Protein AF-0000000083413228 (afdb_homodimer)

Solvent-accessible surface area (backbone atoms only — not comparable to full-atom values): 34642 Å² total; per-residue (Å²): 87,39,67,59,55,53,44,48,53,34,50,49,43,48,35,55,50,39,46,41,74,90,54,87,34,35,68,66,52,46,26,49,49,30,19,49,50,44,22,60,50,46,56,43,91,58,70,53,49,68,64,54,48,53,49,47,53,49,41,35,42,26,66,83,73,64,43,47,37,54,69,40,76,48,91,90,50,28,48,32,40,75,45,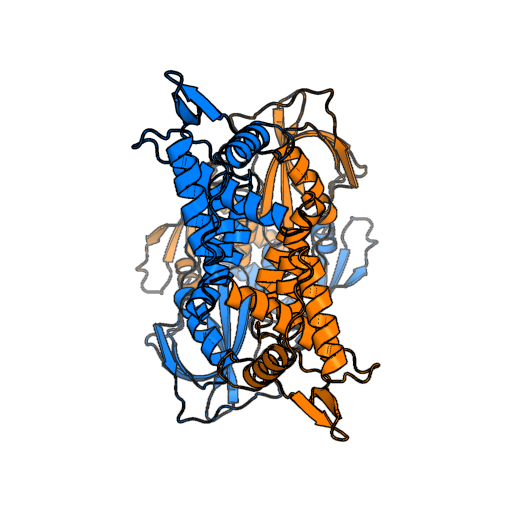71,77,56,41,61,58,22,36,76,30,31,38,18,56,16,46,42,31,35,51,24,16,46,48,32,38,37,46,30,67,60,55,85,51,66,60,37,40,49,46,22,45,44,36,38,45,16,14,64,35,22,82,57,73,51,32,26,43,67,73,73,59,89,69,56,56,30,63,80,46,49,46,58,50,46,52,30,35,74,67,56,37,14,31,36,36,33,35,44,55,86,90,44,93,58,69,42,78,42,46,27,27,50,55,31,36,34,39,48,95,74,36,50,29,43,30,24,27,31,66,94,79,58,50,76,45,72,43,53,33,60,37,49,77,43,76,43,81,32,78,87,49,79,59,64,86,54,87,80,68,50,94,61,61,57,70,33,45,46,76,81,67,78,54,92,87,48,56,69,45,66,33,32,32,37,22,34,45,86,40,24,55,53,40,69,65,49,56,90,46,89,59,50,40,78,76,39,68,84,40,94,76,49,24,28,30,36,33,34,51,31,37,68,32,72,52,42,54,24,56,53,32,30,49,36,52,36,42,44,64,71,30,47,67,70,58,34,51,51,50,39,50,37,24,43,46,30,24,56,75,63,99,87,38,66,59,54,54,45,48,54,35,50,49,42,47,34,56,51,39,47,39,74,91,52,86,33,34,66,66,50,47,28,49,49,33,18,48,50,43,23,62,50,46,55,43,90,58,72,55,48,68,65,56,49,53,49,48,54,49,42,35,42,26,68,84,73,64,43,48,37,52,69,40,73,47,92,89,51,28,49,34,41,75,44,72,78,56,43,61,58,22,36,76,33,36,31,25,55,21,42,40,36,36,52,24,18,47,50,33,39,36,43,31,67,52,49,87,52,66,59,39,43,48,46,27,45,45,39,44,43,15,19,63,35,23,83,58,74,53,31,21,42,64,71,72,60,89,70,56,57,32,63,81,46,49,33,59,51,47,52,30,36,74,67,56,38,16,31,36,37,32,35,43,54,83,91,44,95,59,69,43,78,42,47,28,25,51,54,32,38,35,38,47,96,76,37,50,29,42,29,26,27,31,66,93,79,59,50,77,46,74,41,54,34,61,36,49,78,44,78,42,81,33,78,88,47,80,59,64,86,57,88,80,68,51,92,63,61,59,70,34,45,47,75,81,68,77,56,92,85,47,56,71,44,67,34,31,32,38,22,36,44,85,38,23,55,52,41,70,64,49,58,90,45,90,61,50,42,78,76,39,69,81,40,92,76,48,24,26,29,36,34,34,50,31,35,68,32,72,53,42,53,25,57,52,33,31,51,37,52,37,43,44,64,70,30,45,68,70,57,32,52,51,50,38,51,37,24,42,47,29,24,55,75,63,100

Radius of gyration: 28.55 Å; Cα contacts (8 Å, |Δi|>4): 1328; chains: 2; bounding box: 71×84×69 Å

InterPro domains:
  IPR026881 WYL domain [PF13280] (153-219)
  IPR051534 CBASS antivirus and pafABC operon-associated protein [PTHR34580] (8-334)
  IPR057727 WCX domain [PF25583] (252-329)

Sequence (670 aa):
MSQNKNALLRYHTIDRCLRNTARRWTLQDLVDACSDALYEYEGKDDQVSVRTVQLDLQMMRSDRLGYEAPIEVYERKYYRYSDPDYSISRLPLSSHDIELLNGAIDILRRFDEFDRYHDMADVVSRLQDRVALTERRPIVDFERNRRLKGLEWLNVIYDFISSRTTIRVVYHSFNARHPSEYFIFPYLLKEYRNRWFVFGSRAGDMKLFNFALDRILEVNPCPDIPYRDDPDFDDHFFDDVIGVTKHSRLPKATVRFWADSSQASYILTKPVHDSQRCVDRCNDDGSMTFEVDVVLNPEFYAVMMSFGGGVKVLSPKSAVTRMRDMFRKGANIYGMSQNKNALLRYHTIDRCLRNTARRWTLQDLVDACSDALYEYEGKDDQVSVRTVQLDLQMMRSDRLGYEAPIEVYERKYYRYSDPDYSISRLPLSSHDIELLNGAIDILRRFDEFDRYHDMADVVSRLQDRVALTERRPIVDFERNRRLKGLEWLNVIYDFISSRTTIRVVYHSFNARHPSEYFIFPYLLKEYRNRWFVFGSRAGDMKLFNFALDRILEVNPCPDIPYRDDPDFDDHFFDDVIGVTKHSRLPKATVRFWADSSQASYILTKPVHDSQRCVDRCNDDGSMTFEVDVVLNPEFYAVMMSFGGGVKVLSPKSAVTRMRDMFRKGANIYG

Organism: NCBI:txid2530390

pLDDT: mean 76.73, std 20.15, range [28.58, 97.88]

Secondary structure (DSSP, 8-state):
-HHHHHHHHHHHHHHHHHH-TTS-EEHHHHHHHHHHHHHHHH-S--PPPHHHHHHHHHHHHSSSSS----EEEETTTEEEESSTT--TT-----HHHHHHHHHHHHHHHHHHHHSS-THHHHHHHHHHHHHHT--S--SEE----TT---HHHHHHHHHHHHTT--EEEEE--TT-SS-EEEEEEEEEEEEETTEEEEEEEETTT--EEEEEGGGEEEEEE-TTSPP---TTS-TTTTTT-SSS---TTSPEEEEEEEE-HHHHHHHHHS-SSTT-EEEE---TTS-EEEEEEEE--HHHHHHHHHTGGGEEEEE-HHHHHHHHHHHHHHHHHH-/-HHHHHHHHHHHHHHHHHH-TTS-EEHHHHHHHHHHHHHHHH-S--PPPHHHHHHHHHHHHSSSSS----EEEETTTEEEESSTT--TT-----HHHHHHHHHHHHHHHHHHHHSS-THHHHHHHHHHHHHHT--S--SEE----TT---HHHHHHHHHHHHTT--EEEEE--TT-SS-EEEEEEEEEEEEETTEEEEEEEETTT--EEEEEGGGEEEEEE-TTSPP---TTS-TTTTTT-SSS---TTSPEEEEEEEE-HHHHHHHHHS-SSTT-EEEE---TTS-EEEEEEEE--HHHHHHHHHTGGGEEEEE-HHHHHHHHHHHHHHHHHH-

Structure (mmCIF, N/CA/C/O backbone):
data_AF-0000000083413228-model_v1
#
loop_
_entity.id
_entity.type
_entity.pdbx_description
1 polymer 'WYL domain-containing protein'
#
loop_
_atom_site.group_PDB
_atom_site.id
_atom_site.type_symbol
_atom_site.label_atom_id
_atom_site.label_alt_id
_atom_site.label_comp_id
_atom_site.label_asym_id
_atom_site.label_entity_id
_atom_site.label_seq_id
_atom_site.pdbx_PDB_ins_code
_atom_site.Cartn_x
_atom_site.Cartn_y
_atom_site.Cartn_z
_atom_site.occupancy
_atom_site.B_iso_or_equiv
_atom_site.auth_seq_id
_atom_site.auth_comp_id
_atom_site.auth_asym_id
_atom_site.auth_atom_id
_atom_site.pdbx_PDB_model_num
ATOM 1 N N . MET A 1 1 ? 6.457 33.438 21.922 1 28.58 1 MET A N 1
ATOM 2 C CA . MET A 1 1 ? 5.812 32.344 21.172 1 28.58 1 MET A CA 1
ATOM 3 C C . MET A 1 1 ? 5.234 32.875 19.859 1 28.58 1 MET A C 1
ATOM 5 O O . MET A 1 1 ? 5.297 32.188 18.828 1 28.58 1 MET A O 1
ATOM 9 N N . SER A 1 2 ? 4.66 34.094 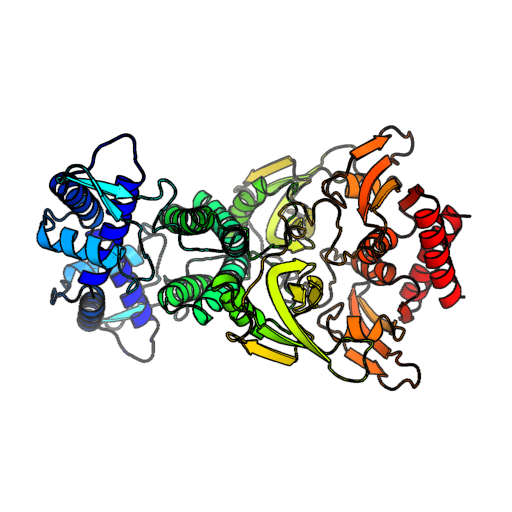19.844 1 40.56 2 SER A N 1
ATOM 10 C CA . SER A 1 2 ? 3.971 34.906 18.859 1 40.56 2 SER A CA 1
ATOM 11 C C . SER A 1 2 ? 4.926 35.375 17.781 1 40.56 2 SER A C 1
ATOM 13 O O . SER A 1 2 ? 4.566 35.406 16.594 1 40.56 2 SER A O 1
ATOM 15 N N . GLN A 1 3 ? 6.012 35.594 18.125 1 46.53 3 GLN A N 1
ATOM 16 C CA . GLN A 1 3 ? 7.074 36.188 17.312 1 46.53 3 GLN A CA 1
ATOM 17 C C . GLN A 1 3 ? 7.562 35.219 16.25 1 46.53 3 GLN A C 1
ATOM 19 O O . GLN A 1 3 ? 7.867 35.594 15.125 1 46.53 3 GLN A O 1
ATOM 24 N N . ASN A 1 4 ? 7.461 33.906 16.656 1 51.44 4 ASN A N 1
ATOM 25 C CA . ASN A 1 4 ? 8.031 32.875 15.789 1 51.44 4 ASN A CA 1
ATOM 26 C C . ASN A 1 4 ? 7.09 32.531 14.641 1 51.44 4 ASN A C 1
ATOM 28 O O . ASN A 1 4 ? 7.539 32.312 13.516 1 51.44 4 ASN A O 1
ATOM 32 N N . LYS A 1 5 ? 5.805 32.594 14.844 1 50.66 5 LYS A N 1
ATOM 33 C CA . LYS A 1 5 ? 4.828 32.375 13.789 1 50.66 5 LYS A CA 1
ATOM 34 C C . LYS A 1 5 ? 4.852 33.5 12.758 1 50.66 5 LYS A C 1
ATOM 36 O O . LYS A 1 5 ? 4.758 33.25 11.555 1 50.66 5 LYS A O 1
ATOM 41 N N . ASN A 1 6 ? 4.902 34.656 13.234 1 63.59 6 ASN A N 1
ATOM 42 C CA . ASN A 1 6 ? 4.992 35.812 12.359 1 63.59 6 ASN A CA 1
ATOM 43 C C . ASN A 1 6 ? 6.234 35.75 11.477 1 63.59 6 ASN A C 1
ATOM 45 O O . ASN A 1 6 ? 6.184 36.156 10.305 1 63.59 6 ASN A O 1
ATOM 49 N N . ALA A 1 7 ? 7.094 35.156 12.141 1 70.69 7 ALA A N 1
ATOM 50 C CA . ALA A 1 7 ? 8.336 35.062 11.375 1 70.69 7 ALA A CA 1
ATOM 51 C C . ALA A 1 7 ? 8.18 34.062 10.227 1 70.69 7 ALA A C 1
ATOM 53 O O . ALA A 1 7 ? 8.641 34.312 9.109 1 70.69 7 ALA A O 1
ATOM 54 N N . LEU A 1 8 ? 7.469 33.094 10.508 1 63.91 8 LEU A N 1
ATOM 55 C CA . LEU A 1 8 ? 7.262 32.094 9.469 1 63.91 8 LEU A CA 1
ATOM 56 C C . LEU A 1 8 ? 6.414 32.656 8.328 1 63.91 8 LEU A C 1
ATOM 58 O O . LEU A 1 8 ? 6.699 32.406 7.156 1 63.91 8 LEU A O 1
ATOM 62 N N . LEU A 1 9 ? 5.438 33.281 8.672 1 70.38 9 LEU A N 1
ATOM 63 C CA . LEU A 1 9 ? 4.609 33.938 7.664 1 70.38 9 LEU A CA 1
ATOM 64 C C . LEU A 1 9 ? 5.438 34.906 6.816 1 70.38 9 LEU A C 1
ATOM 66 O O . LEU A 1 9 ? 5.262 34.969 5.598 1 70.38 9 LEU A O 1
ATOM 70 N N . ARG A 1 10 ? 6.27 35.531 7.516 1 81.38 10 ARG A N 1
ATOM 71 C CA . ARG A 1 10 ? 7.113 36.5 6.789 1 81.38 10 ARG A CA 1
ATOM 72 C C . ARG A 1 10 ? 8.078 35.75 5.859 1 81.38 10 ARG A C 1
ATOM 74 O O . ARG A 1 10 ? 8.266 36.156 4.711 1 81.38 10 ARG A O 1
ATOM 81 N N . TYR A 1 11 ? 8.562 34.688 6.387 1 77.31 11 TYR A N 1
ATOM 82 C CA . TYR A 1 11 ? 9.477 33.938 5.539 1 77.31 11 TYR A CA 1
ATOM 83 C C . TYR A 1 11 ? 8.773 33.469 4.273 1 77.31 11 TYR A C 1
ATOM 85 O O . TYR A 1 11 ? 9.312 33.594 3.172 1 77.31 11 TYR A O 1
ATOM 93 N N . HIS A 1 12 ? 7.617 33.031 4.465 1 72.31 12 HIS A N 1
ATOM 94 C CA . HIS A 1 12 ? 6.859 32.531 3.328 1 72.31 12 HIS A CA 1
ATOM 95 C C . HIS A 1 12 ? 6.48 33.656 2.375 1 72.31 12 HIS A C 1
ATOM 97 O O . HIS A 1 12 ? 6.5 33.469 1.156 1 72.31 12 HIS A O 1
ATOM 103 N N . THR A 1 13 ? 6.086 34.688 2.938 1 80.5 13 THR A N 1
ATOM 104 C CA . THR A 1 13 ? 5.723 35.844 2.117 1 80.5 13 THR A CA 1
ATOM 105 C C . THR A 1 13 ? 6.926 36.312 1.312 1 80.5 13 THR A C 1
ATOM 107 O O . THR A 1 13 ? 6.805 36.594 0.119 1 80.5 13 THR A O 1
ATOM 110 N N . ILE A 1 14 ? 8.055 36.375 1.988 1 86.75 14 ILE A N 1
ATOM 111 C CA . ILE A 1 14 ? 9.273 36.812 1.316 1 86.75 14 ILE A CA 1
ATOM 112 C C . ILE A 1 14 ? 9.617 35.812 0.198 1 86.75 14 ILE A C 1
ATOM 114 O O . ILE A 1 14 ? 9.961 36.219 -0.913 1 86.75 14 ILE A O 1
ATOM 118 N N . ASP A 1 15 ? 9.477 34.594 0.568 1 79.25 15 ASP A N 1
ATOM 119 C CA . ASP A 1 15 ? 9.742 33.562 -0.428 1 79.25 15 ASP A CA 1
ATOM 120 C C . ASP A 1 15 ? 8.82 33.719 -1.636 1 79.25 15 ASP A C 1
ATOM 122 O O . ASP A 1 15 ? 9.273 33.656 -2.781 1 79.25 15 ASP A O 1
ATOM 126 N N . ARG A 1 16 ? 7.602 33.844 -1.431 1 79 16 ARG A N 1
ATOM 127 C CA . ARG A 1 16 ? 6.625 34.031 -2.5 1 79 16 ARG A CA 1
ATOM 128 C C . ARG A 1 16 ? 6.984 35.219 -3.365 1 79 16 ARG A C 1
ATOM 130 O O . ARG A 1 16 ? 6.887 35.156 -4.594 1 79 16 ARG A O 1
ATOM 137 N N . CYS A 1 17 ? 7.332 36.25 -2.711 1 87 17 CYS A N 1
ATOM 138 C CA . CYS A 1 17 ? 7.699 37.438 -3.438 1 87 17 CYS A CA 1
ATOM 139 C C . CYS A 1 17 ? 8.938 37.219 -4.297 1 87 17 CYS A C 1
ATOM 141 O O . CYS A 1 17 ? 8.938 37.531 -5.488 1 87 17 CYS A O 1
ATOM 143 N N . LEU A 1 18 ? 9.922 36.625 -3.656 1 87.88 18 LEU A N 1
ATOM 144 C CA . LEU A 1 18 ? 11.195 36.469 -4.352 1 87.88 18 LEU A CA 1
ATOM 145 C C . LEU A 1 18 ? 11.102 35.438 -5.461 1 87.88 18 LEU A C 1
ATOM 147 O O . LEU A 1 18 ? 11.906 35.438 -6.398 1 87.88 18 LEU A O 1
ATOM 151 N N . ARG A 1 19 ? 10.109 34.594 -5.375 1 78.19 19 ARG A N 1
ATOM 152 C CA . ARG A 1 19 ? 9.898 33.594 -6.426 1 78.19 19 ARG A CA 1
ATOM 153 C C . ARG A 1 19 ? 9.273 34.25 -7.664 1 78.19 19 ARG A C 1
ATOM 155 O O . ARG A 1 19 ? 9.375 33.719 -8.766 1 78.19 19 ARG A O 1
ATOM 162 N N . ASN A 1 20 ? 8.547 35.188 -7.379 1 79.88 20 ASN A N 1
ATOM 163 C CA . ASN A 1 20 ? 8.016 35.969 -8.5 1 79.88 20 ASN A CA 1
ATOM 164 C C . ASN A 1 20 ? 9.086 36.844 -9.133 1 79.88 20 ASN A C 1
ATOM 166 O O . ASN A 1 20 ? 9.266 38 -8.719 1 79.88 20 ASN A O 1
ATOM 170 N N . THR A 1 21 ? 9.68 36.281 -10.172 1 78.12 21 THR A N 1
ATOM 171 C CA . THR A 1 21 ? 10.805 36.969 -10.789 1 78.12 21 THR A CA 1
ATOM 172 C C . THR A 1 21 ? 10.328 38.062 -11.75 1 78.12 21 THR A C 1
ATOM 174 O O . THR A 1 21 ? 11.133 38.781 -12.328 1 78.12 21 THR A O 1
ATOM 177 N N . ALA A 1 22 ? 9.062 38.094 -11.961 1 77.19 22 ALA A N 1
ATOM 178 C CA . ALA A 1 22 ? 8.531 39.062 -12.898 1 77.19 22 ALA A CA 1
ATOM 179 C C . ALA A 1 22 ? 8.555 40.469 -12.289 1 77.19 22 ALA A C 1
ATOM 181 O O . ALA A 1 22 ? 8.438 41.469 -13.008 1 77.19 22 ALA A O 1
ATOM 182 N N . ARG A 1 23 ? 8.727 40.594 -11.008 1 81.62 23 ARG A N 1
ATOM 183 C CA . ARG A 1 23 ? 8.703 41.875 -10.297 1 81.62 23 ARG A CA 1
ATOM 184 C C . ARG A 1 23 ? 10.008 42.094 -9.539 1 81.62 23 ARG A C 1
ATOM 186 O O . ARG A 1 23 ? 10.594 41.125 -9.016 1 81.62 23 ARG A O 1
ATOM 193 N N . ARG A 1 24 ? 10.453 43.312 -9.633 1 87.06 24 ARG A N 1
ATOM 194 C CA . ARG A 1 24 ? 11.594 43.688 -8.805 1 87.06 24 ARG A CA 1
ATOM 195 C C . ARG A 1 24 ? 11.164 44.031 -7.387 1 87.06 24 ARG A C 1
ATOM 197 O O . ARG A 1 24 ? 10.281 44.875 -7.191 1 87.06 24 ARG A O 1
ATOM 204 N N . TRP A 1 25 ? 11.727 43.375 -6.395 1 91.31 25 TRP A N 1
ATOM 205 C CA . TRP A 1 25 ? 11.305 43.531 -5.008 1 91.31 25 TRP A CA 1
ATOM 206 C C . TRP A 1 25 ? 12.312 44.344 -4.219 1 91.31 25 TRP A C 1
ATOM 208 O O . TRP A 1 25 ? 13.484 44 -4.129 1 91.31 25 TRP A O 1
ATOM 218 N N . THR A 1 26 ? 11.93 45.594 -3.795 1 92.31 26 THR A N 1
ATOM 219 C CA . THR A 1 26 ? 12.727 46.375 -2.863 1 92.31 26 THR A CA 1
ATOM 220 C C . THR A 1 26 ? 12.445 45.969 -1.423 1 92.31 26 THR A C 1
ATOM 222 O O . THR A 1 26 ? 11.508 45.219 -1.16 1 92.31 26 THR A O 1
ATOM 225 N N . LEU A 1 27 ? 13.32 46.406 -0.545 1 90.94 27 LEU A N 1
ATOM 226 C CA . LEU A 1 27 ? 13.094 46.125 0.866 1 90.94 27 LEU A CA 1
ATOM 227 C C . LEU A 1 27 ? 11.719 46.594 1.306 1 90.94 27 LEU A C 1
ATOM 229 O O . LEU A 1 27 ? 11.023 45.906 2.049 1 90.94 27 LEU A O 1
ATOM 233 N N . GLN A 1 28 ? 11.406 47.781 0.789 1 90.94 28 GLN A N 1
ATOM 234 C CA . GLN A 1 28 ? 10.102 48.344 1.151 1 90.94 28 GLN A CA 1
ATOM 235 C C . GLN A 1 28 ? 8.969 47.5 0.581 1 90.94 28 GLN A C 1
ATOM 237 O O . GLN A 1 28 ? 7.938 47.281 1.233 1 90.94 28 GLN A O 1
ATOM 242 N N . ASP A 1 29 ? 9.125 46.969 -0.579 1 91.56 29 ASP A N 1
ATOM 243 C CA . ASP A 1 29 ? 8.141 46.062 -1.171 1 91.56 29 ASP A CA 1
ATOM 244 C C . ASP A 1 29 ? 7.922 44.844 -0.295 1 91.56 29 ASP A C 1
ATOM 246 O O . ASP A 1 29 ? 6.785 44.406 -0.102 1 91.56 29 ASP A O 1
ATOM 250 N N . LEU A 1 30 ? 8.984 44.312 0.127 1 91.62 30 LEU A N 1
ATOM 251 C CA . LEU A 1 30 ? 8.922 43.125 0.963 1 91.62 30 LEU A CA 1
ATOM 252 C C . LEU A 1 30 ? 8.266 43.406 2.305 1 91.62 30 LEU A C 1
ATOM 254 O O . LEU A 1 30 ? 7.492 42.594 2.818 1 91.62 30 LEU A O 1
ATOM 258 N N . VAL A 1 31 ? 8.594 44.562 2.865 1 90.56 31 VAL A N 1
ATOM 259 C CA . VAL A 1 31 ? 7.969 45 4.109 1 90.56 31 VAL A CA 1
ATOM 260 C C . VAL A 1 31 ? 6.461 45.125 3.908 1 90.56 31 VAL A C 1
ATOM 262 O O . VAL A 1 31 ? 5.676 44.656 4.738 1 90.56 31 VAL A O 1
ATOM 265 N N . ASP A 1 32 ? 6.113 45.75 2.814 1 89.69 32 ASP A N 1
ATOM 266 C CA . ASP A 1 32 ? 4.695 45.906 2.512 1 89.69 32 ASP A CA 1
ATOM 267 C C . ASP A 1 32 ? 3.998 44.562 2.34 1 89.69 32 ASP A C 1
ATOM 269 O O . ASP A 1 32 ? 2.893 44.375 2.85 1 89.69 32 ASP A O 1
ATOM 273 N N . ALA A 1 33 ? 4.645 43.75 1.627 1 88.06 33 ALA A N 1
ATOM 274 C CA . ALA A 1 33 ? 4.078 42.406 1.397 1 88.06 33 ALA A CA 1
ATOM 275 C C . ALA A 1 33 ? 3.902 41.656 2.711 1 88.06 33 ALA A C 1
ATOM 277 O O . ALA A 1 33 ? 2.875 41 2.928 1 88.06 33 ALA A O 1
ATOM 278 N N . CYS A 1 34 ? 4.867 41.656 3.488 1 87.69 34 CYS A N 1
ATOM 279 C CA . CYS A 1 34 ? 4.805 41 4.777 1 87.69 34 CYS A CA 1
ATOM 280 C C . CYS A 1 34 ? 3.748 41.625 5.676 1 87.69 34 CYS A C 1
ATOM 282 O O . CYS A 1 34 ? 3.031 40.906 6.391 1 87.69 34 CYS A O 1
ATOM 284 N N . SER A 1 35 ? 3.766 42.969 5.637 1 84.38 35 SER A N 1
ATOM 285 C CA . SER A 1 35 ? 2.754 43.656 6.414 1 84.38 35 SER A CA 1
ATOM 286 C C . SER A 1 35 ? 1.347 43.312 5.961 1 84.38 35 SER A C 1
ATOM 288 O O . SER A 1 35 ? 0.456 43.094 6.785 1 84.38 35 SER A O 1
ATOM 290 N N . ASP A 1 36 ? 1.221 43.219 4.652 1 83.06 36 ASP A N 1
ATOM 291 C CA . ASP A 1 36 ? -0.068 42.844 4.086 1 83.06 36 ASP A CA 1
ATOM 292 C C . ASP A 1 36 ? -0.446 41.406 4.508 1 83.06 36 ASP A C 1
ATOM 294 O O . ASP A 1 36 ? -1.597 41.156 4.867 1 83.06 36 ASP A O 1
ATOM 298 N N . ALA A 1 37 ? 0.487 40.562 4.398 1 77.19 37 ALA A N 1
ATOM 299 C CA . ALA A 1 37 ? 0.255 39.188 4.75 1 77.19 37 ALA A CA 1
ATOM 300 C C . ALA A 1 37 ? -0.106 39.031 6.227 1 77.19 37 ALA A C 1
ATOM 302 O O . ALA A 1 37 ? -0.999 38.25 6.582 1 77.19 37 ALA A O 1
ATOM 303 N N . LEU A 1 38 ? 0.664 39.719 6.969 1 74.56 38 LEU A N 1
ATOM 304 C CA . LEU A 1 38 ? 0.393 39.688 8.406 1 74.56 38 LEU A CA 1
ATOM 305 C C . LEU A 1 38 ? -0.966 40.312 8.711 1 74.56 38 LEU A C 1
ATOM 307 O O . LEU A 1 38 ? -1.681 39.844 9.602 1 74.56 38 LEU A O 1
ATOM 311 N N . TYR A 1 39 ? -1.188 41.406 7.941 1 74.25 39 TYR A N 1
ATOM 312 C CA . TYR A 1 39 ? -2.488 42.062 8.086 1 74.25 39 TYR A CA 1
ATOM 313 C C . TYR A 1 39 ? -3.615 41.094 7.738 1 74.25 39 TYR A C 1
ATOM 315 O O . TYR A 1 39 ? -4.621 41.031 8.445 1 74.25 39 TYR A O 1
ATOM 323 N N . GLU A 1 40 ? -3.379 40.375 6.688 1 69 40 GLU A N 1
ATOM 324 C CA . GLU A 1 40 ? -4.387 39.438 6.223 1 69 40 GLU A CA 1
ATOM 325 C C . GLU A 1 40 ? -4.555 38.281 7.211 1 69 40 GLU A C 1
ATOM 327 O O . GLU A 1 40 ? -5.668 37.812 7.422 1 69 40 GLU A O 1
ATOM 332 N N . TYR A 1 41 ? -3.514 37.938 7.766 1 57.38 41 TYR A N 1
ATOM 333 C CA . TYR A 1 41 ? -3.488 36.781 8.648 1 57.38 41 TYR A CA 1
ATOM 334 C C . TYR A 1 41 ? -3.949 37.156 10.055 1 57.38 41 TYR A C 1
ATOM 336 O O . TYR A 1 41 ? -4.707 36.406 10.68 1 57.38 41 TYR A O 1
ATOM 344 N N . GLU A 1 42 ? -3.533 38.219 10.609 1 59.22 42 GLU A N 1
ATOM 345 C CA . GLU A 1 42 ? -3.807 38.562 12 1 59.22 42 GLU A CA 1
ATOM 346 C C . GLU A 1 42 ? -4.879 39.656 12.094 1 59.22 42 GLU A C 1
ATOM 348 O O . GLU A 1 42 ? -5.504 39.844 13.141 1 59.22 42 GLU A O 1
ATOM 353 N N . GLY A 1 43 ? -5.312 40.281 10.977 1 55.59 43 GLY A N 1
ATOM 354 C CA . GLY A 1 43 ? -6.293 41.344 10.938 1 55.59 43 GLY A CA 1
ATOM 355 C C . GLY A 1 43 ? -5.836 42.625 11.664 1 55.59 43 GLY A C 1
ATOM 356 O O . GLY A 1 43 ? -6.637 43.531 11.906 1 55.59 43 GLY A O 1
ATOM 357 N N . LYS A 1 44 ? -4.734 42.656 12.266 1 60.88 44 LYS A N 1
ATOM 358 C CA . LYS A 1 44 ? -4.242 43.844 12.922 1 60.88 44 LYS A CA 1
ATOM 359 C C . LYS A 1 44 ? -3.318 44.656 11.992 1 60.88 44 LYS A C 1
ATOM 361 O O . LYS A 1 44 ? -2.58 44.062 11.203 1 60.88 44 LYS A O 1
ATOM 366 N N . ASP A 1 45 ? -3.504 45.906 11.938 1 60.16 45 ASP A N 1
ATOM 367 C CA . ASP A 1 45 ? -2.717 46.812 11.117 1 60.16 45 ASP A CA 1
ATOM 368 C C . ASP A 1 45 ? -1.315 47 11.695 1 60.16 45 ASP A C 1
ATOM 370 O O . ASP A 1 45 ? -0.868 48.156 11.891 1 60.16 45 ASP A O 1
ATOM 374 N N . ASP A 1 46 ? -0.767 45.969 12.172 1 66.31 46 ASP A N 1
ATOM 375 C CA . ASP A 1 46 ? 0.62 46.125 12.602 1 66.31 46 ASP A CA 1
ATOM 376 C C . ASP A 1 46 ? 1.58 45.969 11.43 1 66.31 46 ASP A C 1
ATOM 378 O O . ASP A 1 46 ? 1.558 44.938 10.742 1 66.31 46 ASP A O 1
ATOM 382 N N . GLN A 1 47 ? 2.25 47.125 11.086 1 73.88 47 GLN A N 1
ATOM 383 C CA . GLN A 1 47 ? 3.246 47.125 10.023 1 73.88 47 GLN A CA 1
ATOM 384 C C . GLN A 1 47 ? 4.562 46.531 10.492 1 73.88 47 GLN A C 1
ATOM 386 O O . GLN A 1 47 ? 5.027 46.812 11.594 1 73.88 47 GLN A O 1
ATOM 391 N N . VAL A 1 48 ? 4.992 45.5 9.805 1 82.19 48 VAL A N 1
ATOM 392 C CA . VAL A 1 48 ? 6.305 44.938 10.086 1 82.19 48 VAL A CA 1
ATOM 393 C C . VAL A 1 48 ? 7.387 45.969 9.844 1 82.19 48 VAL A C 1
ATOM 395 O O . VAL A 1 48 ? 7.305 46.75 8.891 1 82.19 48 VAL A O 1
ATOM 398 N N . SER A 1 49 ? 8.32 46.125 10.766 1 85.56 49 SER A N 1
ATOM 399 C CA . SER A 1 49 ? 9.406 47.094 10.602 1 85.56 49 SER A CA 1
ATOM 400 C C . SER A 1 49 ? 10.391 46.625 9.531 1 85.56 49 SER A C 1
ATOM 402 O O . SER A 1 49 ? 10.492 45.438 9.25 1 85.56 49 SER A O 1
ATOM 404 N N . VAL A 1 50 ? 11.023 47.656 8.961 1 87.5 50 VAL A N 1
ATOM 405 C CA . VAL A 1 50 ? 12.078 47.375 7.988 1 87.5 50 VAL A CA 1
ATOM 406 C C . VAL A 1 50 ? 13.148 46.5 8.633 1 87.5 50 VAL A C 1
ATOM 408 O O . VAL A 1 50 ? 13.648 45.562 8 1 87.5 50 VAL A O 1
ATOM 411 N N . ARG A 1 51 ? 13.43 46.719 9.867 1 85.88 51 ARG A N 1
ATOM 412 C CA . ARG A 1 51 ? 14.453 45.969 10.57 1 85.88 51 ARG A CA 1
ATOM 413 C C . ARG A 1 51 ? 14.055 44.5 10.711 1 85.88 51 ARG A C 1
ATOM 415 O O . ARG A 1 51 ? 14.883 43.625 10.547 1 85.88 51 ARG A O 1
ATOM 422 N N . THR A 1 52 ? 12.867 44.25 10.953 1 85.75 52 THR A N 1
ATOM 423 C CA . THR A 1 52 ? 12.375 42.906 11.125 1 85.75 52 THR A CA 1
ATOM 424 C C . THR A 1 52 ? 12.523 42.094 9.828 1 85.75 52 THR A C 1
ATOM 426 O O . THR A 1 52 ? 12.992 40.969 9.844 1 85.75 52 THR A O 1
ATOM 429 N N . VAL A 1 53 ? 12.188 42.75 8.734 1 89.75 53 VAL A N 1
ATOM 430 C CA . VAL A 1 53 ? 12.289 42.062 7.453 1 89.75 53 VAL A CA 1
ATOM 431 C C . VAL A 1 53 ? 13.758 41.844 7.098 1 89.75 53 VAL A C 1
ATOM 433 O O . VAL A 1 53 ? 14.125 40.812 6.547 1 89.75 53 VAL A O 1
ATOM 436 N N . GLN A 1 54 ? 14.562 42.844 7.461 1 87.5 54 GLN A N 1
ATOM 437 C CA . GLN A 1 54 ? 16 42.688 7.242 1 87.5 54 GLN A CA 1
ATOM 438 C C . GLN A 1 54 ? 16.547 41.5 8.047 1 87.5 54 GLN A C 1
ATOM 440 O O . GLN A 1 54 ? 17.359 40.719 7.535 1 87.5 54 GLN A O 1
ATOM 445 N N . LEU A 1 55 ? 16.031 41.344 9.219 1 84.19 55 LEU A N 1
ATOM 446 C CA . LEU A 1 55 ? 16.469 40.219 10.047 1 84.19 55 LEU A CA 1
ATOM 447 C C . LEU A 1 55 ? 15.938 38.875 9.5 1 84.19 55 LEU A C 1
ATOM 449 O O . LEU A 1 55 ? 16.641 37.875 9.508 1 84.19 55 LEU A O 1
ATOM 453 N N . ASP A 1 56 ? 14.789 39 9.008 1 85.25 56 ASP A N 1
ATOM 454 C CA . ASP A 1 56 ? 14.219 37.812 8.406 1 85.25 56 ASP A CA 1
ATOM 455 C C . ASP A 1 56 ? 15.031 37.344 7.188 1 85.25 56 ASP A C 1
ATOM 457 O O . ASP A 1 56 ? 15.305 36.156 7.02 1 85.25 56 ASP A O 1
ATOM 461 N N . LEU A 1 57 ? 15.375 38.344 6.363 1 87.62 57 LEU A N 1
ATOM 462 C CA . LEU A 1 57 ? 16.172 38.031 5.184 1 87.62 57 LEU A CA 1
ATOM 463 C C . LEU A 1 57 ? 17.516 37.438 5.582 1 87.62 57 LEU A C 1
ATOM 465 O O . LEU A 1 57 ? 17.984 36.469 4.953 1 87.62 57 LEU A O 1
ATOM 469 N N . GLN A 1 58 ? 18.062 37.938 6.664 1 82.94 58 GLN A N 1
ATOM 470 C CA . GLN A 1 58 ? 19.312 37.406 7.172 1 82.94 58 GLN A CA 1
ATOM 471 C C . GLN A 1 58 ? 19.141 35.969 7.715 1 82.94 58 GLN A C 1
ATOM 473 O O . GLN A 1 58 ? 19.984 35.094 7.484 1 82.94 58 GLN A O 1
ATOM 478 N N . MET A 1 59 ? 18.078 35.781 8.344 1 78.38 59 MET A N 1
ATOM 479 C CA . MET A 1 59 ? 17.797 34.469 8.891 1 78.38 59 MET A CA 1
ATOM 480 C C . MET A 1 59 ? 17.562 33.469 7.773 1 78.38 59 MET A C 1
ATOM 482 O O . MET A 1 59 ? 18.031 32.312 7.855 1 78.38 59 MET A O 1
ATOM 486 N N . MET A 1 60 ? 16.891 33.938 6.789 1 78.94 60 MET A N 1
ATOM 487 C CA . MET A 1 60 ? 16.609 33.062 5.648 1 78.94 60 MET A CA 1
ATOM 488 C C . MET A 1 60 ? 17.906 32.688 4.938 1 78.94 60 MET A C 1
ATOM 490 O O . MET A 1 60 ? 18.047 31.547 4.453 1 78.94 60 MET A O 1
ATOM 494 N N . ARG A 1 61 ? 18.797 33.625 4.934 1 78.5 61 ARG A N 1
ATOM 495 C CA . ARG A 1 61 ? 20.094 33.406 4.305 1 78.5 61 ARG A CA 1
ATOM 496 C C . ARG A 1 61 ? 20.953 32.469 5.16 1 78.5 61 ARG A C 1
ATOM 498 O O . ARG A 1 61 ? 21.812 31.75 4.637 1 78.5 61 ARG A O 1
ATOM 505 N N . SER A 1 62 ? 20.641 32.531 6.348 1 69.38 62 SER A N 1
ATOM 506 C CA . SER A 1 62 ? 21.484 31.797 7.277 1 69.38 62 SER A CA 1
ATOM 507 C C . SER A 1 62 ? 21.109 30.328 7.328 1 69.38 62 SER A C 1
ATOM 509 O O . SER A 1 62 ? 20.047 29.938 6.848 1 69.38 62 SER A O 1
ATOM 511 N N . ASP A 1 63 ? 22.016 29.688 7.871 1 57.22 63 ASP A N 1
ATOM 512 C CA . ASP A 1 63 ? 21.797 28.25 8.055 1 57.22 63 ASP A CA 1
ATOM 513 C C . ASP A 1 63 ? 21.016 27.969 9.336 1 57.22 63 ASP A C 1
ATOM 515 O O . ASP A 1 63 ? 20.703 26.812 9.641 1 57.22 63 ASP A O 1
ATOM 519 N N . ARG A 1 64 ? 20.641 28.984 9.977 1 51.72 64 ARG A N 1
ATOM 520 C CA . ARG A 1 64 ? 20.062 28.797 11.297 1 51.72 64 ARG A CA 1
ATOM 521 C C . ARG A 1 64 ? 18.688 28.125 11.195 1 51.72 64 ARG A C 1
ATOM 523 O O . ARG A 1 64 ? 18.328 27.312 12.047 1 51.72 64 ARG A O 1
ATOM 530 N N . LEU A 1 65 ? 18.047 28.609 10.156 1 50.12 65 LEU A N 1
ATOM 531 C CA . LEU A 1 65 ? 16.703 28.047 9.977 1 50.12 65 LEU A CA 1
ATOM 532 C C . LEU A 1 65 ? 16.703 26.984 8.883 1 50.12 65 LEU A C 1
ATOM 534 O O . LEU A 1 65 ? 15.672 26.375 8.586 1 50.12 65 LEU A O 1
ATOM 538 N N . GLY A 1 66 ? 17.938 26.719 8.383 1 51.16 66 GLY A N 1
ATOM 539 C CA . GLY A 1 66 ? 18.109 25.703 7.355 1 51.16 66 GLY A CA 1
ATOM 540 C C . GLY A 1 66 ? 17.656 26.172 5.98 1 51.16 66 GLY A C 1
ATOM 541 O O . GLY A 1 66 ? 17.609 25.391 5.035 1 51.16 66 GLY A O 1
ATOM 542 N N . TYR A 1 67 ? 17.234 27.391 5.84 1 60.59 67 TYR A N 1
ATOM 543 C CA . TYR A 1 67 ? 16.75 27.875 4.547 1 60.59 67 TYR A CA 1
ATOM 544 C C . TYR A 1 67 ? 17.922 28.094 3.588 1 60.59 67 TYR A C 1
ATOM 546 O O . TYR A 1 67 ? 17.828 27.75 2.406 1 60.59 67 TYR A O 1
ATOM 554 N N . GLU A 1 68 ? 19 28.469 4.152 1 66.81 68 GLU A N 1
ATOM 555 C CA . GLU A 1 68 ? 20.125 28.891 3.34 1 66.81 68 GLU A CA 1
ATOM 556 C C . GLU A 1 68 ? 19.656 29.5 2.018 1 66.81 68 GLU A C 1
ATOM 558 O O . GLU A 1 68 ? 20.172 29.141 0.953 1 66.81 68 GLU A O 1
ATOM 563 N N . ALA A 1 69 ? 18.719 30.281 2.096 1 74.44 69 ALA A N 1
ATOM 564 C CA . ALA A 1 69 ? 18.125 30.891 0.908 1 74.44 69 ALA A CA 1
ATOM 565 C C . ALA A 1 69 ? 19.141 31.75 0.168 1 74.44 69 ALA A C 1
ATOM 567 O O . ALA A 1 69 ? 19.844 32.562 0.78 1 74.44 69 ALA A O 1
ATOM 568 N N . PRO A 1 70 ? 19.297 31.359 -1.029 1 84.81 70 PRO A N 1
ATOM 569 C CA . PRO A 1 70 ? 20.25 32.156 -1.806 1 84.81 70 PRO A CA 1
ATOM 570 C C . PRO A 1 70 ? 19.703 33.531 -2.168 1 84.81 70 PRO A C 1
ATOM 572 O O . PRO A 1 70 ? 19.5 33.844 -3.348 1 84.81 70 PRO A O 1
ATOM 575 N N . ILE A 1 71 ? 19.5 34.375 -1.168 1 87.25 71 ILE A N 1
ATOM 576 C CA . ILE A 1 71 ? 18.953 35.719 -1.387 1 87.25 71 ILE A CA 1
ATOM 577 C C . ILE A 1 71 ? 20.094 36.688 -1.702 1 87.25 71 ILE A C 1
ATOM 579 O O . ILE A 1 71 ? 21.062 36.781 -0.95 1 87.25 71 ILE A O 1
ATOM 583 N N . GLU A 1 72 ? 20.109 37.25 -2.824 1 88.38 72 GLU A N 1
ATOM 584 C CA . GLU A 1 72 ? 21.109 38.219 -3.205 1 88.38 72 GLU A CA 1
ATOM 585 C C . GLU A 1 72 ? 20.484 39.594 -3.451 1 88.38 72 GLU A C 1
ATOM 587 O O . GLU A 1 72 ? 19.297 39.688 -3.768 1 88.38 72 GLU A O 1
ATOM 592 N N . VAL A 1 73 ? 21.219 40.625 -3.123 1 83.5 73 VAL A N 1
ATOM 593 C CA . VAL A 1 73 ? 20.828 42 -3.436 1 83.5 73 VAL A CA 1
ATOM 594 C C . VAL A 1 73 ? 21.469 42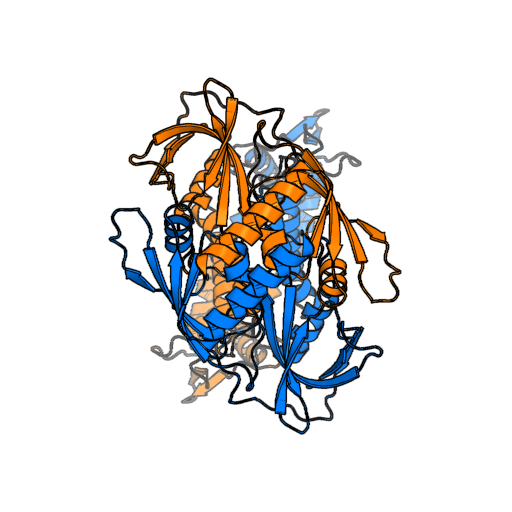.438 -4.75 1 83.5 73 VAL A C 1
ATOM 596 O O . VAL A 1 73 ? 22.688 42.281 -4.938 1 83.5 73 VAL A O 1
ATOM 599 N N . TYR A 1 74 ? 20.609 42.75 -5.734 1 85.56 74 TYR A N 1
ATOM 600 C CA . TYR A 1 74 ? 21.156 43.219 -7.004 1 85.56 74 TYR A CA 1
ATOM 601 C C . TYR A 1 74 ? 20.75 44.656 -7.277 1 85.56 74 TYR A C 1
ATOM 603 O O . TYR A 1 74 ? 19.672 45.094 -6.871 1 85.56 74 TYR A O 1
ATOM 611 N N . GLU A 1 75 ? 21.641 45.406 -7.867 1 86.31 75 GLU A N 1
ATOM 612 C CA . GLU A 1 75 ? 21.516 46.812 -8.172 1 86.31 75 GLU A CA 1
ATOM 613 C C . GLU A 1 75 ? 21.266 47.625 -6.898 1 86.31 75 GLU A C 1
ATOM 615 O O . GLU A 1 75 ? 20.516 48.594 -6.91 1 86.31 75 GLU A O 1
ATOM 620 N N . ARG A 1 76 ? 21.797 47.25 -5.766 1 79.12 76 ARG A N 1
ATOM 621 C CA . ARG A 1 76 ? 21.891 47.875 -4.449 1 79.12 76 ARG A CA 1
ATOM 622 C C . ARG A 1 76 ? 20.5 48.094 -3.85 1 79.12 76 ARG A C 1
ATOM 624 O O . ARG A 1 76 ? 20.344 48.75 -2.826 1 79.12 76 ARG A O 1
ATOM 631 N N . LYS A 1 77 ? 19.422 47.562 -4.465 1 84.56 77 LYS A N 1
ATOM 632 C CA . LYS A 1 77 ? 18.109 47.875 -3.914 1 84.56 77 LYS A CA 1
ATOM 633 C C . LYS A 1 77 ? 17.156 46.688 -4.051 1 84.56 77 LYS A C 1
ATOM 635 O O . LYS A 1 77 ? 16.188 46.594 -3.293 1 84.56 77 LYS A O 1
ATOM 640 N N . TYR A 1 78 ? 17.422 45.812 -4.969 1 89.25 78 TYR A N 1
ATOM 641 C CA . TYR A 1 78 ? 16.453 44.781 -5.262 1 89.25 78 TYR A CA 1
ATOM 642 C C . TYR A 1 78 ? 16.906 43.438 -4.723 1 89.25 78 TYR A C 1
ATOM 644 O O . TYR A 1 78 ? 18.109 43.125 -4.727 1 89.25 78 TYR A O 1
ATOM 652 N N . TYR A 1 79 ? 15.969 42.656 -4.164 1 90.44 79 TYR A N 1
ATOM 653 C CA . TYR A 1 79 ? 16.219 41.344 -3.623 1 90.44 79 TYR A CA 1
ATOM 654 C C . TYR A 1 79 ? 15.68 40.25 -4.559 1 90.44 79 TYR A C 1
ATOM 656 O O . TYR A 1 79 ? 14.609 40.406 -5.148 1 90.44 79 TYR A O 1
ATOM 664 N N . ARG A 1 80 ? 16.422 39.219 -4.766 1 87.75 80 ARG A N 1
ATOM 665 C CA . ARG A 1 80 ? 15.992 38.062 -5.527 1 87.75 80 ARG A CA 1
ATOM 666 C C . ARG A 1 80 ? 16.719 36.781 -5.059 1 87.75 80 ARG A C 1
ATOM 668 O O . ARG A 1 80 ? 17.719 36.875 -4.355 1 87.75 80 ARG A O 1
ATOM 675 N N . TYR A 1 81 ? 16.125 35.656 -5.402 1 85 81 TYR A N 1
ATOM 676 C CA . TYR A 1 81 ? 16.875 34.438 -5.25 1 85 81 TYR A CA 1
ATOM 677 C C . TYR A 1 81 ? 17.922 34.281 -6.344 1 85 81 TYR A C 1
ATOM 679 O O . TYR A 1 81 ? 17.641 34.531 -7.52 1 85 81 TYR A O 1
ATOM 687 N N . SER A 1 82 ? 19.172 34.062 -5.945 1 84.31 82 SER A N 1
ATOM 688 C CA . SER A 1 82 ? 20.188 33.812 -6.961 1 84.31 82 SER A CA 1
ATOM 689 C C . SER A 1 82 ? 19.844 32.562 -7.777 1 84.31 82 SER A C 1
ATOM 691 O O . SER A 1 82 ? 20.219 32.469 -8.945 1 84.31 82 SER A O 1
ATOM 693 N N . ASP A 1 83 ? 19.156 31.688 -7.113 1 76.06 83 ASP A N 1
ATOM 694 C CA . ASP A 1 83 ? 18.562 30.516 -7.762 1 76.06 83 ASP A CA 1
ATOM 695 C C . ASP A 1 83 ? 17.062 30.703 -7.957 1 76.06 83 ASP A C 1
ATOM 697 O O . ASP A 1 83 ? 16.297 30.641 -6.996 1 76.06 83 ASP A O 1
ATOM 701 N N . PRO A 1 84 ? 16.688 31.031 -9.156 1 73.62 84 PRO A N 1
ATOM 702 C CA . PRO A 1 84 ? 15.281 31.328 -9.398 1 73.62 84 PRO A CA 1
ATOM 703 C C . PRO A 1 84 ? 14.352 30.188 -9.008 1 73.62 84 PRO A C 1
ATOM 705 O O . PRO A 1 84 ? 13.156 30.406 -8.781 1 73.62 84 PRO A O 1
ATOM 708 N N . ASP A 1 85 ? 15 29.188 -8.852 1 63.56 85 ASP A N 1
ATOM 709 C CA . ASP A 1 85 ? 14.156 28.031 -8.562 1 63.56 85 ASP A CA 1
ATOM 710 C C . ASP A 1 85 ? 14.148 27.719 -7.062 1 63.56 85 ASP A C 1
ATOM 712 O O . ASP A 1 85 ? 13.492 26.781 -6.625 1 63.56 85 ASP A O 1
ATOM 716 N N . TYR A 1 86 ? 14.805 28.531 -6.434 1 63.06 86 TYR A N 1
ATOM 717 C CA . TYR A 1 86 ? 14.883 28.312 -4.992 1 63.06 86 TYR A CA 1
ATOM 718 C C . TYR A 1 86 ? 13.562 28.672 -4.312 1 63.06 86 TYR A C 1
ATOM 720 O O . TYR A 1 86 ? 12.883 29.609 -4.727 1 63.06 86 TYR A O 1
ATOM 728 N N . SER A 1 87 ? 13.039 28.047 -3.42 1 61.53 87 SER A N 1
ATOM 729 C CA . SER A 1 87 ? 11.969 28.406 -2.502 1 61.53 87 SER A CA 1
ATOM 730 C C . SER A 1 87 ? 12.18 27.781 -1.129 1 61.53 87 SER A C 1
ATOM 732 O O . SER A 1 87 ? 12.688 26.672 -1.024 1 61.53 87 SER A O 1
ATOM 734 N N . ILE A 1 88 ? 12.125 28.766 -0.115 1 54.81 88 ILE A N 1
ATOM 735 C CA . ILE A 1 88 ? 12.258 28.219 1.232 1 54.81 88 ILE A CA 1
ATOM 736 C C . ILE A 1 88 ? 11.227 27.109 1.448 1 54.81 88 ILE A C 1
ATOM 738 O O . ILE A 1 88 ? 11.383 26.281 2.336 1 54.81 88 ILE A O 1
ATOM 742 N N . SER A 1 89 ? 10.227 27.484 0.94 1 44 89 SER A N 1
ATOM 743 C CA . SER A 1 89 ? 9.164 26.484 1.053 1 44 89 SER A CA 1
ATOM 744 C C . SER A 1 89 ? 9.586 25.172 0.423 1 44 89 SER A C 1
ATOM 746 O O . SER A 1 89 ? 8.875 24.156 0.546 1 44 89 SER A O 1
ATOM 748 N N . ARG A 1 90 ? 10.711 25.406 -0.26 1 38.38 90 ARG A N 1
ATOM 749 C CA . ARG A 1 90 ? 11.258 24.188 -0.862 1 38.38 90 ARG A CA 1
ATOM 750 C C . ARG A 1 90 ? 11.836 23.266 0.202 1 38.38 90 ARG A C 1
ATOM 752 O O . ARG A 1 90 ? 12.953 23.469 0.678 1 38.38 90 ARG A O 1
ATOM 759 N N . LEU A 1 91 ? 11.242 23.188 1.226 1 36.41 91 LEU A N 1
ATOM 760 C CA . LEU A 1 91 ? 11.727 22.172 2.156 1 36.41 91 LEU A CA 1
ATOM 761 C C . LEU A 1 91 ? 12.094 20.891 1.421 1 36.41 91 LEU A C 1
ATOM 763 O O . LEU A 1 91 ? 11.359 20.453 0.53 1 36.41 91 LEU A O 1
ATOM 767 N N . PRO A 1 92 ? 13.367 20.531 1.435 1 33.41 92 PRO A N 1
ATOM 768 C CA . PRO A 1 92 ? 13.742 19.312 0.715 1 33.41 92 PRO A CA 1
ATOM 769 C C . PRO A 1 92 ? 12.805 18.141 1.011 1 33.41 92 PRO A C 1
ATOM 771 O O . PRO A 1 92 ? 13 17.422 1.994 1 33.41 92 PRO A O 1
ATOM 774 N N . LEU A 1 93 ? 11.508 18.328 1.134 1 34.66 93 LEU A N 1
ATOM 775 C CA . LEU A 1 93 ? 10.695 17.125 1.258 1 34.66 93 LEU A CA 1
ATOM 776 C C . LEU A 1 93 ? 11.008 16.141 0.136 1 34.66 93 LEU A C 1
ATOM 778 O O . LEU A 1 93 ? 11.211 16.547 -1.012 1 34.66 93 LEU A O 1
ATOM 782 N N . SER A 1 94 ? 11.594 15.055 0.357 1 34.19 94 SER A N 1
ATOM 783 C CA . SER A 1 94 ? 11.812 14.078 -0.705 1 34.19 94 SER A CA 1
ATOM 784 C C . SER A 1 94 ? 10.539 13.82 -1.494 1 34.19 94 SER A C 1
ATOM 786 O O . SER A 1 94 ? 9.438 14.125 -1.027 1 34.19 94 SER A O 1
ATOM 788 N N . SER A 1 95 ? 10.531 13.508 -2.705 1 34.19 95 SER A N 1
ATOM 789 C CA . SER A 1 95 ? 9.375 13.148 -3.516 1 34.19 95 SER A CA 1
ATOM 790 C C . SER A 1 95 ? 8.461 12.172 -2.779 1 34.19 95 SER A C 1
ATOM 792 O O . SER A 1 95 ? 7.234 12.242 -2.906 1 34.19 95 SER A O 1
ATOM 794 N N . HIS A 1 96 ? 9.062 11.25 -2.031 1 35.56 96 HIS A N 1
ATOM 795 C CA . HIS A 1 96 ? 8.367 10.242 -1.245 1 35.56 96 HIS A CA 1
ATOM 796 C C . HIS A 1 96 ? 7.551 10.883 -0.125 1 35.56 96 HIS A C 1
ATOM 798 O O . HIS A 1 96 ? 6.414 10.484 0.13 1 35.56 96 HIS A O 1
ATOM 804 N N . ASP A 1 97 ? 8.195 11.875 0.553 1 39.78 97 ASP A N 1
ATOM 805 C CA . ASP A 1 97 ? 7.473 12.609 1.592 1 39.78 97 ASP A CA 1
ATOM 806 C C . ASP A 1 97 ? 6.332 13.422 0.994 1 39.78 97 ASP A C 1
ATOM 808 O O . ASP A 1 97 ? 5.254 13.523 1.586 1 39.78 97 ASP A O 1
ATOM 812 N N . ILE A 1 98 ? 6.488 13.781 -0.156 1 37.09 98 ILE A N 1
ATOM 813 C CA . ILE A 1 98 ? 5.488 14.508 -0.93 1 37.09 98 ILE A CA 1
ATOM 814 C C . ILE A 1 98 ? 4.355 13.562 -1.322 1 37.09 98 ILE A C 1
ATOM 816 O O . ILE A 1 98 ? 3.178 13.922 -1.225 1 37.09 98 ILE A O 1
ATOM 820 N N . GLU A 1 99 ? 4.68 12.305 -1.754 1 36.88 99 GLU A N 1
ATOM 821 C CA . GLU A 1 99 ? 3.662 11.344 -2.164 1 36.88 99 GLU A CA 1
ATOM 822 C C . GLU A 1 99 ? 2.844 10.859 -0.97 1 36.88 99 GLU A C 1
ATOM 824 O O . GLU A 1 99 ? 1.619 10.75 -1.053 1 36.88 99 GLU A O 1
ATOM 829 N N . LEU A 1 100 ? 3.408 10.516 0.128 1 41.47 100 LEU A N 1
ATOM 830 C CA . LEU A 1 100 ? 2.686 10.195 1.354 1 41.47 100 LEU A CA 1
ATOM 831 C C . LEU A 1 100 ? 1.919 11.414 1.867 1 41.47 100 LEU A C 1
ATOM 833 O O . LEU A 1 100 ? 0.769 11.289 2.295 1 41.47 100 LEU A O 1
ATOM 837 N N . LEU A 1 101 ? 2.572 12.539 1.732 1 43.12 101 LEU A N 1
ATOM 838 C CA . LEU A 1 101 ? 1.896 13.797 2.02 1 43.12 101 LEU A CA 1
ATOM 839 C C . LEU A 1 101 ? 0.826 14.086 0.974 1 43.12 101 LEU A C 1
ATOM 841 O O . LEU A 1 101 ? -0.264 14.562 1.31 1 43.12 101 LEU A O 1
ATOM 845 N N . ASN A 1 102 ? 1.218 13.664 -0.245 1 42 102 ASN A N 1
ATOM 846 C CA . ASN A 1 102 ? 0.198 13.805 -1.28 1 42 102 ASN A CA 1
ATOM 847 C C . ASN A 1 102 ? -0.951 12.82 -1.07 1 42 102 ASN A C 1
ATOM 849 O O . ASN A 1 102 ? -2.117 13.18 -1.253 1 42 102 ASN A O 1
ATOM 853 N N . GLY A 1 103 ? -0.667 11.539 -0.835 1 40.56 103 GLY A N 1
ATOM 854 C CA . GLY A 1 103 ? -1.718 10.625 -0.432 1 40.56 103 GLY A CA 1
ATOM 855 C C . GLY A 1 103 ? -2.453 11.062 0.818 1 40.56 103 GLY A C 1
ATOM 856 O O . GLY A 1 103 ? -3.682 10.992 0.879 1 40.56 103 GLY A O 1
ATOM 857 N N . ALA A 1 104 ? -1.684 11.523 1.785 1 44.47 104 ALA A N 1
ATOM 858 C CA . ALA A 1 104 ? -2.307 12.188 2.928 1 44.47 104 ALA A CA 1
ATOM 859 C C . ALA A 1 104 ? -2.977 13.492 2.506 1 44.47 104 ALA A C 1
ATOM 861 O O . ALA A 1 104 ? -4.086 13.805 2.951 1 44.47 104 ALA A O 1
ATOM 862 N N . ILE A 1 105 ? -2.215 14.164 1.658 1 42.72 105 ILE A N 1
ATOM 863 C CA . ILE A 1 105 ? -2.791 15.359 1.05 1 42.72 105 ILE A CA 1
ATOM 864 C C . ILE A 1 105 ? -4.016 14.977 0.22 1 42.72 105 ILE A C 1
ATOM 866 O O . ILE A 1 105 ? -5.043 15.656 0.27 1 42.72 105 ILE A O 1
ATOM 870 N N . ASP A 1 106 ? -3.854 13.938 -0.575 1 40.66 106 ASP A N 1
ATOM 871 C CA . ASP A 1 106 ? -5.023 13.5 -1.331 1 40.66 106 ASP A CA 1
ATOM 872 C C . ASP A 1 106 ? -6.141 13.039 -0.397 1 40.66 106 ASP A C 1
ATOM 874 O O . ASP A 1 106 ? -7.316 13.328 -0.636 1 40.66 106 ASP A O 1
ATOM 878 N N . ILE A 1 107 ? -5.852 12.391 0.571 1 40.81 107 ILE A N 1
ATOM 879 C CA . ILE A 1 107 ? -6.828 12.094 1.613 1 40.81 107 ILE A CA 1
ATOM 880 C C . ILE A 1 107 ? -7.227 13.375 2.332 1 40.81 107 ILE A C 1
ATOM 882 O O . ILE A 1 107 ? -8.414 13.617 2.568 1 40.81 107 ILE A O 1
ATOM 886 N N . LEU A 1 108 ? -6.18 14.133 2.607 1 44.06 108 LEU A N 1
ATOM 887 C CA . LEU A 1 108 ? -6.488 15.43 3.195 1 44.06 108 LEU A CA 1
ATOM 888 C C . LEU A 1 108 ? -7.203 16.328 2.191 1 44.06 108 LEU A C 1
ATOM 890 O O . LEU A 1 108 ? -8.086 17.109 2.562 1 44.06 108 LEU A O 1
ATOM 894 N N . ARG A 1 109 ? -6.766 16.203 0.958 1 41.12 109 ARG A N 1
ATOM 895 C CA . ARG A 1 109 ? -7.5 16.922 -0.078 1 41.12 109 ARG A CA 1
ATOM 896 C C . ARG A 1 109 ? -8.922 16.391 -0.212 1 41.12 109 ARG A C 1
ATOM 898 O O . ARG A 1 109 ? -9.859 17.141 -0.453 1 41.12 109 ARG A O 1
ATOM 905 N N . ARG A 1 110 ? -9.133 15.164 -0.316 1 37.41 110 ARG A N 1
ATOM 906 C CA . ARG A 1 110 ? -10.469 14.562 -0.346 1 37.41 110 ARG A CA 1
ATOM 907 C C . ARG A 1 110 ? -11.242 14.898 0.922 1 37.41 110 ARG A C 1
ATOM 909 O O . ARG A 1 110 ? -12.461 15.086 0.877 1 37.41 110 ARG A O 1
ATOM 916 N N . PHE A 1 111 ? -10.602 14.914 1.918 1 37.31 111 PHE A N 1
ATOM 917 C CA . PHE A 1 111 ? -11.203 15.484 3.113 1 37.31 111 PHE A CA 1
ATOM 918 C C . PHE A 1 111 ? -11.43 16.984 2.938 1 37.31 111 PHE A C 1
ATOM 920 O O . PHE A 1 111 ? -12.352 17.547 3.521 1 37.31 111 PHE A O 1
ATOM 927 N N . ASP A 1 112 ? -10.477 17.578 2.336 1 38 112 ASP A N 1
ATOM 928 C CA . ASP A 1 112 ? -10.766 18.953 1.972 1 38 112 ASP A CA 1
ATOM 929 C C . ASP A 1 112 ? -12.023 19.047 1.115 1 38 112 ASP A C 1
ATOM 931 O O . ASP A 1 112 ? -12.773 20.031 1.204 1 38 112 ASP A O 1
ATOM 935 N N . GLU A 1 113 ? -12.133 18.219 0.159 1 34.25 113 GLU A N 1
ATOM 936 C CA . GLU A 1 113 ? -13.398 18.312 -0.563 1 34.25 113 GLU A CA 1
ATOM 937 C C . GLU A 1 113 ? -14.578 18.016 0.35 1 34.25 113 GLU A C 1
ATOM 939 O O . GLU A 1 113 ? -15.711 18.406 0.064 1 34.25 113 GLU A O 1
ATOM 944 N N . PHE A 1 114 ? -14.508 17 1.073 1 31 114 PHE A N 1
ATOM 945 C CA . PHE A 1 114 ? -15.688 16.891 1.93 1 31 114 PHE A CA 1
ATOM 946 C C . PHE A 1 114 ? -15.836 18.125 2.811 1 31 114 PHE A C 1
ATOM 948 O O . PHE A 1 114 ? -16.922 18.703 2.898 1 31 114 PHE A O 1
ATOM 955 N N . ASP A 1 115 ? -15.562 18.109 4.109 1 34.12 115 ASP A N 1
ATOM 956 C CA . ASP A 1 115 ? -16.016 19.312 4.797 1 34.12 115 ASP A CA 1
ATOM 957 C C . ASP A 1 115 ? -15.195 20.531 4.359 1 34.12 115 ASP A C 1
ATOM 959 O O . ASP A 1 115 ? -14.117 20.391 3.781 1 34.12 115 ASP A O 1
ATOM 963 N N . ARG A 1 116 ? -15.523 21.781 4.945 1 32.88 116 ARG A N 1
ATOM 964 C CA . ARG A 1 116 ? -15.289 23.203 5.18 1 32.88 116 ARG A CA 1
ATOM 965 C C . ARG A 1 116 ? -13.82 23.469 5.508 1 32.88 116 ARG A C 1
ATOM 967 O O . ARG A 1 116 ? -13.43 24.609 5.758 1 32.88 116 ARG A O 1
ATOM 974 N N . TYR A 1 117 ? -13.062 22.516 5.969 1 33.47 117 TYR A N 1
ATOM 975 C CA . TYR A 1 117 ? -11.82 23.016 6.543 1 33.47 117 TYR A CA 1
ATOM 976 C C . TYR A 1 117 ? -10.75 23.172 5.473 1 33.47 117 TYR A C 1
ATOM 978 O O . TYR A 1 117 ? -10.148 22.188 5.031 1 33.47 117 TYR A O 1
ATOM 986 N N . HIS A 1 118 ? -10.805 24.125 4.758 1 34.75 118 HIS A N 1
ATOM 987 C CA . HIS A 1 118 ? -9.891 24.906 3.93 1 34.75 118 HIS A CA 1
ATOM 988 C C . HIS A 1 118 ? -8.461 24.781 4.434 1 34.75 118 HIS A C 1
ATOM 990 O O . HIS A 1 118 ? -7.512 25.094 3.707 1 34.75 118 HIS A O 1
ATOM 996 N N . ASP A 1 119 ? -8.445 24.375 5.703 1 34.12 119 ASP A N 1
ATOM 997 C CA . ASP A 1 119 ? -7.156 24.469 6.371 1 34.12 119 ASP A CA 1
ATOM 998 C C . ASP A 1 119 ? -6.238 23.312 5.98 1 34.12 119 ASP A C 1
ATOM 1000 O O . ASP A 1 119 ? -5.016 23.438 6.035 1 34.12 119 ASP A O 1
ATOM 1004 N N . MET A 1 120 ? -6.867 22.219 5.664 1 36.34 120 MET A N 1
ATOM 1005 C CA . MET A 1 120 ? -5.977 21.125 5.27 1 36.34 120 MET A CA 1
ATOM 1006 C C . MET A 1 120 ? -5.441 21.344 3.855 1 36.34 120 MET A C 1
ATOM 1008 O O . MET A 1 120 ? -4.43 20.766 3.471 1 36.34 120 MET A O 1
ATOM 1012 N N . ALA A 1 121 ? -6.309 21.906 3.074 1 38.72 121 ALA A N 1
ATOM 1013 C CA . ALA A 1 121 ? -5.801 22.328 1.771 1 38.72 121 ALA A CA 1
ATOM 1014 C C . ALA A 1 121 ? -4.496 23.109 1.915 1 38.72 121 ALA A C 1
ATOM 1016 O O . ALA A 1 121 ? -3.572 22.922 1.115 1 38.72 121 ALA A O 1
ATOM 1017 N N . ASP A 1 122 ? -4.555 23.891 2.943 1 38.16 122 ASP A N 1
ATOM 1018 C CA . ASP A 1 122 ? -3.363 24.672 3.252 1 38.16 122 ASP A CA 1
ATOM 1019 C C . ASP A 1 122 ? -2.229 23.781 3.742 1 38.16 122 ASP A C 1
ATOM 1021 O O . ASP A 1 122 ? -1.067 23.984 3.387 1 38.16 122 ASP A O 1
ATOM 1025 N N . VAL A 1 123 ? -2.574 22.781 4.484 1 40.66 123 VAL A N 1
ATOM 1026 C CA . VAL A 1 123 ? -1.562 21.828 4.918 1 40.66 123 VAL A CA 1
ATOM 1027 C C . VAL A 1 123 ? -1.107 20.984 3.732 1 40.66 123 VAL A C 1
ATOM 1029 O O . VAL A 1 123 ? 0.093 20.797 3.521 1 40.66 123 VAL A O 1
ATOM 1032 N N . VAL A 1 124 ? -2.086 20.406 3.08 1 43.12 124 VAL A N 1
ATOM 1033 C CA . VAL A 1 124 ? -1.785 19.688 1.846 1 43.12 124 VAL A CA 1
ATOM 1034 C C . VAL A 1 124 ? -1.021 20.609 0.888 1 43.12 124 VAL A C 1
ATOM 1036 O O . VAL A 1 124 ? -0.033 20.188 0.281 1 43.12 124 VAL A O 1
ATOM 1039 N N . SER A 1 125 ? -1.613 21.719 0.687 1 39.31 125 SER A N 1
ATOM 1040 C CA . SER A 1 125 ? -0.926 22.688 -0.16 1 39.31 125 SER A CA 1
ATOM 1041 C C . SER A 1 125 ? 0.457 23.016 0.388 1 39.31 125 SER A C 1
ATOM 1043 O O . SER A 1 125 ? 1.427 23.094 -0.368 1 39.31 125 SER A O 1
ATOM 1045 N N . ARG A 1 126 ? 0.564 23.094 1.621 1 40.81 126 ARG A N 1
ATOM 1046 C CA . ARG A 1 126 ? 1.847 23.344 2.268 1 40.81 126 ARG A CA 1
ATOM 1047 C C . ARG A 1 126 ? 2.756 22.125 2.18 1 40.81 126 ARG A C 1
ATOM 1049 O O . ARG A 1 126 ? 3.961 22.25 1.959 1 40.81 126 ARG A O 1
ATOM 1056 N N . LEU A 1 127 ? 2.047 20.953 2.369 1 42.88 127 LEU A N 1
ATOM 1057 C CA . LEU A 1 127 ? 2.801 19.719 2.18 1 42.88 127 LEU A CA 1
ATOM 1058 C C . LEU A 1 127 ? 3.191 19.547 0.717 1 42.88 127 LEU A C 1
ATOM 1060 O O . LEU A 1 127 ? 4.324 19.156 0.416 1 42.88 127 LEU A O 1
ATOM 1064 N N . GLN A 1 128 ? 2.188 19.688 -0.114 1 40.03 128 GLN A N 1
ATOM 1065 C CA . GLN A 1 128 ? 2.445 19.672 -1.55 1 40.03 128 GLN A CA 1
ATOM 1066 C C . GLN A 1 128 ? 3.494 20.719 -1.928 1 40.03 128 GLN A C 1
ATOM 1068 O O . GLN A 1 128 ? 4.379 20.453 -2.746 1 40.03 128 GLN A O 1
ATOM 1073 N N . ASP A 1 129 ? 3.268 21.844 -1.512 1 38.81 129 ASP A N 1
ATOM 1074 C CA . ASP A 1 129 ? 4.188 22.938 -1.759 1 38.81 129 ASP A CA 1
ATOM 1075 C C . ASP A 1 129 ? 5.578 22.641 -1.203 1 38.81 129 ASP A C 1
ATOM 1077 O O . ASP A 1 129 ? 6.59 22.969 -1.823 1 38.81 129 ASP A O 1
ATOM 1081 N N . ARG A 1 130 ? 5.527 21.984 -0.143 1 38.69 130 ARG A N 1
ATOM 1082 C CA . ARG A 1 130 ? 6.816 21.609 0.43 1 38.69 130 ARG A CA 1
ATOM 1083 C C . ARG A 1 130 ? 7.434 20.438 -0.335 1 38.69 130 ARG A C 1
ATOM 1085 O O . ARG A 1 130 ? 8.648 20.406 -0.535 1 38.69 130 ARG A O 1
ATOM 1092 N N . VAL A 1 131 ? 6.594 19.406 -0.735 1 42.94 131 VAL A N 1
ATOM 1093 C CA . VAL A 1 131 ? 7.043 18.312 -1.592 1 42.94 131 VAL A CA 1
ATOM 1094 C C . VAL A 1 131 ? 7.422 18.859 -2.967 1 42.94 131 VAL A C 1
ATOM 1096 O O . VAL A 1 131 ? 8.375 18.391 -3.588 1 42.94 131 VAL A O 1
ATOM 1099 N N . ALA A 1 132 ? 6.699 19.594 -3.535 1 36.56 132 ALA A N 1
ATOM 1100 C CA . ALA A 1 132 ? 6.98 20.188 -4.84 1 36.56 132 ALA A CA 1
ATOM 1101 C C . ALA A 1 132 ? 8.266 21 -4.805 1 36.56 132 ALA A C 1
ATOM 1103 O O . ALA A 1 132 ? 8.945 21.156 -5.824 1 36.56 132 ALA A O 1
ATOM 1104 N N . LEU A 1 133 ? 8.578 21.625 -3.84 1 34.94 133 LEU A N 1
ATOM 1105 C CA . LEU A 1 133 ? 9.703 22.562 -3.832 1 34.94 133 LEU A CA 1
ATOM 1106 C C . LEU A 1 133 ? 11.031 21.797 -3.854 1 34.94 133 LEU A C 1
ATOM 1108 O O . LEU A 1 133 ? 12.094 22.406 -4 1 34.94 133 LEU A O 1
ATOM 1112 N N . THR A 1 134 ? 11.141 20.562 -3.414 1 34.12 134 THR A N 1
ATOM 1113 C CA . THR A 1 134 ? 12.469 19.969 -3.514 1 34.12 134 THR A CA 1
ATOM 1114 C C . THR A 1 134 ? 12.742 19.5 -4.941 1 34.12 134 THR A C 1
ATOM 1116 O O . THR A 1 134 ? 11.992 18.703 -5.5 1 34.12 134 THR A O 1
ATOM 1119 N N . GLU A 1 135 ? 13.234 20.312 -5.719 1 39.09 135 GLU A N 1
ATOM 1120 C CA . GLU A 1 135 ? 13.781 19.953 -7.027 1 39.09 135 GLU A CA 1
ATOM 1121 C C . GLU A 1 135 ? 14.523 18.625 -6.969 1 39.09 135 GLU A C 1
ATOM 1123 O O . GLU A 1 135 ? 15.125 18.203 -7.961 1 39.09 135 GLU A O 1
ATOM 1128 N N . ARG A 1 136 ? 14.906 18.203 -5.711 1 43.16 136 ARG A N 1
ATOM 1129 C CA . ARG A 1 136 ? 15.789 17.031 -5.746 1 43.16 136 ARG A CA 1
ATOM 1130 C C . ARG A 1 136 ? 15.008 15.773 -6.098 1 43.16 136 ARG A C 1
ATOM 1132 O O . ARG A 1 136 ? 13.781 15.75 -6.008 1 43.16 136 ARG A O 1
ATOM 1139 N N . ARG A 1 137 ? 15.742 14.945 -6.73 1 51.69 137 ARG A N 1
ATOM 1140 C CA . ARG A 1 137 ? 15.266 13.609 -7.07 1 51.69 137 ARG A CA 1
ATOM 1141 C C . ARG A 1 137 ? 14.5 12.992 -5.906 1 51.69 137 ARG A C 1
ATOM 1143 O O . ARG A 1 137 ? 14.883 13.148 -4.746 1 51.69 137 ARG A O 1
ATOM 1150 N N . PRO A 1 138 ? 13.344 12.586 -6.125 1 51.28 138 PRO A N 1
ATOM 1151 C CA . PRO A 1 138 ? 12.562 11.945 -5.066 1 51.28 138 PRO A CA 1
ATOM 1152 C C . PRO A 1 138 ? 13.383 10.945 -4.246 1 51.28 138 PRO A C 1
ATOM 1154 O O . PRO A 1 138 ? 14.164 10.18 -4.805 1 51.28 138 PRO A O 1
ATOM 1157 N N . ILE A 1 139 ? 13.508 11.102 -2.928 1 59.34 139 ILE A N 1
ATOM 1158 C CA . ILE A 1 139 ? 14.242 10.242 -2.014 1 59.34 139 ILE A CA 1
ATOM 1159 C C . ILE A 1 139 ? 13.375 9.055 -1.599 1 59.34 139 ILE A C 1
ATOM 1161 O O . ILE A 1 139 ? 13.883 8.016 -1.184 1 59.34 139 ILE A O 1
ATOM 1165 N N . VAL A 1 140 ? 12.055 9.258 -1.724 1 53.47 140 VAL A N 1
ATOM 1166 C CA . VAL A 1 140 ? 11.133 8.203 -1.324 1 53.47 140 VAL A CA 1
ATOM 1167 C C . VAL A 1 140 ? 10.195 7.867 -2.484 1 53.47 140 VAL A C 1
ATOM 1169 O O . VAL A 1 140 ? 9.711 8.766 -3.178 1 53.47 140 VAL A O 1
ATOM 1172 N N . ASP A 1 141 ? 10.016 6.66 -2.766 1 59.62 141 ASP A N 1
ATOM 1173 C CA . ASP A 1 141 ? 9.094 6.148 -3.773 1 59.62 141 ASP A CA 1
ATOM 1174 C C . ASP A 1 141 ? 8.07 5.211 -3.15 1 59.62 141 ASP A C 1
ATOM 1176 O O . ASP A 1 141 ? 8.383 4.066 -2.816 1 59.62 141 ASP A O 1
ATOM 1180 N N . PHE A 1 142 ? 6.867 5.715 -3.049 1 52.19 142 PHE A N 1
ATOM 1181 C CA . PHE A 1 142 ? 5.785 4.902 -2.506 1 52.19 142 PHE A CA 1
ATOM 1182 C C . PHE A 1 142 ? 5.176 4.02 -3.588 1 52.19 142 PHE A C 1
ATOM 1184 O O . PHE A 1 142 ? 5.152 4.395 -4.762 1 52.19 142 PHE A O 1
ATOM 1191 N N . GLU A 1 143 ? 4.711 2.896 -3.033 1 59 143 GLU A N 1
ATOM 1192 C CA . GLU A 1 143 ? 3.975 2.064 -3.979 1 59 143 GLU A CA 1
ATOM 1193 C C . GLU A 1 143 ? 2.629 2.691 -4.332 1 59 143 GLU A C 1
ATOM 1195 O O . GLU A 1 143 ? 1.856 3.061 -3.447 1 59 143 GLU A O 1
ATOM 1200 N N . ARG A 1 144 ? 2.475 3.188 -5.68 1 51.34 144 ARG A N 1
ATOM 1201 C CA . ARG A 1 144 ? 1.231 3.795 -6.141 1 51.34 144 ARG A CA 1
ATOM 1202 C C . ARG A 1 144 ? 0.725 3.109 -7.406 1 51.34 144 ARG A C 1
ATOM 1204 O O . ARG A 1 144 ? 1.507 2.52 -8.156 1 51.34 144 ARG A O 1
ATOM 1211 N N . ASN A 1 145 ? -0.67 2.881 -7.363 1 49.56 145 ASN A N 1
ATOM 1212 C CA . ASN A 1 145 ? -1.243 2.539 -8.664 1 49.56 145 ASN A CA 1
ATOM 1213 C C . ASN A 1 145 ? -1.745 3.779 -9.398 1 49.56 145 ASN A C 1
ATOM 1215 O O . ASN A 1 145 ? -2.797 4.324 -9.062 1 49.56 145 ASN A O 1
ATOM 1219 N N . ARG A 1 146 ? -0.948 4.328 -10.195 1 47.28 146 ARG A N 1
ATOM 1220 C CA . ARG A 1 146 ? -1.216 5.582 -10.891 1 47.28 146 ARG A CA 1
ATOM 1221 C C . ARG A 1 146 ? -2.527 5.512 -11.664 1 47.28 146 ARG A C 1
ATOM 1223 O O . ARG A 1 146 ? -3.156 6.539 -11.93 1 47.28 146 ARG A O 1
ATOM 1230 N N . ARG A 1 147 ? -2.92 4.391 -12.062 1 49.31 147 ARG A N 1
ATOM 1231 C CA . ARG A 1 147 ? -4.102 4.258 -12.906 1 49.31 147 ARG A CA 1
ATOM 1232 C C . ARG A 1 147 ? -5.285 3.715 -12.117 1 49.31 147 ARG A C 1
ATOM 1234 O O . ARG A 1 147 ? -6.164 3.053 -12.672 1 49.31 147 ARG A O 1
ATOM 1241 N N . LEU A 1 148 ? -5.164 4.016 -10.805 1 49.25 148 LEU A N 1
ATOM 1242 C CA . LEU A 1 148 ? -6.246 3.488 -9.984 1 49.25 148 LEU A CA 1
ATOM 1243 C C . LEU A 1 148 ? -7.566 4.184 -10.312 1 49.25 148 LEU A C 1
ATOM 1245 O O . LEU A 1 148 ? -7.637 5.414 -10.312 1 49.25 148 LEU A O 1
ATOM 1249 N N . LYS A 1 149 ? -8.539 3.5 -10.766 1 57.97 149 LYS A N 1
ATOM 1250 C CA . LYS A 1 149 ? -9.883 3.992 -11.055 1 57.97 149 LYS A CA 1
ATOM 1251 C C . LYS A 1 149 ? -10.758 3.969 -9.805 1 57.97 149 LYS A C 1
ATOM 1253 O O . LYS A 1 149 ? -10.508 3.203 -8.875 1 57.97 149 LYS A O 1
ATOM 1258 N N . GLY A 1 150 ? -11.672 4.855 -9.672 1 61.19 150 GLY A N 1
ATOM 1259 C CA . GLY A 1 150 ? -12.688 4.805 -8.633 1 61.19 150 GLY A CA 1
ATOM 1260 C C . GLY A 1 150 ? -12.383 5.715 -7.453 1 61.19 150 GLY A C 1
ATOM 1261 O O . GLY A 1 150 ? -13.195 5.84 -6.535 1 61.19 150 GLY A O 1
ATOM 1262 N N . LEU A 1 151 ? -11.266 6.328 -7.531 1 57.38 151 LEU A N 1
ATOM 1263 C CA . LEU A 1 151 ? -10.875 7.203 -6.43 1 57.38 151 LEU A CA 1
ATOM 1264 C C . LEU A 1 151 ? -11.836 8.383 -6.301 1 57.38 151 LEU A C 1
ATOM 1266 O O . LEU A 1 151 ? -11.984 8.953 -5.219 1 57.38 151 LEU A O 1
ATOM 1270 N N . GLU A 1 152 ? -12.547 8.656 -7.34 1 63.81 152 GLU A N 1
ATOM 1271 C CA . GLU A 1 152 ? -13.523 9.75 -7.336 1 63.81 152 GLU A CA 1
ATOM 1272 C C . GLU A 1 152 ? -14.664 9.461 -6.367 1 63.81 152 GLU A C 1
ATOM 1274 O O . GLU A 1 152 ? -15.305 10.391 -5.863 1 63.81 152 GLU A O 1
ATOM 1279 N N . TRP A 1 153 ? -14.852 8.227 -6.121 1 74.5 153 TRP A N 1
ATOM 1280 C CA . TRP A 1 153 ? -15.961 7.84 -5.254 1 74.5 153 TRP A CA 1
ATOM 1281 C C . TRP A 1 153 ? -15.523 7.824 -3.791 1 74.5 153 TRP A C 1
ATOM 1283 O O . TRP A 1 153 ? -16.359 7.789 -2.887 1 74.5 153 TRP A O 1
ATOM 1293 N N . LEU A 1 154 ? -14.281 7.773 -3.6 1 69.06 154 LEU A N 1
ATOM 1294 C CA . LEU A 1 154 ? -13.75 7.582 -2.254 1 69.06 154 LEU A CA 1
ATOM 1295 C C . LEU A 1 154 ? -14.297 8.633 -1.298 1 69.06 154 LEU A C 1
ATOM 1297 O O . LEU A 1 154 ? -14.883 8.297 -0.267 1 69.06 154 LEU A O 1
ATOM 1301 N N . ASN A 1 155 ? -14.281 9.812 -1.7 1 59.94 155 ASN A N 1
ATOM 1302 C CA . ASN A 1 155 ? -14.727 10.898 -0.834 1 59.94 155 ASN A CA 1
ATOM 1303 C C . ASN A 1 155 ? -16.25 10.906 -0.683 1 59.94 155 ASN A C 1
ATOM 1305 O O . ASN A 1 155 ? -16.766 11.109 0.417 1 59.94 155 ASN A O 1
ATOM 1309 N N . VAL A 1 156 ? -16.797 10.727 -1.737 1 69.81 156 VAL A N 1
ATOM 1310 C CA . VAL A 1 156 ? -18.25 10.719 -1.767 1 69.81 156 VAL A CA 1
ATOM 1311 C C . VAL A 1 156 ? -18.781 9.641 -0.826 1 69.81 156 VAL A C 1
ATOM 1313 O O . VAL A 1 156 ? -19.641 9.914 0.021 1 69.81 156 VAL A O 1
ATOM 1316 N N . ILE A 1 157 ? -18.234 8.547 -0.903 1 80.75 157 ILE A N 1
ATOM 1317 C CA . ILE A 1 157 ? -18.719 7.418 -0.106 1 80.75 157 ILE A CA 1
ATOM 1318 C C . ILE A 1 157 ? -18.297 7.602 1.351 1 80.75 157 ILE A C 1
ATOM 1320 O O . ILE A 1 157 ? -19.047 7.25 2.268 1 80.75 157 ILE A O 1
ATOM 1324 N N . TYR A 1 158 ? -17.203 8.117 1.517 1 66.5 158 TYR A N 1
ATOM 1325 C CA . TYR A 1 158 ? -16.766 8.445 2.869 1 66.5 158 TYR A CA 1
ATOM 1326 C C . TYR A 1 158 ? -17.797 9.312 3.582 1 66.5 158 TYR A C 1
ATOM 1328 O O . TYR A 1 158 ? -18.156 9.047 4.734 1 66.5 158 TYR A O 1
ATOM 1336 N N . ASP A 1 159 ? -18.172 10.289 2.91 1 66.56 159 ASP A N 1
ATOM 1337 C CA . ASP A 1 159 ? -19.141 11.227 3.479 1 66.56 159 ASP A CA 1
ATOM 1338 C C . ASP A 1 159 ? -20.453 10.516 3.842 1 66.56 159 ASP A C 1
ATOM 1340 O O . ASP A 1 159 ? -21.031 10.789 4.887 1 66.56 159 ASP A O 1
ATOM 1344 N N . PHE A 1 160 ? -20.844 9.664 3.014 1 81.06 160 PHE A N 1
ATOM 1345 C CA . PHE A 1 160 ? -22.094 8.953 3.254 1 81.06 160 PHE A CA 1
ATOM 1346 C C . PHE A 1 160 ? -21.953 8 4.434 1 81.06 160 PHE A C 1
ATOM 1348 O O . PHE A 1 160 ? -22.906 7.805 5.195 1 81.06 160 PHE A O 1
ATOM 1355 N N . ILE A 1 161 ? -20.844 7.391 4.605 1 80.38 161 ILE A N 1
ATOM 1356 C CA . ILE A 1 161 ? -20.594 6.531 5.762 1 80.38 161 ILE A CA 1
ATOM 1357 C C . ILE A 1 161 ? -20.594 7.367 7.039 1 80.38 161 ILE A C 1
ATOM 1359 O O . ILE A 1 161 ? -21.234 7.008 8.023 1 80.38 161 ILE A O 1
ATOM 1363 N N . SER A 1 162 ? -19.938 8.469 6.941 1 69.44 162 SER A N 1
ATOM 1364 C CA . SER A 1 162 ? -19.812 9.359 8.094 1 69.44 162 SER A CA 1
ATOM 1365 C C . SER A 1 162 ? -21.188 9.883 8.531 1 69.44 162 SER A C 1
ATOM 1367 O O . SER A 1 162 ? -21.453 9.984 9.727 1 69.44 162 SER A O 1
ATOM 1369 N N . SER A 1 163 ? -21.969 10.203 7.586 1 71.38 163 SER A N 1
ATOM 1370 C CA . SER A 1 163 ? -23.297 10.758 7.879 1 71.38 163 SER A CA 1
ATOM 1371 C C . SER A 1 163 ? -24.328 9.664 8.07 1 71.38 163 SER A C 1
ATOM 1373 O O . SER A 1 163 ? -25.516 9.945 8.281 1 71.38 163 SER A O 1
ATOM 1375 N N . ARG A 1 164 ? -23.906 8.477 7.98 1 84.19 164 ARG A N 1
ATOM 1376 C CA . ARG A 1 164 ? -24.812 7.332 8.102 1 84.19 164 ARG A CA 1
ATOM 1377 C C . ARG A 1 164 ? -26 7.465 7.168 1 84.19 164 ARG A C 1
ATOM 1379 O O . ARG A 1 164 ? -27.156 7.379 7.602 1 84.19 164 ARG A O 1
ATOM 1386 N N . THR A 1 165 ? -25.656 7.641 5.887 1 89.69 165 THR A N 1
ATOM 1387 C CA . THR A 1 165 ? -26.672 7.812 4.852 1 89.69 165 THR A CA 1
ATOM 1388 C C . THR A 1 165 ? -26.719 6.602 3.922 1 89.69 165 THR A C 1
ATOM 1390 O O . THR A 1 165 ? -25.672 6.141 3.455 1 89.69 165 THR A O 1
ATOM 1393 N N . THR A 1 166 ? -27.906 6.148 3.791 1 96.44 166 THR A N 1
ATOM 1394 C CA . THR A 1 166 ? -28.109 5.082 2.814 1 96.44 166 THR A CA 1
ATOM 1395 C C . THR A 1 166 ? -27.797 5.574 1.404 1 96.44 166 THR A C 1
ATOM 1397 O O . THR A 1 166 ? -28.125 6.711 1.052 1 96.44 166 THR A O 1
ATOM 1400 N N . ILE A 1 167 ? -27.188 4.68 0.578 1 96.88 167 ILE A N 1
ATOM 1401 C CA . ILE A 1 167 ? -26.828 5.125 -0.765 1 96.88 167 ILE A CA 1
ATOM 1402 C C . ILE A 1 167 ? -27.312 4.102 -1.792 1 96.88 167 ILE A C 1
ATOM 1404 O O . ILE A 1 167 ? -27.438 2.914 -1.48 1 96.88 167 ILE A O 1
ATOM 1408 N N . ARG A 1 168 ? -27.594 4.582 -2.908 1 97.19 168 ARG A N 1
ATOM 1409 C CA . ARG A 1 168 ? -27.797 3.783 -4.109 1 97.19 168 ARG A CA 1
ATOM 1410 C C . ARG A 1 168 ? -26.531 3.707 -4.941 1 97.19 168 ARG A C 1
ATOM 1412 O O . ARG A 1 168 ? -25.953 4.734 -5.312 1 97.19 168 ARG A O 1
ATOM 1419 N N . VAL A 1 169 ? -26.078 2.482 -5.254 1 96.44 169 VAL A N 1
ATOM 1420 C CA . VAL A 1 169 ? -24.859 2.277 -6.031 1 96.44 169 VAL A CA 1
ATOM 1421 C C . VAL A 1 169 ? -25.188 1.517 -7.316 1 96.44 169 VAL A C 1
ATOM 1423 O O . VAL A 1 169 ? -25.875 0.491 -7.277 1 96.44 169 VAL A O 1
ATOM 1426 N N . VAL A 1 170 ? -24.797 2.1 -8.414 1 95.5 170 VAL A N 1
ATOM 1427 C CA . VAL A 1 170 ? -24.828 1.371 -9.68 1 95.5 170 VAL A CA 1
ATOM 1428 C C . VAL A 1 170 ? -23.469 0.724 -9.945 1 95.5 170 VAL A C 1
ATOM 1430 O O . VAL A 1 170 ? -22.453 1.417 -10.062 1 95.5 170 VAL A O 1
ATOM 1433 N N . TYR A 1 171 ? -23.547 -0.607 -9.961 1 93.81 171 TYR A N 1
ATOM 1434 C CA . TYR A 1 171 ? -22.312 -1.383 -9.977 1 93.81 171 TYR A CA 1
ATOM 1435 C C . TYR A 1 171 ? -22.25 -2.285 -11.203 1 93.81 171 TYR A C 1
ATOM 1437 O O . TYR A 1 171 ? -23.234 -2.957 -11.531 1 93.81 171 TYR A O 1
ATOM 1445 N N . HIS A 1 172 ? -21.078 -2.256 -11.852 1 89.19 172 HIS A N 1
ATOM 1446 C CA . HIS A 1 172 ? -20.859 -3.125 -13 1 89.19 172 HIS A CA 1
ATOM 1447 C C . HIS A 1 172 ? -19.766 -4.148 -12.719 1 89.19 172 HIS A C 1
ATOM 1449 O O . HIS A 1 172 ? -18.578 -3.879 -12.961 1 89.19 172 HIS A O 1
ATOM 1455 N N . SER A 1 173 ? -20.219 -5.301 -12.281 1 83.44 173 SER A N 1
ATOM 1456 C CA . SER A 1 173 ? -19.25 -6.359 -12 1 83.44 173 SER A CA 1
ATOM 1457 C C . SER A 1 173 ? -18.609 -6.875 -13.281 1 83.44 173 SER A C 1
ATOM 1459 O O . SER A 1 173 ? -19.156 -6.699 -14.375 1 83.44 173 SER A O 1
ATOM 1461 N N . PHE A 1 174 ? -17.5 -7.496 -13.242 1 76.75 174 PHE A N 1
ATOM 1462 C CA . PHE A 1 174 ? -16.734 -7.961 -14.398 1 76.75 174 PHE A CA 1
ATOM 1463 C C . PHE A 1 174 ? -17.469 -9.086 -15.117 1 76.75 174 PHE A C 1
ATOM 1465 O O . PHE A 1 174 ? -17.359 -9.219 -16.344 1 76.75 174 PHE A O 1
ATOM 1472 N N . ASN A 1 175 ? -18.156 -9.82 -14.312 1 73.25 175 ASN A N 1
ATOM 1473 C CA . ASN A 1 175 ? -18.797 -11.008 -14.875 1 73.25 175 ASN A CA 1
ATOM 1474 C C . ASN A 1 175 ? -20.219 -10.719 -15.336 1 73.25 175 ASN A C 1
ATOM 1476 O O . ASN A 1 175 ? -20.891 -11.602 -15.875 1 73.25 175 ASN A O 1
ATOM 1480 N N . ALA A 1 176 ? -20.594 -9.414 -15.172 1 77.5 176 ALA A N 1
ATOM 1481 C CA . ALA A 1 176 ? -21.969 -9.094 -15.508 1 77.5 176 ALA A CA 1
ATOM 1482 C C . ALA A 1 176 ? -22.062 -8.367 -16.859 1 77.5 176 ALA A C 1
ATOM 1484 O O . ALA A 1 176 ? -21.188 -7.562 -17.188 1 77.5 176 ALA A O 1
ATOM 1485 N N . ARG A 1 177 ? -23.078 -8.633 -17.594 1 79.62 177 ARG A N 1
ATOM 1486 C CA . ARG A 1 177 ? -23.312 -7.969 -18.875 1 79.62 177 ARG A CA 1
ATOM 1487 C C . ARG A 1 177 ? -23.859 -6.562 -18.672 1 79.62 177 ARG A C 1
ATOM 1489 O O . ARG A 1 177 ? -23.516 -5.645 -19.422 1 79.62 177 ARG A O 1
ATOM 1496 N N . HIS A 1 178 ? -24.609 -6.465 -17.672 1 88.12 178 HIS A N 1
ATOM 1497 C CA . HIS A 1 178 ? -25.219 -5.168 -17.406 1 88.12 178 HIS A CA 1
ATOM 1498 C C . HIS A 1 178 ? -24.969 -4.73 -15.961 1 88.12 178 HIS A C 1
ATOM 1500 O O . HIS A 1 178 ? -24.812 -5.566 -15.07 1 88.12 178 HIS A O 1
ATOM 1506 N N . PRO A 1 179 ? -24.953 -3.412 -15.852 1 92.88 179 PRO A N 1
ATOM 1507 C CA . PRO A 1 179 ? -24.797 -2.893 -14.492 1 92.88 179 PRO A CA 1
ATOM 1508 C C . PRO A 1 179 ? -26.016 -3.182 -13.617 1 92.88 179 PRO A C 1
ATOM 1510 O O . PRO A 1 179 ? -27.141 -3.326 -14.125 1 92.88 179 PRO A O 1
ATOM 1513 N N . SER A 1 180 ? -25.844 -3.305 -12.359 1 94.38 180 SER A N 1
ATOM 1514 C CA . SER A 1 180 ? -26.891 -3.525 -11.375 1 94.38 180 SER A CA 1
ATOM 1515 C C . SER A 1 180 ? -26.938 -2.402 -10.344 1 94.38 180 SER A C 1
ATOM 1517 O O . SER A 1 180 ? -25.922 -1.75 -10.086 1 94.38 180 SER A O 1
ATOM 1519 N N . GLU A 1 181 ? -28.125 -2.287 -9.875 1 95.31 181 GLU A N 1
ATOM 1520 C CA . GLU A 1 181 ? -28.312 -1.257 -8.859 1 95.31 181 GLU A CA 1
ATOM 1521 C C . GLU A 1 181 ? -28.469 -1.871 -7.473 1 95.31 181 GLU A C 1
ATOM 1523 O O . GLU A 1 181 ? -29.188 -2.865 -7.301 1 95.31 181 GLU A O 1
ATOM 1528 N N . TYR A 1 182 ? -27.844 -1.229 -6.523 1 96.19 182 TYR A N 1
ATOM 1529 C CA . TYR A 1 182 ? -27.906 -1.696 -5.141 1 96.19 182 TYR A CA 1
ATOM 1530 C C . TYR A 1 182 ? -28.203 -0.543 -4.188 1 96.19 182 TYR A C 1
ATOM 1532 O O . TYR A 1 182 ? -27.656 0.555 -4.352 1 96.19 182 TYR A O 1
ATOM 1540 N N . PHE A 1 183 ? -29.109 -0.764 -3.271 1 97.44 183 PHE A N 1
ATOM 1541 C CA . PHE A 1 183 ? -29.297 0.119 -2.125 1 97.44 183 PHE A CA 1
ATOM 1542 C C . PHE A 1 183 ? -28.578 -0.44 -0.897 1 97.44 183 PHE A C 1
ATOM 1544 O O . PHE A 1 183 ? -28.953 -1.498 -0.386 1 97.44 183 PHE A O 1
ATOM 1551 N N . ILE A 1 184 ? -27.641 0.368 -0.413 1 97.56 184 ILE A N 1
ATOM 1552 C CA . ILE A 1 184 ? -26.828 -0.247 0.633 1 97.56 184 ILE A CA 1
ATOM 1553 C C . ILE A 1 184 ? -26.641 0.736 1.787 1 97.56 184 ILE A C 1
ATOM 1555 O O . ILE A 1 184 ? -26.766 1.949 1.603 1 97.56 184 ILE A O 1
ATOM 1559 N N . PHE A 1 185 ? -26.406 0.155 2.98 1 96.88 185 PHE A N 1
ATOM 1560 C CA . PHE A 1 185 ? -25.859 0.859 4.133 1 96.88 185 PHE A CA 1
ATOM 1561 C C . PHE A 1 185 ? -24.344 0.782 4.145 1 96.88 185 PHE A C 1
ATOM 1563 O O . PHE A 1 185 ? -23.766 -0.242 4.527 1 96.88 185 PHE A O 1
ATOM 1570 N N . PRO A 1 186 ? -23.656 1.788 3.67 1 94.25 186 PRO A N 1
ATOM 1571 C CA . PRO A 1 186 ? -22.188 1.721 3.629 1 94.25 186 PRO A CA 1
ATOM 1572 C C . PRO A 1 186 ? -21.547 1.798 5.016 1 94.25 186 PRO A C 1
ATOM 1574 O O . PRO A 1 186 ? -21.969 2.617 5.844 1 94.25 186 PRO A O 1
ATOM 1577 N N . TYR A 1 187 ? -20.531 0.962 5.27 1 89.25 187 TYR A N 1
ATOM 1578 C CA . TYR A 1 187 ? -19.969 0.855 6.613 1 89.25 187 TYR A CA 1
ATOM 1579 C C . TYR A 1 187 ? -18.484 1.222 6.613 1 89.25 187 TYR A C 1
ATOM 1581 O O . TYR A 1 187 ? -18 1.843 7.559 1 89.25 187 TYR A O 1
ATOM 1589 N N . LEU A 1 188 ? -17.797 0.795 5.57 1 85.06 188 LEU A N 1
ATOM 1590 C CA . LEU A 1 188 ? -16.344 0.84 5.648 1 85.06 188 LEU A CA 1
ATOM 1591 C C . LEU A 1 188 ? -15.727 0.961 4.258 1 85.06 188 LEU A C 1
ATOM 1593 O O . LEU A 1 188 ? -16.172 0.291 3.318 1 85.06 188 LEU A O 1
ATOM 1597 N N . LEU A 1 189 ? -14.82 1.833 4.172 1 78.19 189 LEU A N 1
ATOM 1598 C CA . LEU A 1 189 ? -13.922 1.866 3.023 1 78.19 189 LEU A CA 1
ATOM 1599 C C . LEU A 1 189 ? -12.609 1.165 3.34 1 78.19 189 LEU A C 1
ATOM 1601 O O . LEU A 1 189 ? -11.922 1.526 4.301 1 78.19 189 LEU A O 1
ATOM 1605 N N . LYS A 1 190 ? -12.273 0.167 2.545 1 80.69 190 LYS A N 1
ATOM 1606 C CA . LYS A 1 190 ? -11.078 -0.623 2.805 1 80.69 190 LYS A CA 1
ATOM 1607 C C . LYS A 1 190 ? -10.164 -0.655 1.58 1 80.69 190 LYS A C 1
ATOM 1609 O O . LYS A 1 190 ? -10.633 -0.818 0.453 1 80.69 190 LYS A O 1
ATOM 1614 N N . GLU A 1 191 ? -8.914 -0.459 1.854 1 73.69 191 GLU A N 1
ATOM 1615 C CA . GLU A 1 191 ? -7.914 -0.559 0.799 1 73.69 191 GLU A CA 1
ATOM 1616 C C . GLU A 1 191 ? -7.262 -1.939 0.785 1 73.69 191 GLU A C 1
ATOM 1618 O O . GLU A 1 191 ? -6.949 -2.494 1.84 1 73.69 191 GLU A O 1
ATOM 1623 N N . TYR A 1 192 ? -7.082 -2.5 -0.374 1 81.5 192 TYR A N 1
ATOM 1624 C CA . TYR A 1 192 ? -6.344 -3.748 -0.543 1 81.5 192 TYR A CA 1
ATOM 1625 C C . TYR A 1 192 ? -5.59 -3.76 -1.867 1 81.5 192 TYR A C 1
ATOM 1627 O O . TYR A 1 192 ? -6.195 -3.633 -2.934 1 81.5 192 TYR A O 1
ATOM 1635 N N . ARG A 1 193 ? -4.297 -3.908 -1.709 1 77.5 193 ARG A N 1
ATOM 1636 C CA . ARG A 1 193 ? -3.414 -3.949 -2.871 1 77.5 193 ARG A CA 1
ATOM 1637 C C . ARG A 1 193 ? -3.701 -2.787 -3.816 1 77.5 193 ARG A C 1
ATOM 1639 O O . ARG A 1 193 ? -3.883 -2.988 -5.02 1 77.5 193 ARG A O 1
ATOM 1646 N N . ASN A 1 194 ? -3.828 -1.66 -3.273 1 67.75 194 ASN A N 1
ATOM 1647 C CA . ASN A 1 194 ? -3.961 -0.391 -3.98 1 67.75 194 ASN A CA 1
ATOM 1648 C C . ASN A 1 194 ? -5.336 -0.25 -4.625 1 67.75 194 ASN A C 1
ATOM 1650 O O . ASN A 1 194 ? -5.52 0.561 -5.535 1 67.75 194 ASN A O 1
ATOM 1654 N N . ARG A 1 195 ? -6.23 -1.036 -4.223 1 77.94 195 ARG A N 1
ATOM 1655 C CA . ARG A 1 195 ? -7.629 -0.887 -4.613 1 77.94 195 ARG A CA 1
ATOM 1656 C C . ARG A 1 195 ? -8.5 -0.566 -3.404 1 77.94 195 ARG A C 1
ATOM 1658 O O . ARG A 1 195 ? -8.203 -0.985 -2.285 1 77.94 195 ARG A O 1
ATOM 1665 N N . TRP A 1 196 ? -9.531 0.163 -3.748 1 77.56 196 TRP A N 1
ATOM 1666 C CA . TRP A 1 196 ? -10.438 0.554 -2.676 1 77.56 196 TRP A CA 1
ATOM 1667 C C . TRP A 1 196 ? -11.789 -0.14 -2.826 1 77.56 196 TRP A C 1
ATOM 1669 O O . TRP A 1 196 ? -12.297 -0.293 -3.939 1 77.56 196 TRP A O 1
ATOM 1679 N N . PHE A 1 197 ? -12.328 -0.49 -1.651 1 88.38 197 PHE A N 1
ATOM 1680 C CA . PHE A 1 197 ? -13.617 -1.163 -1.588 1 88.38 197 PHE A CA 1
ATOM 1681 C C . PHE A 1 197 ? -14.531 -0.485 -0.575 1 88.38 197 PHE A C 1
ATOM 1683 O O . PHE A 1 197 ? -14.07 0.002 0.459 1 88.38 197 PHE A O 1
ATOM 1690 N N . VAL A 1 198 ? -15.844 -0.466 -0.88 1 91.44 198 VAL A N 1
ATOM 1691 C CA . VAL A 1 198 ? -16.828 -0.059 0.121 1 91.44 198 VAL A CA 1
ATOM 1692 C C . VAL A 1 198 ? -17.625 -1.274 0.586 1 91.44 198 VAL A C 1
ATOM 1694 O O . VAL A 1 198 ? -18.109 -2.059 -0.234 1 91.44 198 VAL A O 1
ATOM 1697 N N . PHE A 1 199 ? -17.594 -1.46 1.901 1 93.81 199 PHE A N 1
ATOM 1698 C CA . PHE A 1 199 ? -18.406 -2.514 2.51 1 93.81 199 PHE A CA 1
ATOM 1699 C C . PHE A 1 199 ? -19.719 -1.957 3.031 1 93.81 199 PHE A C 1
ATOM 1701 O O . PHE A 1 199 ? -19.75 -0.869 3.609 1 93.81 199 PHE A O 1
ATOM 1708 N N . GLY A 1 200 ? -20.766 -2.674 2.785 1 94.88 200 GLY A N 1
ATOM 1709 C CA . GLY A 1 200 ? -22.078 -2.277 3.264 1 94.88 200 GLY A CA 1
ATOM 1710 C C . GLY A 1 200 ? -23.125 -3.373 3.125 1 94.88 200 GLY A C 1
ATOM 1711 O O . GLY A 1 200 ? -22.938 -4.32 2.359 1 94.88 200 GLY A O 1
ATOM 1712 N N . SER A 1 201 ? -24.188 -3.271 3.83 1 95.56 201 SER A N 1
ATOM 1713 C CA . SER A 1 201 ? -25.297 -4.215 3.752 1 95.56 201 SER A CA 1
ATOM 1714 C C . SER A 1 201 ? -26.391 -3.701 2.822 1 95.56 201 SER A C 1
ATOM 1716 O O . SER A 1 201 ? -26.688 -2.504 2.807 1 95.56 201 SER A O 1
ATOM 1718 N N . ARG A 1 202 ? -26.859 -4.621 2.064 1 95.62 202 ARG A N 1
ATOM 1719 C CA . ARG A 1 202 ? -27.938 -4.258 1.155 1 95.62 202 ARG A CA 1
ATOM 1720 C C . ARG A 1 202 ? -29.234 -4.004 1.919 1 95.62 202 ARG A C 1
ATOM 1722 O O . ARG A 1 202 ? -29.578 -4.754 2.834 1 95.62 202 ARG A O 1
ATOM 1729 N N . ALA A 1 203 ? -29.906 -2.988 1.439 1 95.12 203 ALA A N 1
ATOM 1730 C CA . ALA A 1 203 ? -31.203 -2.688 2.029 1 95.12 203 ALA A CA 1
ATOM 1731 C C . ALA A 1 203 ? -32.219 -3.781 1.704 1 95.12 203 ALA A C 1
ATOM 1733 O O . ALA A 1 203 ? -32.281 -4.246 0.564 1 95.12 203 ALA A O 1
ATOM 1734 N N . GLY A 1 204 ? -33 -4.262 2.641 1 90.56 204 GLY A N 1
ATOM 1735 C CA . GLY A 1 204 ? -33.969 -5.316 2.434 1 90.56 204 GLY A CA 1
ATOM 1736 C C . GLY A 1 204 ? -33.625 -6.609 3.139 1 90.56 204 GLY A C 1
ATOM 1737 O O . GLY A 1 204 ? -34.281 -7.008 4.098 1 90.56 204 GLY A O 1
ATOM 1738 N N . ASP A 1 205 ? -32.406 -7.211 2.709 1 92.12 205 ASP A N 1
ATOM 1739 C CA . ASP A 1 205 ? -32.062 -8.523 3.264 1 92.12 205 ASP A CA 1
ATOM 1740 C C . ASP A 1 205 ? -30.812 -8.461 4.121 1 92.12 205 ASP A C 1
ATOM 1742 O O . ASP A 1 205 ? -30.375 -9.469 4.668 1 92.12 205 ASP A O 1
ATOM 1746 N N . MET A 1 206 ? -30.141 -7.359 4.18 1 92.94 206 MET A N 1
ATOM 1747 C CA . MET A 1 206 ? -28.984 -7.078 5.043 1 92.94 206 MET A CA 1
ATOM 1748 C C . MET A 1 206 ? -27.797 -7.941 4.656 1 92.94 206 MET A C 1
ATOM 1750 O O . MET A 1 206 ? -26.891 -8.164 5.473 1 92.94 206 MET A O 1
ATOM 1754 N N . LYS A 1 207 ? -27.812 -8.414 3.443 1 93 207 LYS A N 1
ATOM 1755 C CA . LYS A 1 207 ? -26.641 -9.141 2.959 1 93 207 LYS A CA 1
ATOM 1756 C C . LYS A 1 207 ? -25.438 -8.203 2.795 1 93 207 LYS A C 1
ATOM 1758 O O . LYS A 1 207 ? -25.578 -7.098 2.271 1 93 207 LYS A O 1
ATOM 1763 N N . LEU A 1 208 ? -24.328 -8.672 3.246 1 93.38 208 LEU A N 1
ATOM 1764 C CA . LEU A 1 208 ? -23.125 -7.863 3.195 1 93.38 208 LEU A CA 1
ATOM 1765 C C . LEU A 1 208 ? -22.453 -7.973 1.828 1 93.38 208 LEU A C 1
ATOM 1767 O O . LEU A 1 208 ? -22.297 -9.07 1.291 1 93.38 208 LEU A O 1
ATOM 1771 N N . PHE A 1 209 ? -22.094 -6.77 1.293 1 93.12 209 PHE A N 1
ATOM 1772 C CA . PHE A 1 209 ? -21.406 -6.707 0.012 1 93.12 209 PHE A CA 1
ATOM 1773 C C . PHE A 1 209 ? -20.125 -5.895 0.13 1 93.12 209 PHE A C 1
ATOM 1775 O O . PHE A 1 209 ? -19.984 -5.078 1.039 1 93.12 209 PHE A O 1
ATOM 1782 N N . ASN A 1 210 ? -19.156 -6.227 -0.659 1 92.62 210 ASN A N 1
ATOM 1783 C CA . ASN A 1 210 ? -18.016 -5.352 -0.924 1 92.62 210 ASN A CA 1
ATOM 1784 C C . ASN A 1 210 ? -17.953 -4.941 -2.393 1 92.62 210 ASN A C 1
ATOM 1786 O O . ASN A 1 210 ? -18.031 -5.793 -3.283 1 92.62 210 ASN A O 1
ATOM 1790 N N . PHE A 1 211 ? -17.938 -3.639 -2.654 1 93.5 211 PHE A N 1
ATOM 1791 C CA . PHE A 1 211 ? -17.906 -3.096 -4.008 1 93.5 211 PHE A CA 1
ATOM 1792 C C . PHE A 1 211 ? -16.562 -2.426 -4.285 1 93.5 211 PHE A C 1
ATOM 1794 O O . PHE A 1 211 ? -16.172 -1.503 -3.57 1 93.5 211 PHE A O 1
ATOM 1801 N N . ALA A 1 212 ? -15.914 -2.965 -5.293 1 90.75 212 ALA A N 1
ATOM 1802 C CA . ALA A 1 212 ? -14.727 -2.25 -5.75 1 90.75 212 ALA A CA 1
ATOM 1803 C C . ALA A 1 212 ? -15.094 -0.88 -6.316 1 90.75 212 ALA A C 1
ATOM 1805 O O . ALA A 1 212 ? -15.984 -0.768 -7.16 1 90.75 212 ALA A O 1
ATOM 1806 N N . LEU A 1 213 ? -14.43 0.124 -5.93 1 85.25 213 LEU A N 1
ATOM 1807 C CA . LEU A 1 213 ? -14.789 1.482 -6.316 1 85.25 213 LEU A CA 1
ATOM 1808 C C . LEU A 1 213 ? -14.562 1.7 -7.812 1 85.25 213 LEU A C 1
ATOM 1810 O O . LEU A 1 213 ? -15.258 2.506 -8.438 1 85.25 213 LEU A O 1
ATOM 1814 N N . ASP A 1 214 ? -13.602 0.955 -8.367 1 81.56 214 ASP A N 1
ATOM 1815 C CA . ASP A 1 214 ? -13.25 1.13 -9.773 1 81.56 214 ASP A CA 1
ATOM 1816 C C . ASP A 1 214 ? -14.367 0.617 -10.688 1 81.56 214 ASP A C 1
ATOM 1818 O O . ASP A 1 214 ? -14.344 0.86 -11.898 1 81.56 214 ASP A O 1
ATOM 1822 N N . ARG A 1 215 ? -15.359 -0.014 -10.102 1 90.06 215 ARG A N 1
ATOM 1823 C CA . ARG A 1 215 ? -16.438 -0.577 -10.914 1 90.06 215 ARG A CA 1
ATOM 1824 C C . ARG A 1 215 ? -17.766 0.086 -10.586 1 90.06 215 ARG A C 1
ATOM 1826 O O . ARG A 1 215 ? -18.812 -0.363 -11.047 1 90.06 215 ARG A O 1
ATOM 1833 N N . ILE A 1 216 ? -17.734 1.042 -9.812 1 92.12 216 ILE A N 1
ATOM 1834 C CA . ILE A 1 216 ? -18.922 1.823 -9.508 1 92.12 216 ILE A CA 1
ATOM 1835 C C . ILE A 1 216 ? -19.141 2.883 -10.586 1 92.12 216 ILE A C 1
ATOM 1837 O O . ILE A 1 216 ? -18.203 3.611 -10.938 1 92.12 216 ILE A O 1
ATOM 1841 N N . LEU A 1 217 ? -20.312 2.912 -11.023 1 91.19 217 LEU A N 1
ATOM 1842 C CA . LEU A 1 217 ? -20.641 3.857 -12.086 1 91.19 217 LEU A CA 1
ATOM 1843 C C . LEU A 1 217 ? -21.297 5.109 -11.516 1 91.19 217 LEU A C 1
ATOM 1845 O O . LEU A 1 217 ? -21.078 6.215 -12.016 1 91.19 217 LEU A O 1
ATOM 1849 N N . GLU A 1 218 ? -22.156 4.832 -10.523 1 92.88 218 GLU A N 1
ATOM 1850 C CA . GLU A 1 218 ? -22.906 5.934 -9.93 1 92.88 218 GLU A CA 1
ATOM 1851 C C . GLU A 1 218 ? -23.141 5.695 -8.438 1 92.88 218 GLU A C 1
ATOM 1853 O O . GLU A 1 218 ? -23.297 4.555 -8 1 92.88 218 GLU A O 1
ATOM 1858 N N . VAL A 1 219 ? -23.156 6.852 -7.727 1 92.69 219 VAL A N 1
ATOM 1859 C CA . VAL A 1 219 ? -23.5 6.836 -6.309 1 92.69 219 VAL A CA 1
ATOM 1860 C C . VAL A 1 219 ? -24.453 7.988 -5.992 1 92.69 219 VAL A C 1
ATOM 1862 O O . VAL A 1 219 ? -24.172 9.141 -6.328 1 92.69 219 VAL A O 1
ATOM 1865 N N . ASN A 1 220 ? -25.531 7.605 -5.387 1 94.5 220 ASN A N 1
ATOM 1866 C CA . ASN A 1 220 ? -26.516 8.617 -4.98 1 94.5 220 ASN A CA 1
ATOM 1867 C C . ASN A 1 220 ? -27.016 8.359 -3.562 1 94.5 220 ASN A C 1
ATOM 1869 O O . ASN A 1 220 ? -27.219 7.211 -3.17 1 94.5 220 ASN A O 1
ATOM 1873 N N . PRO A 1 221 ? -27.312 9.453 -2.861 1 93.69 221 PRO A N 1
ATOM 1874 C CA . PRO A 1 221 ? -27.891 9.273 -1.531 1 93.69 221 PRO A CA 1
ATOM 1875 C C . PRO A 1 221 ? -29.375 8.906 -1.583 1 93.69 221 PRO A C 1
ATOM 1877 O O . PRO A 1 221 ? -30.094 9.312 -2.504 1 93.69 221 PRO A O 1
ATOM 1880 N N . CYS A 1 222 ? -29.703 8.117 -0.659 1 95.5 222 CYS A N 1
ATOM 1881 C CA . CYS A 1 222 ? -31.109 7.746 -0.473 1 95.5 222 CYS A CA 1
ATOM 1882 C C . CYS A 1 222 ? -31.547 7.996 0.962 1 95.5 222 CYS A C 1
ATOM 1884 O O . CYS A 1 222 ? -31.812 7.055 1.711 1 95.5 222 CYS A O 1
ATOM 1886 N N . PRO A 1 223 ? -31.859 9.172 1.301 1 89.06 223 PRO A N 1
ATOM 1887 C CA . PRO A 1 223 ? -32.219 9.508 2.682 1 89.06 223 PRO A CA 1
ATOM 1888 C C . PRO A 1 223 ? -33.594 8.945 3.09 1 89.06 223 PRO A C 1
ATOM 1890 O O . PRO A 1 223 ? -33.875 8.82 4.281 1 89.06 223 PRO A O 1
ATOM 1893 N N . ASP A 1 224 ? -34.344 8.555 2.143 1 92.69 224 ASP A N 1
ATOM 1894 C CA . ASP A 1 224 ? -35.688 8.031 2.424 1 92.69 224 ASP A CA 1
ATOM 1895 C C . ASP A 1 224 ? -35.594 6.633 3.033 1 92.69 224 ASP A C 1
ATOM 1897 O O . ASP A 1 224 ? -36.562 6.164 3.637 1 92.69 224 ASP A O 1
ATOM 1901 N N . ILE A 1 225 ? -34.531 5.969 2.809 1 95.12 225 ILE A N 1
ATOM 1902 C CA . ILE A 1 225 ? -34.344 4.648 3.4 1 95.12 225 ILE A CA 1
ATOM 1903 C C . ILE A 1 225 ? -33.5 4.781 4.676 1 95.12 225 ILE A C 1
ATOM 1905 O O . ILE A 1 225 ? -32.344 5.164 4.625 1 95.12 225 ILE A O 1
ATOM 1909 N N . PRO A 1 226 ? -34.094 4.395 5.762 1 94.38 226 PRO A N 1
ATOM 1910 C CA . PRO A 1 226 ? -33.375 4.562 7.027 1 94.38 226 PRO A CA 1
ATOM 1911 C C . PRO A 1 226 ? -32.125 3.717 7.105 1 94.38 226 PRO A C 1
ATOM 1913 O O . PRO A 1 226 ? -32.125 2.543 6.723 1 94.38 226 PRO A O 1
ATOM 1916 N N . TYR A 1 227 ? -31.156 4.258 7.648 1 94.06 227 TYR A N 1
ATOM 1917 C CA . TYR A 1 227 ? -29.859 3.621 7.789 1 94.06 227 TYR A CA 1
ATOM 1918 C C . TYR A 1 227 ? -29.891 2.562 8.891 1 94.06 227 TYR A C 1
ATOM 1920 O O . TYR A 1 227 ? -30.516 2.756 9.93 1 94.06 227 TYR A O 1
ATOM 1928 N N . ARG A 1 228 ? -29.203 1.482 8.625 1 94.25 228 ARG A N 1
ATOM 1929 C CA . ARG A 1 228 ? -29.141 0.41 9.609 1 94.25 228 ARG A CA 1
ATOM 1930 C C . ARG A 1 228 ? -27.703 -0.105 9.766 1 94.25 228 ARG A C 1
ATOM 1932 O O . ARG A 1 228 ? -26.984 -0.276 8.781 1 94.25 228 ARG A O 1
ATOM 1939 N N . ASP A 1 229 ? -27.359 -0.401 10.945 1 90.88 229 ASP A N 1
ATOM 1940 C CA . ASP A 1 229 ? -26.078 -1.045 11.219 1 90.88 229 ASP A CA 1
ATOM 1941 C C . ASP A 1 229 ? -26.172 -2.559 11.039 1 90.88 229 ASP A C 1
ATOM 1943 O O . ASP A 1 229 ? -27.266 -3.125 11.078 1 90.88 229 ASP A O 1
ATOM 1947 N N . ASP A 1 230 ? -25.078 -3.109 10.711 1 91 230 ASP A N 1
ATOM 1948 C CA . ASP A 1 230 ? -24.969 -4.562 10.641 1 91 230 ASP A CA 1
ATOM 1949 C C . ASP A 1 230 ? -24.203 -5.121 11.836 1 91 230 ASP A C 1
ATOM 1951 O O . ASP A 1 230 ? -22.984 -4.906 11.953 1 91 230 ASP A O 1
ATOM 1955 N N . PRO A 1 231 ? -24.781 -5.824 12.641 1 87.06 231 PRO A N 1
ATOM 1956 C CA . PRO A 1 231 ? -24.109 -6.363 13.828 1 87.06 231 PRO A CA 1
ATOM 1957 C C . PRO A 1 231 ? -23 -7.352 13.484 1 87.06 231 PRO A C 1
ATOM 1959 O O . PRO A 1 231 ? -22.078 -7.547 14.273 1 87.06 231 PRO A O 1
ATOM 1962 N N . ASP A 1 232 ? -23.109 -7.93 12.328 1 85.25 232 ASP A N 1
ATOM 1963 C CA . ASP A 1 232 ? -22.125 -8.93 11.938 1 85.25 232 ASP A CA 1
ATOM 1964 C C . ASP A 1 232 ? -20.875 -8.273 11.352 1 85.25 232 ASP A C 1
ATOM 1966 O O . ASP A 1 232 ? -19.844 -8.93 11.195 1 85.25 232 ASP A O 1
ATOM 1970 N N . PHE A 1 233 ? -21.016 -7.074 11 1 87.5 233 PHE A N 1
ATOM 1971 C CA . PHE A 1 233 ? -19.891 -6.34 10.453 1 87.5 233 PHE A CA 1
ATOM 1972 C C . PHE A 1 233 ? -19.203 -5.512 11.539 1 87.5 233 PHE A C 1
ATOM 1974 O O . PHE A 1 233 ? -19.484 -4.32 11.68 1 87.5 233 PHE A O 1
ATOM 1981 N N . ASP A 1 234 ? -18.328 -6.172 12.289 1 79.56 234 ASP A N 1
ATOM 1982 C CA . ASP A 1 234 ? -17.656 -5.52 13.414 1 79.56 234 ASP A CA 1
ATOM 1983 C C . ASP A 1 234 ? -16.156 -5.402 13.164 1 79.56 234 ASP A C 1
ATOM 1985 O O . ASP A 1 234 ? -15.688 -5.645 12.047 1 79.56 234 ASP A O 1
ATOM 1989 N N . ASP A 1 235 ? -15.445 -5.027 14.164 1 71.88 235 ASP A N 1
ATOM 1990 C CA . ASP A 1 235 ? -14.016 -4.762 14.047 1 71.88 235 ASP A CA 1
ATOM 1991 C C . ASP A 1 235 ? -13.227 -6.051 13.836 1 71.88 235 ASP A C 1
ATOM 1993 O O . ASP A 1 235 ? -12.07 -6.016 13.398 1 71.88 235 ASP A O 1
ATOM 1997 N N . HIS A 1 236 ? -13.852 -7.129 14.031 1 80.69 236 HIS A N 1
ATOM 1998 C CA . HIS A 1 236 ? -13.172 -8.414 13.93 1 80.69 236 HIS A CA 1
ATOM 1999 C C . HIS A 1 236 ? -13.5 -9.109 12.617 1 80.69 236 HIS A C 1
ATOM 2001 O O . HIS A 1 236 ? -13.031 -10.219 12.359 1 80.69 236 HIS A O 1
ATOM 2007 N N . PHE A 1 237 ? -14.273 -8.414 11.82 1 86.94 237 PHE A N 1
ATOM 2008 C CA . PHE A 1 237 ? -14.742 -9.008 10.57 1 86.94 237 PHE A CA 1
ATOM 2009 C C . PHE A 1 237 ? -13.57 -9.422 9.695 1 86.94 237 PHE A C 1
ATOM 2011 O O . PHE A 1 237 ? -13.609 -10.469 9.039 1 86.94 237 PHE A O 1
ATOM 2018 N N . PHE A 1 238 ? -12.445 -8.742 9.812 1 87.38 238 PHE A N 1
ATOM 2019 C CA . PHE A 1 238 ? -11.344 -8.992 8.891 1 87.38 238 PHE A CA 1
ATOM 2020 C C . PHE A 1 238 ? -10.234 -9.781 9.578 1 87.38 238 PHE A C 1
ATOM 2022 O O . PHE A 1 238 ? -9.172 -10.016 8.984 1 87.38 238 PHE A O 1
ATOM 2029 N N . ASP A 1 239 ? -10.391 -10.266 10.742 1 86.88 239 ASP A N 1
ATOM 2030 C CA . ASP A 1 239 ? -9.352 -10.945 11.508 1 86.88 239 ASP A CA 1
ATOM 2031 C C . ASP A 1 239 ? -8.906 -12.234 10.812 1 86.88 239 ASP A C 1
ATOM 2033 O O . ASP A 1 239 ? -7.781 -12.688 11 1 86.88 239 ASP A O 1
ATOM 2037 N N . ASP A 1 240 ? -9.828 -12.734 10 1 93.62 240 ASP A N 1
ATOM 2038 C CA . ASP A 1 240 ? -9.523 -14.023 9.391 1 93.62 240 ASP A CA 1
ATOM 2039 C C . ASP A 1 240 ? -9.562 -13.938 7.867 1 93.62 240 ASP A C 1
ATOM 2041 O O . ASP A 1 240 ? -9.906 -14.906 7.188 1 93.62 240 ASP A O 1
ATOM 2045 N N . VAL A 1 241 ? -9.266 -12.773 7.418 1 92.75 241 VAL A N 1
ATOM 2046 C CA . VAL A 1 241 ? -9.406 -12.594 5.977 1 92.75 241 VAL A CA 1
ATOM 2047 C C . VAL A 1 241 ? -8.094 -12.094 5.383 1 92.75 241 VAL A C 1
ATOM 2049 O O . VAL A 1 241 ? -7.441 -11.211 5.949 1 92.75 241 VAL A O 1
ATOM 2052 N N . ILE A 1 242 ? -7.648 -12.742 4.379 1 91.88 242 ILE A N 1
ATOM 2053 C CA . ILE A 1 242 ? -6.645 -12.172 3.488 1 91.88 242 ILE A CA 1
ATOM 2054 C C . ILE A 1 242 ? -7.328 -11.438 2.338 1 91.88 242 ILE A C 1
ATOM 2056 O O . ILE A 1 242 ? -8.078 -12.039 1.566 1 91.88 242 ILE A O 1
ATOM 2060 N N . GLY A 1 243 ? -7.145 -10.148 2.303 1 91.69 243 GLY A N 1
ATOM 2061 C CA . GLY A 1 243 ? -7.824 -9.383 1.269 1 91.69 243 GLY A CA 1
ATOM 2062 C C . GLY A 1 243 ? -9.18 -8.867 1.706 1 91.69 243 GLY A C 1
ATOM 2063 O O . GLY A 1 243 ? -9.328 -8.336 2.809 1 91.69 243 GLY A O 1
ATOM 2064 N N . VAL A 1 244 ? -10.164 -9 0.757 1 90.94 244 VAL A N 1
ATOM 2065 C CA . VAL A 1 244 ? -11.406 -8.297 1.04 1 90.94 244 VAL A CA 1
ATOM 2066 C C . VAL A 1 244 ? -12.594 -9.234 0.828 1 90.94 244 VAL A C 1
ATOM 2068 O O . VAL A 1 244 ? -13.711 -8.945 1.269 1 90.94 244 VAL A O 1
ATOM 2071 N N . THR A 1 245 ? -12.375 -10.398 0.268 1 91.88 245 THR A N 1
ATOM 2072 C CA . THR A 1 245 ? -13.492 -11.273 -0.085 1 91.88 245 THR A CA 1
ATOM 2073 C C . THR A 1 245 ? -13.875 -12.164 1.093 1 91.88 245 THR A C 1
ATOM 2075 O O . THR A 1 245 ? -13.07 -12.969 1.562 1 91.88 245 THR A O 1
ATOM 2078 N N . LYS A 1 246 ? -15.055 -11.938 1.595 1 90.81 246 LYS A N 1
ATOM 2079 C CA . LYS A 1 246 ? -15.586 -12.773 2.67 1 90.81 246 LYS A CA 1
ATOM 2080 C C . LYS A 1 246 ? -17.109 -12.906 2.559 1 90.81 246 LYS A C 1
ATOM 2082 O O . LYS A 1 246 ? -17.812 -11.906 2.455 1 90.81 246 LYS A O 1
ATOM 2087 N N . HIS A 1 247 ? -17.594 -14.094 2.404 1 84.38 247 HIS A N 1
ATOM 2088 C CA . HIS A 1 247 ? -19.031 -14.375 2.473 1 84.38 247 HIS A CA 1
ATOM 2089 C C . HIS A 1 247 ? -19.297 -15.727 3.117 1 84.38 247 HIS A C 1
ATOM 2091 O O . HIS A 1 247 ? -18.375 -16.516 3.334 1 84.38 247 HIS A O 1
ATOM 2097 N N . SER A 1 248 ? -20.5 -15.898 3.461 1 81.38 248 SER A N 1
ATOM 2098 C CA . SER A 1 248 ? -20.906 -17.016 4.297 1 81.38 248 SER A CA 1
ATOM 2099 C C . SER A 1 248 ? -20.578 -18.359 3.633 1 81.38 248 SER A C 1
ATOM 2101 O O . SER A 1 248 ? -20.391 -19.359 4.312 1 81.38 248 SER A O 1
ATOM 2103 N N . ARG A 1 249 ? -20.344 -18.438 2.387 1 85.38 249 ARG A N 1
ATOM 2104 C CA . ARG A 1 249 ? -20.094 -19.688 1.666 1 85.38 249 ARG A CA 1
ATOM 2105 C C . ARG A 1 249 ? -18.625 -20.078 1.712 1 85.38 249 ARG A C 1
ATOM 2107 O O . ARG A 1 249 ? -18.266 -21.203 1.364 1 85.38 249 ARG A O 1
ATOM 2114 N N . LEU A 1 250 ? -17.844 -19.188 2.119 1 90.06 250 LEU A N 1
ATOM 2115 C CA . LEU A 1 250 ? -16.406 -19.453 2.188 1 90.06 250 LEU A CA 1
ATOM 2116 C C . LEU A 1 250 ? -16.016 -20 3.562 1 90.06 250 LEU A C 1
ATOM 2118 O O . LEU A 1 250 ? -16.219 -19.312 4.574 1 90.06 250 LEU A O 1
ATOM 2122 N N . PRO A 1 251 ? -15.461 -21.141 3.596 1 92.06 251 PRO A N 1
ATOM 2123 C CA . PRO A 1 251 ? -15.125 -21.734 4.887 1 92.06 251 PRO A CA 1
ATOM 2124 C C . PRO A 1 251 ? -13.891 -21.109 5.527 1 92.06 251 PRO A C 1
ATOM 2126 O O . PRO A 1 251 ? -12.945 -20.75 4.824 1 92.06 251 PRO A O 1
ATOM 2129 N N . LYS A 1 252 ? -14.016 -20.969 6.809 1 94.44 252 LYS A N 1
ATOM 2130 C CA . LYS A 1 252 ? -12.852 -20.625 7.613 1 94.44 252 LYS A CA 1
ATOM 2131 C C . LYS A 1 252 ? -12.102 -21.875 8.055 1 94.44 252 LYS A C 1
ATOM 2133 O O . LYS A 1 252 ? -12.719 -22.891 8.391 1 94.44 252 LYS A O 1
ATOM 2138 N N . ALA A 1 253 ? -10.75 -21.812 8.031 1 96.56 253 ALA A N 1
ATOM 2139 C CA . ALA A 1 253 ? -9.977 -22.984 8.422 1 96.56 253 ALA A CA 1
ATOM 2140 C C . ALA A 1 253 ? -8.602 -22.594 8.945 1 96.56 253 ALA A C 1
ATOM 2142 O O . ALA A 1 253 ? -8.125 -21.484 8.68 1 96.56 253 ALA A O 1
ATOM 2143 N N . THR A 1 254 ? -8.102 -23.469 9.727 1 97.12 254 THR A N 1
ATOM 2144 C CA . THR A 1 254 ? -6.676 -23.406 10.047 1 97.12 254 THR A CA 1
ATOM 2145 C C . THR A 1 254 ? -5.844 -24.062 8.945 1 97.12 254 THR A C 1
ATOM 2147 O O . THR A 1 254 ? -5.914 -25.266 8.75 1 97.12 254 THR A O 1
ATOM 2150 N N . VAL A 1 255 ? -5.09 -23.281 8.297 1 97.81 255 VAL A N 1
ATOM 2151 C CA . VAL A 1 255 ? -4.309 -23.781 7.168 1 97.81 255 VAL A CA 1
ATOM 2152 C C . VAL A 1 255 ? -2.859 -23.984 7.598 1 97.81 255 VAL A C 1
ATOM 2154 O O . VAL A 1 255 ? -2.232 -23.094 8.164 1 97.81 255 VAL A O 1
ATOM 2157 N N . ARG A 1 256 ? -2.379 -25.141 7.367 1 97.56 256 ARG A N 1
ATOM 2158 C CA . ARG A 1 256 ? -0.966 -25.438 7.566 1 97.56 256 ARG A CA 1
ATOM 2159 C C . ARG A 1 256 ? -0.237 -25.547 6.23 1 97.56 256 ARG A C 1
ATOM 2161 O O . ARG A 1 256 ? -0.731 -26.188 5.301 1 97.56 256 ARG A O 1
ATOM 2168 N N . PHE A 1 257 ? 0.85 -24.875 6.156 1 97 257 PHE A N 1
ATOM 2169 C CA . PHE A 1 257 ? 1.584 -24.953 4.898 1 97 257 PHE A CA 1
ATOM 2170 C C . PHE A 1 257 ? 3.086 -24.984 5.148 1 97 257 PHE A C 1
ATOM 2172 O O . PHE A 1 257 ? 3.566 -24.453 6.148 1 97 257 PHE A O 1
ATOM 2179 N N . TRP A 1 258 ? 3.715 -25.672 4.262 1 95.31 258 TRP A N 1
ATOM 2180 C CA . TRP A 1 258 ? 5.164 -25.844 4.266 1 95.31 258 TRP A CA 1
ATOM 2181 C C . TRP A 1 258 ? 5.828 -24.891 3.281 1 95.31 258 TRP A C 1
ATOM 2183 O O . TRP A 1 258 ? 5.309 -24.656 2.186 1 95.31 258 TRP A O 1
ATOM 2193 N N . ALA A 1 259 ? 6.934 -24.312 3.674 1 94.56 259 ALA A N 1
ATOM 2194 C CA . ALA A 1 259 ? 7.738 -23.438 2.818 1 94.56 259 ALA A CA 1
ATOM 2195 C C . ALA A 1 259 ? 9.188 -23.922 2.754 1 94.56 259 ALA A C 1
ATOM 2197 O O . ALA A 1 259 ? 9.766 -24.297 3.773 1 94.56 259 ALA A O 1
ATOM 2198 N N . ASP A 1 260 ? 9.742 -23.922 1.596 1 92.06 260 ASP A N 1
ATOM 2199 C CA . ASP A 1 260 ? 11.141 -24.312 1.469 1 92.06 260 ASP A CA 1
ATOM 2200 C C . ASP A 1 260 ? 12.07 -23.234 2.006 1 92.06 260 ASP A C 1
ATOM 2202 O O . ASP A 1 260 ? 11.609 -22.172 2.426 1 92.06 260 ASP A O 1
ATOM 2206 N N . SER A 1 261 ? 13.328 -23.469 1.966 1 87.5 261 SER A N 1
ATOM 2207 C CA . SER A 1 261 ? 14.312 -22.578 2.586 1 87.5 261 SER A CA 1
ATOM 2208 C C . SER A 1 261 ? 14.328 -21.219 1.911 1 87.5 261 SER A C 1
ATOM 2210 O O . SER A 1 26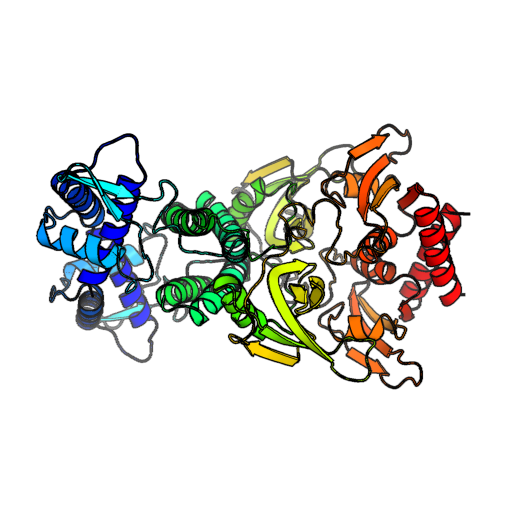1 ? 14.547 -20.188 2.566 1 87.5 261 SER A O 1
ATOM 2212 N N . SER A 1 262 ? 14.023 -21.219 0.66 1 84.38 262 SER A N 1
ATOM 2213 C CA . SER A 1 262 ? 14.07 -19.969 -0.089 1 84.38 262 SER A CA 1
ATOM 2214 C C . SER A 1 262 ? 12.906 -19.062 0.277 1 84.38 262 SER A C 1
ATOM 2216 O O . SER A 1 262 ? 13.031 -17.828 0.239 1 84.38 262 SER A O 1
ATOM 2218 N N . GLN A 1 263 ? 11.773 -19.656 0.68 1 88.88 263 GLN A N 1
ATOM 2219 C CA . GLN A 1 263 ? 10.578 -18.875 0.969 1 88.88 263 GLN A CA 1
ATOM 2220 C C . GLN A 1 263 ? 10.367 -18.734 2.475 1 88.88 263 GLN A C 1
ATOM 2222 O O . GLN A 1 263 ? 9.727 -17.781 2.928 1 88.88 263 GLN A O 1
ATOM 2227 N N . ALA A 1 264 ? 10.898 -19.641 3.195 1 89.06 264 ALA A N 1
ATOM 2228 C CA . ALA A 1 264 ? 10.609 -19.719 4.625 1 89.06 264 ALA A CA 1
ATOM 2229 C C . ALA A 1 264 ? 11.047 -18.438 5.348 1 89.06 264 ALA A C 1
ATOM 2231 O O . ALA A 1 264 ? 10.281 -17.875 6.129 1 89.06 264 ALA A O 1
ATOM 2232 N N . SER A 1 265 ? 12.234 -18.047 5.051 1 83.38 265 SER A N 1
ATOM 2233 C CA . SER A 1 265 ? 12.75 -16.859 5.711 1 83.38 265 SER A CA 1
ATOM 2234 C C . SER A 1 265 ? 11.945 -15.617 5.34 1 83.38 265 SER A C 1
ATOM 2236 O O . SER A 1 265 ? 11.68 -14.766 6.188 1 83.38 265 SER A O 1
ATOM 2238 N N . TYR A 1 266 ? 11.539 -15.609 4.078 1 83.88 266 TYR A N 1
ATOM 2239 C CA . TYR A 1 266 ? 10.727 -14.5 3.594 1 83.88 266 TYR A CA 1
ATOM 2240 C C . TYR A 1 266 ? 9.367 -14.477 4.285 1 83.88 266 TYR A C 1
ATOM 2242 O O . TYR A 1 266 ? 8.93 -13.422 4.762 1 83.88 266 TYR A O 1
ATOM 2250 N N . ILE A 1 267 ? 8.797 -15.555 4.418 1 88.69 267 ILE A N 1
ATOM 2251 C CA . ILE A 1 267 ? 7.465 -15.68 5 1 88.69 267 ILE A CA 1
ATOM 2252 C C . ILE A 1 267 ? 7.531 -15.422 6.504 1 88.69 267 ILE A C 1
ATOM 2254 O O . ILE A 1 267 ? 6.605 -14.852 7.082 1 88.69 267 ILE A O 1
ATOM 2258 N N . LEU A 1 268 ? 8.641 -15.797 7.055 1 86 268 LEU A N 1
ATOM 2259 C CA . LEU A 1 268 ? 8.82 -15.586 8.484 1 86 268 LEU A CA 1
ATOM 2260 C C . LEU A 1 268 ? 8.859 -14.094 8.812 1 86 268 LEU A C 1
ATOM 2262 O O . LEU A 1 268 ? 8.297 -13.664 9.82 1 86 268 LEU A O 1
ATOM 2266 N N . THR A 1 269 ? 9.477 -13.305 7.965 1 80.31 269 THR A N 1
ATOM 2267 C CA . THR A 1 269 ? 9.656 -11.875 8.227 1 80.31 269 THR A CA 1
ATOM 2268 C C . THR A 1 269 ? 8.469 -11.078 7.711 1 80.31 269 THR A C 1
ATOM 2270 O O . THR A 1 269 ? 8.203 -9.969 8.188 1 80.31 269 THR A O 1
ATOM 2273 N N . LYS A 1 270 ? 7.809 -11.641 6.762 1 82.19 270 LYS A N 1
ATOM 2274 C CA . LYS A 1 270 ? 6.594 -11.031 6.219 1 82.19 270 LYS A CA 1
ATOM 2275 C C . LYS A 1 270 ? 5.445 -12.039 6.199 1 82.19 270 LYS A C 1
ATOM 2277 O O . LYS A 1 270 ? 5.125 -12.602 5.152 1 82.19 270 LYS A O 1
ATOM 2282 N N . PRO A 1 271 ? 4.812 -12.047 7.242 1 87.69 271 PRO A N 1
ATOM 2283 C CA . PRO A 1 271 ? 3.723 -13.023 7.336 1 87.69 271 PRO A CA 1
ATOM 2284 C C . PRO A 1 271 ? 2.617 -12.773 6.312 1 87.69 271 PRO A C 1
ATOM 2286 O O . PRO A 1 271 ? 2.342 -11.625 5.965 1 87.69 271 PRO A O 1
ATOM 2289 N N . VAL A 1 272 ? 2.008 -13.859 5.887 1 91 272 VAL A N 1
ATOM 2290 C CA . VAL A 1 272 ? 0.935 -13.773 4.898 1 91 272 VAL A CA 1
ATOM 2291 C C . VAL A 1 272 ? -0.341 -13.266 5.566 1 91 272 VAL A C 1
ATOM 2293 O O . VAL A 1 272 ? -1.226 -12.727 4.898 1 91 272 VAL A O 1
ATOM 2296 N N . HIS A 1 273 ? -0.378 -13.445 6.871 1 91.56 273 HIS A N 1
ATOM 2297 C CA . HIS A 1 273 ? -1.521 -13.055 7.684 1 91.56 273 HIS A CA 1
ATOM 2298 C C . HIS A 1 273 ? -1.112 -12.82 9.133 1 91.56 273 HIS A C 1
ATOM 2300 O O . HIS A 1 273 ? -0.122 -13.391 9.602 1 91.56 273 HIS A O 1
ATOM 2306 N N . ASP A 1 274 ? -1.871 -12.094 9.805 1 82.56 274 ASP A N 1
ATOM 2307 C CA . ASP A 1 274 ? -1.549 -11.719 11.18 1 82.56 274 ASP A CA 1
ATOM 2308 C C . ASP A 1 274 ? -1.611 -12.938 12.102 1 82.56 274 ASP A C 1
ATOM 2310 O O . ASP A 1 274 ? -0.907 -12.992 13.117 1 82.56 274 ASP A O 1
ATOM 2314 N N . SER A 1 275 ? -2.381 -13.93 11.828 1 91.88 275 SER A N 1
ATOM 2315 C CA . SER A 1 275 ? -2.557 -15.109 12.656 1 91.88 275 SER A CA 1
ATOM 2316 C C . SER A 1 275 ? -1.42 -16.109 12.453 1 91.88 275 SER A C 1
ATOM 2318 O O . SER A 1 275 ? -1.402 -17.172 13.07 1 91.88 275 SER A O 1
ATOM 2320 N N . GLN A 1 276 ? -0.507 -15.742 11.633 1 93.69 276 GLN A N 1
ATOM 2321 C CA . GLN A 1 276 ? 0.538 -16.672 11.227 1 93.69 276 GLN A CA 1
ATOM 2322 C C . GLN A 1 276 ? 1.408 -17.078 12.414 1 93.69 276 GLN A C 1
ATOM 2324 O O . GLN A 1 276 ? 1.805 -16.234 13.211 1 93.69 276 GLN A O 1
ATOM 2329 N N . ARG A 1 277 ? 1.631 -18.375 12.523 1 93.12 277 ARG A N 1
ATOM 2330 C CA . ARG A 1 277 ? 2.551 -18.938 13.5 1 93.12 277 ARG A CA 1
ATOM 2331 C C . ARG A 1 277 ? 3.486 -19.953 12.844 1 93.12 277 ARG A C 1
ATOM 2333 O O . ARG A 1 277 ? 3.074 -20.703 11.961 1 93.12 277 ARG A O 1
ATOM 2340 N N . CYS A 1 278 ? 4.707 -19.922 13.242 1 92.12 278 CYS A N 1
ATOM 2341 C CA . CYS A 1 278 ? 5.656 -20.938 12.797 1 92.12 278 CYS A CA 1
ATOM 2342 C C . CYS A 1 278 ? 5.559 -22.188 13.664 1 92.12 278 CYS A C 1
ATOM 2344 O O . CYS A 1 278 ? 5.836 -22.141 14.859 1 92.12 278 CYS A O 1
ATOM 2346 N N . VAL A 1 279 ? 5.152 -23.25 13.172 1 90.75 279 VAL A N 1
ATOM 2347 C CA . VAL A 1 279 ? 4.887 -24.453 13.945 1 90.75 279 VAL A CA 1
ATOM 2348 C C . VAL A 1 279 ? 6.117 -25.344 13.938 1 90.75 279 VAL A C 1
ATOM 2350 O O . VAL A 1 279 ? 6.348 -26.109 14.883 1 90.75 279 VAL A O 1
ATOM 2353 N N . ASP A 1 280 ? 6.801 -25.359 12.852 1 82.62 280 ASP A N 1
ATOM 2354 C CA . ASP A 1 280 ? 8.008 -26.172 12.773 1 82.62 280 ASP A CA 1
ATOM 2355 C C . ASP A 1 280 ? 9.156 -25.391 12.125 1 82.62 280 ASP A C 1
ATOM 2357 O O . ASP A 1 280 ? 9.086 -25.047 10.945 1 82.62 280 ASP A O 1
ATOM 2361 N N . ARG A 1 281 ? 10.18 -24.953 12.805 1 75.56 281 ARG A N 1
ATOM 2362 C CA . ARG A 1 281 ? 11.32 -24.172 12.32 1 75.56 281 ARG A CA 1
ATOM 2363 C C . ARG A 1 281 ? 12.516 -25.094 12.023 1 75.56 281 ARG A C 1
ATOM 2365 O O . ARG A 1 281 ? 13.375 -24.75 11.211 1 75.56 281 ARG A O 1
ATOM 2372 N N . CYS A 1 282 ? 12.484 -26.094 12.586 1 63.75 282 CYS A N 1
ATOM 2373 C CA . CYS A 1 282 ? 13.766 -26.75 12.789 1 63.75 282 CYS A CA 1
ATOM 2374 C C . CYS A 1 282 ? 13.953 -27.891 11.789 1 63.75 282 CYS A C 1
ATOM 2376 O O . CYS A 1 282 ? 14.336 -29 12.172 1 63.75 282 CYS A O 1
ATOM 2378 N N . ASN A 1 283 ? 13.641 -27.453 10.523 1 68.94 283 ASN A N 1
ATOM 2379 C CA . ASN A 1 283 ? 14.008 -28.562 9.664 1 68.94 283 ASN A CA 1
ATOM 2380 C C . ASN A 1 283 ? 15.453 -28.438 9.172 1 68.94 283 ASN A C 1
ATOM 2382 O O . ASN A 1 283 ? 15.953 -27.328 8.984 1 68.94 283 ASN A O 1
ATOM 2386 N N . ASP A 1 284 ? 16.203 -29.359 9.148 1 74.69 284 ASP A N 1
ATOM 2387 C CA . ASP A 1 284 ? 17.594 -29.406 8.742 1 74.69 284 ASP A CA 1
ATOM 2388 C C . ASP A 1 284 ? 17.812 -28.75 7.383 1 74.69 284 ASP A C 1
ATOM 2390 O O . ASP A 1 284 ? 18.859 -28.172 7.125 1 74.69 284 ASP A O 1
ATOM 2394 N N . ASP A 1 285 ? 16.797 -28.719 6.621 1 82.38 285 ASP A N 1
ATOM 2395 C CA . ASP A 1 285 ? 16.969 -28.219 5.262 1 82.38 285 ASP A CA 1
ATOM 2396 C C . ASP A 1 285 ? 16.594 -26.734 5.172 1 82.38 285 ASP A C 1
ATOM 2398 O O . ASP A 1 285 ? 16.641 -26.141 4.09 1 82.38 285 ASP A O 1
ATOM 2402 N N . GLY A 1 286 ? 16.234 -26.094 6.254 1 83.69 286 GLY A N 1
ATOM 2403 C CA . GLY A 1 286 ? 15.914 -24.672 6.27 1 83.69 286 GLY A CA 1
ATOM 2404 C C . GLY A 1 286 ? 14.453 -24.391 5.977 1 83.69 286 GLY A C 1
ATOM 2405 O O . GLY A 1 286 ? 14.023 -23.234 5.996 1 83.69 286 GLY A O 1
ATOM 2406 N N . SER A 1 287 ? 13.75 -25.484 5.707 1 90.88 287 SER A N 1
ATOM 2407 C CA . SER A 1 287 ? 12.32 -25.328 5.461 1 90.88 287 SER A CA 1
ATOM 2408 C C . SER A 1 287 ? 11.555 -25.094 6.766 1 90.88 287 SER A C 1
ATOM 2410 O O . SER A 1 287 ? 12.07 -25.375 7.848 1 90.88 287 SER A O 1
ATOM 2412 N N . MET A 1 288 ? 10.438 -24.453 6.656 1 93.56 288 MET A N 1
ATOM 2413 C CA . MET A 1 288 ? 9.609 -24.188 7.828 1 93.56 288 MET A CA 1
ATOM 2414 C C . MET A 1 288 ? 8.141 -24.484 7.539 1 93.56 288 MET A C 1
ATOM 2416 O O . MET A 1 288 ? 7.734 -24.547 6.379 1 93.56 288 MET A O 1
ATOM 2420 N N . THR A 1 289 ? 7.457 -24.797 8.594 1 95.62 289 THR A N 1
ATOM 2421 C CA . THR A 1 289 ? 6.016 -25 8.492 1 95.62 289 THR A CA 1
ATOM 2422 C C . THR A 1 289 ? 5.262 -23.922 9.258 1 95.62 289 THR A C 1
ATOM 2424 O O . THR A 1 289 ? 5.609 -23.594 10.391 1 95.62 289 THR A O 1
ATOM 2427 N N . PHE A 1 290 ? 4.293 -23.391 8.594 1 96.31 290 PHE A N 1
ATOM 2428 C CA . PHE A 1 290 ? 3.523 -22.281 9.172 1 96.31 290 PHE A CA 1
ATOM 2429 C C . PHE A 1 290 ? 2.047 -22.656 9.266 1 96.31 290 PHE A C 1
ATOM 2431 O O . PHE A 1 290 ? 1.594 -23.594 8.617 1 96.31 290 PHE A O 1
ATOM 2438 N N . GLU A 1 291 ? 1.335 -21.922 10.117 1 97.19 291 GLU A N 1
ATOM 2439 C CA . GLU A 1 291 ? -0.115 -22.031 10.242 1 97.19 291 GLU A CA 1
ATOM 2440 C C . GLU A 1 291 ? -0.778 -20.656 10.258 1 97.19 291 GLU A C 1
ATOM 2442 O O . GLU A 1 291 ? -0.258 -19.719 10.867 1 97.19 291 GLU A O 1
ATOM 2447 N N . VAL A 1 292 ? -1.884 -20.609 9.562 1 96.81 292 VAL A N 1
ATOM 2448 C CA . VAL A 1 292 ? -2.684 -19.391 9.578 1 96.81 292 VAL A CA 1
ATOM 2449 C C . VAL A 1 292 ? -4.16 -19.734 9.727 1 96.81 292 VAL A C 1
ATOM 2451 O O . VAL A 1 292 ? -4.602 -20.797 9.273 1 96.81 292 VAL A O 1
ATOM 2454 N N . ASP A 1 293 ? -4.898 -18.891 10.391 1 96.69 293 ASP A N 1
ATOM 2455 C CA . ASP A 1 293 ? -6.348 -19.016 10.523 1 96.69 293 ASP A CA 1
ATOM 2456 C C . ASP A 1 293 ? -7.066 -18 9.633 1 96.69 293 ASP A C 1
ATOM 2458 O O . ASP A 1 293 ? -7.207 -16.828 10.008 1 96.69 293 ASP A O 1
ATOM 2462 N N . VAL A 1 294 ? -7.578 -18.547 8.5 1 97.06 294 VAL A N 1
ATOM 2463 C CA . VAL A 1 294 ? -8.102 -17.594 7.531 1 97.06 294 VAL A CA 1
ATOM 2464 C C . VAL A 1 294 ? -9.273 -18.219 6.773 1 97.06 294 VAL A C 1
ATOM 2466 O O . VAL A 1 294 ? -9.469 -19.438 6.805 1 97.06 294 VAL A O 1
ATOM 2469 N N . VAL A 1 295 ? -10.125 -17.344 6.18 1 96.25 295 VAL A N 1
ATOM 2470 C CA . VAL A 1 295 ? -11.141 -17.781 5.223 1 96.25 295 VAL A CA 1
ATOM 2471 C C . VAL A 1 295 ? -10.477 -18.188 3.908 1 96.25 295 VAL A C 1
ATOM 2473 O O . VAL A 1 295 ? -9.57 -17.5 3.424 1 96.25 295 VAL A O 1
ATOM 2476 N N . LEU A 1 296 ? -10.859 -19.312 3.354 1 96.5 296 LEU A N 1
ATOM 2477 C CA . LEU A 1 296 ? -10.289 -19.812 2.104 1 96.5 296 LEU A CA 1
ATOM 2478 C C . LEU A 1 296 ? -10.883 -19.078 0.909 1 96.5 296 LEU A C 1
ATOM 2480 O O . LEU A 1 296 ? -11.625 -19.656 0.12 1 96.5 296 LEU A O 1
ATOM 2484 N N . ASN A 1 297 ? -10.516 -17.875 0.755 1 95.5 297 ASN A N 1
ATOM 2485 C CA . ASN A 1 297 ? -11 -17.016 -0.33 1 95.5 297 ASN A CA 1
ATOM 2486 C C . ASN A 1 297 ? -10 -16.969 -1.482 1 95.5 297 ASN A C 1
ATOM 2488 O O . ASN A 1 297 ? -8.898 -17.5 -1.383 1 95.5 297 ASN A O 1
ATOM 2492 N N . PRO A 1 298 ? -10.383 -16.422 -2.615 1 92.81 298 PRO A N 1
ATOM 2493 C CA . PRO A 1 298 ? -9.5 -16.359 -3.781 1 92.81 298 PRO A CA 1
ATOM 2494 C C . PRO A 1 298 ? -8.172 -15.664 -3.484 1 92.81 298 PRO A C 1
ATOM 2496 O O . PRO A 1 298 ? -7.133 -16.047 -4.027 1 92.81 298 PRO A O 1
ATOM 2499 N N . GLU A 1 299 ? -8.211 -14.664 -2.65 1 93.88 299 GLU A N 1
ATOM 2500 C CA . GLU A 1 299 ? -6.984 -13.945 -2.307 1 93.88 299 GLU A CA 1
ATOM 2501 C C . GLU A 1 299 ? -5.988 -14.859 -1.604 1 93.88 299 GLU A C 1
ATOM 2503 O O . GLU A 1 299 ? -4.781 -14.773 -1.85 1 93.88 299 GLU A O 1
ATOM 2508 N N . PHE A 1 300 ? -6.477 -15.719 -0.708 1 96.12 300 PHE A N 1
ATOM 2509 C CA . PHE A 1 300 ? -5.613 -16.688 -0.036 1 96.12 300 PHE A CA 1
ATOM 2510 C C . PHE A 1 300 ? -4.879 -17.547 -1.052 1 96.12 300 PHE A C 1
ATOM 2512 O O . PHE A 1 300 ? -3.656 -17.688 -0.994 1 96.12 300 PHE A O 1
ATOM 2519 N N . TYR A 1 301 ? -5.613 -18.062 -1.963 1 95.31 301 TYR A N 1
ATOM 2520 C CA . TYR A 1 301 ? -5.031 -18.969 -2.943 1 95.31 301 TYR A CA 1
ATOM 2521 C C . TYR A 1 301 ? -4.062 -18.234 -3.859 1 95.31 301 TYR A C 1
ATOM 2523 O O . TYR A 1 301 ? -3.041 -18.781 -4.273 1 95.31 301 TYR A O 1
ATOM 2531 N N . ALA A 1 302 ? -4.422 -17.031 -4.172 1 94.38 302 ALA A N 1
ATOM 2532 C CA . ALA A 1 302 ? -3.525 -16.219 -4.996 1 94.38 302 ALA A CA 1
ATOM 2533 C C . ALA A 1 302 ? -2.184 -16.016 -4.305 1 94.38 302 ALA A C 1
ATOM 2535 O O . ALA A 1 302 ? -1.13 -16.094 -4.938 1 94.38 302 ALA A O 1
ATOM 2536 N N . VAL A 1 303 ? -2.236 -15.734 -3.053 1 94.62 303 VAL A N 1
ATOM 2537 C CA . VAL A 1 303 ? -1.017 -15.523 -2.277 1 94.62 303 VAL A CA 1
ATOM 2538 C C . VAL A 1 303 ? -0.197 -16.812 -2.248 1 94.62 303 VAL A C 1
ATOM 2540 O O . VAL A 1 303 ? 1.009 -16.797 -2.504 1 94.62 303 VAL A O 1
ATOM 2543 N N . MET A 1 304 ? -0.812 -17.906 -1.979 1 95.56 304 MET A N 1
ATOM 2544 C CA . MET A 1 304 ? -0.113 -19.188 -1.941 1 95.56 304 MET A CA 1
ATOM 2545 C C . MET A 1 304 ? 0.495 -19.516 -3.301 1 95.56 304 MET A C 1
ATOM 254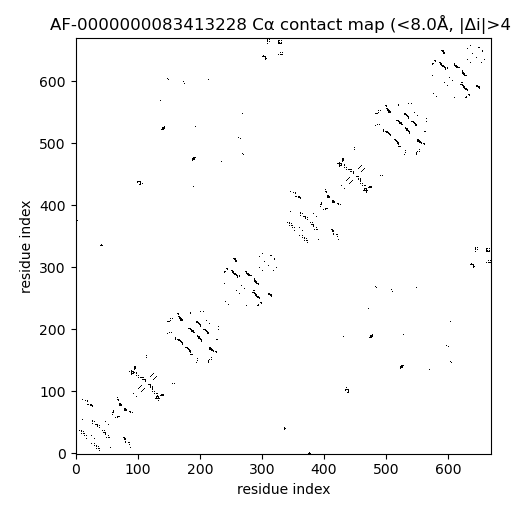7 O O . MET A 1 304 ? 1.63 -19.984 -3.381 1 95.56 304 MET A O 1
ATOM 2551 N N . MET A 1 305 ? -0.222 -19.219 -4.355 1 94.56 305 MET A N 1
ATOM 2552 C CA . MET A 1 305 ? 0.239 -19.484 -5.715 1 94.56 305 MET A CA 1
ATOM 2553 C C . MET A 1 305 ? 1.461 -18.625 -6.047 1 94.56 305 MET A C 1
ATOM 2555 O O . MET A 1 305 ? 2.334 -19.062 -6.805 1 94.56 305 MET A O 1
ATOM 2559 N N . SER A 1 306 ? 1.518 -17.531 -5.508 1 93.5 306 SER A N 1
ATOM 2560 C CA . SER A 1 306 ? 2.58 -16.578 -5.836 1 93.5 306 SER A CA 1
ATOM 2561 C C . SER A 1 306 ? 3.945 -17.125 -5.418 1 93.5 306 SER A C 1
ATOM 2563 O O . SER A 1 306 ? 4.977 -16.688 -5.934 1 93.5 306 SER A O 1
ATOM 2565 N N . PHE A 1 307 ? 3.932 -18.016 -4.492 1 93.44 307 PHE A N 1
ATOM 2566 C CA . PHE A 1 307 ? 5.188 -18.594 -4.027 1 93.44 307 PHE A CA 1
ATOM 2567 C C . PHE A 1 307 ? 5.621 -19.75 -4.926 1 93.44 307 PHE A C 1
ATOM 2569 O O . PHE A 1 307 ? 6.711 -20.297 -4.758 1 93.44 307 PHE A O 1
ATOM 2576 N N . GLY A 1 308 ? 4.742 -20.094 -5.828 1 90.94 308 GLY A N 1
ATOM 2577 C CA . GLY A 1 308 ? 5.059 -21.188 -6.719 1 90.94 308 GLY A CA 1
ATOM 2578 C C . GLY A 1 308 ? 5.293 -22.5 -5.984 1 90.94 308 GLY A C 1
ATOM 2579 O O . GLY A 1 308 ? 4.578 -22.828 -5.031 1 90.94 308 GLY A O 1
ATOM 2580 N N . GLY A 1 309 ? 6.289 -23.203 -6.492 1 90.31 309 GLY A N 1
ATOM 2581 C CA . GLY A 1 309 ? 6.605 -24.484 -5.891 1 90.31 309 GLY A CA 1
ATOM 2582 C C . GLY A 1 309 ? 7.391 -24.359 -4.598 1 90.31 309 GLY A C 1
ATOM 2583 O O . GLY A 1 309 ? 7.867 -25.359 -4.059 1 90.31 309 GLY A O 1
ATOM 2584 N N . GLY A 1 310 ? 7.523 -23.156 -4.105 1 92.19 310 GLY A N 1
ATOM 2585 C CA . GLY A 1 310 ? 8.258 -22.938 -2.871 1 92.19 310 GLY A CA 1
ATOM 2586 C C . GLY A 1 310 ? 7.402 -23.109 -1.628 1 92.19 310 GLY A C 1
ATOM 2587 O O . GLY A 1 310 ? 7.922 -23.141 -0.511 1 92.19 310 GLY A O 1
ATOM 2588 N N . VAL A 1 311 ? 6.113 -23.266 -1.81 1 94.62 311 VAL A N 1
ATOM 2589 C CA . VAL A 1 311 ? 5.184 -23.422 -0.696 1 94.62 311 VAL A CA 1
ATOM 2590 C C . VAL A 1 311 ? 4.207 -24.562 -0.999 1 94.62 311 VAL A C 1
ATOM 2592 O O . VAL A 1 311 ? 3.738 -24.688 -2.131 1 94.62 311 VAL A O 1
ATOM 2595 N N . LYS A 1 312 ? 3.912 -25.359 -0.016 1 96.38 312 LYS A N 1
ATOM 2596 C CA . LYS A 1 312 ? 2.947 -26.453 -0.12 1 96.38 312 LYS A CA 1
ATOM 2597 C C . LYS A 1 312 ? 1.925 -26.391 1.01 1 96.38 312 LYS A C 1
ATOM 2599 O O . LYS A 1 312 ? 2.283 -26.484 2.186 1 96.38 312 LYS A O 1
ATOM 2604 N N . VAL A 1 313 ? 0.682 -26.25 0.611 1 97.44 313 VAL A N 1
ATOM 2605 C CA . VAL A 1 313 ? -0.382 -26.328 1.607 1 97.44 313 VAL A CA 1
ATOM 2606 C C . VAL A 1 313 ? -0.566 -27.766 2.064 1 97.44 313 VAL A C 1
ATOM 2608 O O . VAL A 1 313 ? -0.653 -28.688 1.24 1 97.44 313 VAL A O 1
ATOM 2611 N N . LEU A 1 314 ? -0.646 -28 3.332 1 97.12 314 LEU A N 1
ATOM 2612 C CA . LEU A 1 314 ? -0.7 -29.328 3.904 1 97.12 314 LEU A CA 1
ATOM 2613 C C . LEU A 1 314 ? -2.104 -29.656 4.402 1 97.12 314 LEU A C 1
ATOM 2615 O O . LEU A 1 314 ? -2.512 -30.828 4.418 1 97.12 314 LEU A O 1
ATOM 2619 N N . SER A 1 315 ? -2.74 -28.656 4.922 1 96.94 315 SER A N 1
ATOM 2620 C CA . SER A 1 315 ? -4.098 -28.781 5.445 1 96.94 315 SER A CA 1
ATOM 2621 C C . SER A 1 315 ? -4.824 -27.453 5.422 1 96.94 315 SER A C 1
ATOM 2623 O O . SER A 1 315 ? -4.191 -26.391 5.465 1 96.94 315 SER A O 1
ATOM 2625 N N . PRO A 1 316 ? -6.219 -27.547 5.336 1 97.38 316 PRO A N 1
ATOM 2626 C CA . PRO A 1 316 ? -7.145 -28.688 5.262 1 97.38 316 PRO A CA 1
ATOM 2627 C C . PRO A 1 316 ? -7.16 -29.344 3.885 1 97.38 316 PRO A C 1
ATOM 2629 O O . PRO A 1 316 ? -6.59 -28.812 2.932 1 97.38 316 PRO A O 1
ATOM 2632 N N . LYS A 1 317 ? -7.812 -30.469 3.723 1 96.5 317 LYS A N 1
ATOM 2633 C CA . LYS A 1 317 ? -7.828 -31.266 2.492 1 96.5 317 LYS A CA 1
ATOM 2634 C C . LYS A 1 317 ? -8.438 -30.469 1.34 1 96.5 317 LYS A C 1
ATOM 2636 O O . LYS A 1 317 ? -7.973 -30.562 0.201 1 96.5 317 LYS A O 1
ATOM 2641 N N . SER A 1 318 ? -9.445 -29.75 1.623 1 95.81 318 SER A N 1
ATOM 2642 C CA . SER A 1 318 ? -10.109 -28.953 0.593 1 95.81 318 SER A CA 1
ATOM 2643 C C . SER A 1 318 ? -9.148 -27.938 -0.027 1 95.81 318 SER A C 1
ATOM 2645 O O . SER A 1 318 ? -9.125 -27.766 -1.248 1 95.81 318 SER A O 1
ATOM 2647 N N . ALA A 1 319 ? -8.328 -27.312 0.809 1 96.75 319 ALA A N 1
ATOM 2648 C CA . ALA A 1 319 ? -7.359 -26.328 0.323 1 96.75 319 ALA A CA 1
ATOM 2649 C C . ALA A 1 319 ? -6.242 -27.016 -0.457 1 96.75 319 ALA A C 1
ATOM 2651 O O . ALA A 1 319 ? -5.773 -26.484 -1.469 1 96.75 319 ALA A O 1
ATOM 2652 N N . VAL A 1 320 ? -5.848 -28.188 0.025 1 97.12 320 VAL A N 1
ATOM 2653 C CA . VAL A 1 320 ? -4.805 -28.953 -0.647 1 97.12 320 VAL A CA 1
ATOM 2654 C C . VAL A 1 320 ? -5.266 -29.328 -2.053 1 97.12 320 VAL A C 1
ATOM 2656 O O . VAL A 1 320 ? -4.523 -29.141 -3.023 1 97.12 320 VAL A O 1
ATOM 2659 N N . THR A 1 321 ? -6.449 -29.797 -2.131 1 96.25 321 THR A N 1
ATOM 2660 C CA . THR A 1 321 ? -7.008 -30.234 -3.41 1 96.25 321 THR A CA 1
ATOM 2661 C C . THR A 1 321 ? -7.121 -29.047 -4.367 1 96.25 321 THR A C 1
ATOM 2663 O O . THR A 1 321 ? -6.773 -29.156 -5.547 1 96.25 321 THR A O 1
ATOM 2666 N N . ARG A 1 322 ? -7.586 -27.953 -3.846 1 95.5 322 ARG A N 1
ATOM 2667 C CA . ARG A 1 322 ? -7.738 -26.766 -4.68 1 95.5 322 ARG A CA 1
ATOM 2668 C C . ARG A 1 322 ? -6.391 -26.281 -5.195 1 95.5 322 ARG A C 1
ATOM 2670 O O . ARG A 1 322 ? -6.254 -25.938 -6.371 1 95.5 322 ARG A O 1
ATOM 2677 N N . MET A 1 323 ? -5.402 -26.266 -4.355 1 95.62 323 MET A N 1
ATOM 2678 C CA . MET A 1 323 ? -4.062 -25.859 -4.762 1 95.62 323 MET A CA 1
ATOM 2679 C C . MET A 1 323 ? -3.508 -26.781 -5.832 1 95.62 323 MET A C 1
ATOM 2681 O O . MET A 1 323 ? -2.939 -26.328 -6.824 1 95.62 323 MET A O 1
ATOM 2685 N N . ARG A 1 324 ? -3.648 -28.031 -5.598 1 94.94 324 ARG A N 1
ATOM 2686 C CA . ARG A 1 324 ? -3.195 -29.031 -6.566 1 94.94 324 ARG A CA 1
ATOM 2687 C C . ARG A 1 324 ? -3.84 -28.797 -7.93 1 94.94 324 ARG A C 1
ATOM 2689 O O . ARG A 1 324 ? -3.154 -28.797 -8.953 1 94.94 324 ARG A O 1
ATOM 2696 N N . ASP A 1 325 ? -5.125 -28.609 -7.891 1 94.94 325 ASP A N 1
ATOM 2697 C CA . ASP A 1 325 ? -5.863 -28.391 -9.133 1 94.94 325 ASP A CA 1
ATOM 2698 C C . ASP A 1 325 ? -5.387 -27.125 -9.836 1 94.94 325 ASP A C 1
ATOM 2700 O O . ASP A 1 325 ? -5.285 -27.094 -11.062 1 94.94 325 ASP A O 1
ATOM 2704 N N . MET A 1 326 ? -5.121 -26.156 -9.094 1 93.81 326 MET A N 1
ATOM 2705 C CA . MET A 1 326 ? -4.672 -24.891 -9.656 1 93.81 326 MET A CA 1
ATOM 2706 C C . MET A 1 326 ? -3.307 -25.031 -10.312 1 93.81 326 MET A C 1
ATOM 2708 O O . MET A 1 326 ? -3.088 -24.547 -11.422 1 93.81 326 MET A O 1
ATOM 2712 N N . PHE A 1 327 ? -2.371 -25.703 -9.68 1 94.38 327 PHE A N 1
ATOM 2713 C CA . PHE A 1 327 ? -1.051 -25.922 -10.25 1 94.38 327 PHE A CA 1
ATOM 2714 C C . PHE A 1 327 ? -1.147 -26.797 -11.508 1 94.38 327 PHE A C 1
ATOM 2716 O O . PHE A 1 327 ? -0.455 -26.547 -12.492 1 94.38 327 PHE A O 1
ATOM 2723 N N . ARG A 1 328 ? -1.995 -27.781 -11.43 1 93.62 328 ARG A N 1
ATOM 2724 C CA . ARG A 1 328 ? -2.17 -28.672 -12.578 1 93.62 328 ARG A CA 1
ATOM 2725 C C . ARG A 1 328 ? -2.748 -27.906 -13.773 1 93.62 328 ARG A C 1
ATOM 2727 O O . ARG A 1 328 ? -2.305 -28.094 -14.906 1 93.62 328 ARG A O 1
ATOM 2734 N N . LYS A 1 329 ? -3.75 -27.141 -13.508 1 92.94 329 LYS A N 1
ATOM 2735 C CA . LYS A 1 329 ? -4.316 -26.312 -14.578 1 92.94 329 LYS A CA 1
ATOM 2736 C C . LYS A 1 329 ? -3.252 -25.438 -15.211 1 92.94 329 LYS A C 1
ATOM 2738 O O . LYS A 1 329 ? -3.191 -25.312 -16.438 1 92.94 329 LYS A O 1
ATOM 2743 N N . GLY A 1 330 ? -2.439 -24.828 -14.383 1 91.69 330 GLY A N 1
ATOM 2744 C CA . GLY A 1 330 ? -1.349 -24 -14.875 1 91.69 330 GLY A CA 1
ATOM 2745 C C . GLY A 1 330 ? -0.345 -24.781 -15.711 1 91.69 330 GLY A C 1
ATOM 2746 O O . GLY A 1 330 ? 0.086 -24.312 -16.766 1 91.69 330 GLY A O 1
ATOM 2747 N N . ALA A 1 331 ? 0.015 -25.922 -15.211 1 91.94 331 ALA A N 1
ATOM 2748 C CA . ALA A 1 331 ? 0.965 -26.75 -15.945 1 91.94 331 ALA A CA 1
ATOM 2749 C C . ALA A 1 331 ? 0.389 -27.188 -17.297 1 91.94 331 ALA A C 1
ATOM 2751 O O . ALA A 1 331 ? 1.104 -27.234 -18.297 1 91.94 331 ALA A O 1
ATOM 2752 N N . ASN A 1 332 ? -0.869 -27.391 -17.328 1 91.5 332 ASN A N 1
ATOM 2753 C CA . ASN A 1 332 ? -1.54 -27.875 -18.531 1 91.5 332 ASN A CA 1
ATOM 2754 C C . ASN A 1 332 ? -1.601 -26.812 -19.609 1 91.5 332 ASN A C 1
ATOM 2756 O O . ASN A 1 332 ? -1.569 -27.125 -20.812 1 91.5 332 ASN A O 1
ATOM 2760 N N . ILE A 1 333 ? -1.684 -25.594 -19.172 1 90.06 333 ILE A N 1
ATOM 2761 C CA . ILE A 1 333 ? -1.805 -24.516 -20.156 1 90.06 333 ILE A CA 1
ATOM 2762 C C . ILE A 1 333 ? -0.477 -24.344 -20.891 1 90.06 333 ILE A C 1
ATOM 2764 O O . ILE A 1 333 ? -0.44 -23.812 -22 1 90.06 333 ILE A O 1
ATOM 2768 N N . TYR A 1 334 ? 0.578 -24.672 -20.266 1 90.44 334 TYR A N 1
ATOM 2769 C CA . TYR A 1 334 ? 1.888 -24.578 -20.891 1 90.44 334 TYR A CA 1
ATOM 2770 C C . TYR A 1 334 ? 2.273 -25.891 -21.562 1 90.44 334 TYR A C 1
ATOM 2772 O O . TYR A 1 334 ? 3.254 -25.938 -22.312 1 90.44 334 TYR A O 1
ATOM 2780 N N . GLY A 1 335 ? 1.499 -26.906 -21.484 1 80.31 335 GLY A N 1
ATOM 2781 C CA . GLY A 1 335 ? 1.763 -28.188 -22.109 1 80.31 335 GLY A CA 1
ATOM 2782 C C . GLY A 1 335 ? 2.732 -29.062 -21.328 1 80.31 335 GLY A C 1
ATOM 2783 O O . GLY A 1 335 ? 3.635 -28.547 -20.672 1 80.31 335 GLY A O 1
ATOM 2784 N N . MET B 1 1 ? -9.398 37.906 11.023 1 29.02 1 MET B N 1
ATOM 2785 C CA . MET B 1 1 ? -8.672 36.688 10.695 1 29.02 1 MET B CA 1
ATOM 2786 C C . MET B 1 1 ? -8.086 36.031 11.953 1 29.02 1 MET B C 1
ATOM 2788 O O . MET B 1 1 ? -8.086 34.812 12.086 1 29.02 1 MET B O 1
ATOM 2792 N N . SER B 1 2 ? -7.586 36.844 12.891 1 41.03 2 SER B N 1
ATOM 2793 C CA . SER B 1 2 ? -6.926 36.656 14.18 1 41.03 2 SER B CA 1
ATOM 2794 C C . SER B 1 2 ? -7.879 36.062 15.211 1 41.03 2 SER B C 1
ATOM 2796 O O . SER B 1 2 ? -7.496 35.188 16 1 41.03 2 SER B O 1
ATOM 2798 N N . GLN B 1 3 ? -8.992 36.406 15.133 1 47 3 GLN B N 1
ATOM 2799 C CA . GLN B 1 3 ? -10.07 36.094 16.062 1 47 3 GLN B CA 1
ATOM 2800 C C . GLN B 1 3 ? -10.461 34.625 15.969 1 47 3 GLN B C 1
ATOM 2802 O O . GLN B 1 3 ? -10.758 33.969 16.984 1 47 3 GLN B O 1
ATOM 2807 N N . ASN B 1 4 ? -10.305 34.125 14.727 1 51.81 4 ASN B N 1
ATOM 2808 C CA . ASN B 1 4 ? -10.781 32.75 14.469 1 51.81 4 ASN B CA 1
ATOM 2809 C C . ASN B 1 4 ? -9.789 31.719 14.969 1 51.81 4 ASN B C 1
ATOM 2811 O O . ASN B 1 4 ? -10.188 30.688 15.516 1 51.81 4 ASN B O 1
ATOM 2815 N N . LYS B 1 5 ? -8.516 31.984 14.93 1 50.78 5 LYS B N 1
ATOM 2816 C CA . LYS B 1 5 ? -7.496 31.078 15.453 1 50.78 5 LYS B CA 1
ATOM 2817 C C . LYS B 1 5 ? -7.555 31.016 16.969 1 50.78 5 LYS B C 1
ATOM 2819 O O . LYS B 1 5 ? -7.41 29.938 17.562 1 50.78 5 LYS B O 1
ATOM 2824 N N . ASN B 1 6 ? -7.672 32.125 17.547 1 63.84 6 ASN B N 1
ATOM 2825 C CA . ASN B 1 6 ? -7.809 32.188 19 1 63.84 6 ASN B CA 1
ATOM 2826 C C . ASN B 1 6 ? -9.016 31.391 19.484 1 63.84 6 ASN B C 1
ATOM 2828 O O . ASN B 1 6 ? -8.961 30.734 20.531 1 63.84 6 ASN B O 1
ATOM 2832 N N . ALA B 1 7 ? -9.875 31.469 18.578 1 70.69 7 ALA B N 1
ATOM 2833 C CA . ALA B 1 7 ? -11.078 30.734 18.938 1 70.69 7 ALA B CA 1
ATOM 2834 C C . ALA B 1 7 ? -10.828 29.234 18.906 1 70.69 7 ALA B C 1
ATOM 2836 O O . ALA B 1 7 ? -11.273 28.5 19.812 1 70.69 7 ALA B O 1
ATOM 2837 N N . LEU B 1 8 ? -10.062 28.875 18.016 1 63.72 8 LEU B N 1
ATOM 2838 C CA . LEU B 1 8 ? -9.758 27.453 17.906 1 63.72 8 LEU B CA 1
ATOM 2839 C C . LEU B 1 8 ? -8.914 26.984 19.094 1 63.72 8 LEU B C 1
ATOM 2841 O O . LEU B 1 8 ? -9.148 25.906 19.641 1 63.72 8 LEU B O 1
ATOM 2845 N N . LEU B 1 9 ? -8 27.719 19.406 1 70.44 9 LEU B N 1
ATOM 2846 C CA . LEU B 1 9 ? -7.184 27.406 20.578 1 70.44 9 LEU B CA 1
ATOM 2847 C C . LEU B 1 9 ? -8.039 27.312 21.828 1 70.44 9 LEU B C 1
ATOM 2849 O O . LEU B 1 9 ? -7.832 26.438 22.672 1 70.44 9 LEU B O 1
ATOM 2853 N N . ARG B 1 10 ? -8.93 28.203 21.859 1 81.25 10 ARG B N 1
ATOM 2854 C CA . ARG B 1 10 ? -9.812 28.188 23.016 1 81.25 10 ARG B CA 1
ATOM 2855 C C . ARG B 1 10 ? -10.695 26.953 23.016 1 81.25 10 ARG B C 1
ATOM 2857 O O . ARG B 1 10 ? -10.875 26.312 24.062 1 81.25 10 ARG B O 1
ATOM 2864 N N . TYR B 1 11 ? -11.133 26.656 21.859 1 77.19 11 TYR B N 1
ATOM 2865 C CA . TYR B 1 11 ? -11.977 25.469 21.797 1 77.19 11 TYR B CA 1
ATOM 2866 C C . TYR B 1 11 ? -11.203 24.234 22.266 1 77.19 11 TYR B C 1
ATOM 2868 O O . TYR B 1 11 ? -11.727 23.422 23.031 1 77.19 11 TYR B O 1
ATOM 2876 N N . HIS B 1 12 ? -10.047 24.188 21.828 1 72.38 12 HIS B N 1
ATOM 2877 C CA . HIS B 1 12 ? -9.219 23.031 22.188 1 72.38 12 HIS B CA 1
ATOM 2878 C C . HIS B 1 12 ? -8.883 23.047 23.688 1 72.38 12 HIS B C 1
ATOM 2880 O O . HIS B 1 12 ? -8.852 21.984 24.328 1 72.38 12 HIS B O 1
ATOM 2886 N N . THR B 1 13 ? -8.562 24.141 24.125 1 80.44 13 THR B N 1
ATOM 2887 C CA . THR B 1 13 ? -8.25 24.266 25.547 1 80.44 13 THR B CA 1
ATOM 2888 C C . THR B 1 13 ? -9.461 23.891 26.406 1 80.44 13 THR B C 1
ATOM 2890 O O . THR B 1 13 ? -9.32 23.156 27.391 1 80.44 13 THR B O 1
ATOM 2893 N N . ILE B 1 14 ? -10.602 24.375 26 1 86.56 14 ILE B N 1
ATOM 2894 C CA . ILE B 1 14 ? -11.836 24.047 26.703 1 86.56 14 ILE B CA 1
ATOM 2895 C C . ILE B 1 14 ? -12.078 22.547 26.656 1 86.56 14 ILE B C 1
ATOM 2897 O O . ILE B 1 14 ? -12.414 21.922 27.672 1 86.56 14 ILE B O 1
ATOM 2901 N N . ASP B 1 15 ? -11.875 22.062 25.469 1 79.31 15 ASP B N 1
ATOM 2902 C CA . ASP B 1 15 ? -12.047 20.625 25.297 1 79.31 15 ASP B CA 1
ATOM 2903 C C . ASP B 1 15 ? -11.094 19.844 26.219 1 79.31 15 ASP B C 1
ATOM 2905 O O . ASP B 1 15 ? -11.516 18.906 26.891 1 79.31 15 ASP B O 1
ATOM 2909 N N . ARG B 1 16 ? -9.891 20.156 26.234 1 79 16 ARG B N 1
ATOM 2910 C CA . ARG B 1 16 ? -8.898 19.516 27.078 1 79 16 ARG B CA 1
ATOM 2911 C C . ARG B 1 16 ? -9.305 19.594 28.547 1 79 16 ARG B C 1
ATOM 2913 O O . ARG B 1 16 ? -9.172 18.609 29.281 1 79 16 ARG B O 1
ATOM 2920 N N . CYS B 1 17 ? -9.742 20.719 28.906 1 87 17 CYS B N 1
ATOM 2921 C CA . CYS B 1 17 ? -10.156 20.906 30.297 1 87 17 CYS B CA 1
ATOM 2922 C C . CYS B 1 17 ? -11.352 20.016 30.625 1 87 17 CYS B C 1
ATOM 2924 O O . CYS B 1 17 ? -11.344 19.312 31.641 1 87 17 CYS B O 1
ATOM 2926 N N . LEU B 1 18 ? -12.32 20.062 29.719 1 87.75 18 LEU B N 1
ATOM 2927 C CA . LEU B 1 18 ? -13.562 19.359 30.016 1 87.75 18 LEU B CA 1
ATOM 2928 C C . LEU B 1 18 ? -13.367 17.844 29.922 1 87.75 18 LEU B C 1
ATOM 2930 O O . LEU B 1 18 ? -14.141 17.078 30.5 1 87.75 18 LEU B O 1
ATOM 2934 N N . ARG B 1 19 ? -12.32 17.438 29.25 1 78.19 19 ARG B N 1
ATOM 2935 C CA . ARG B 1 19 ? -12.008 16.016 29.172 1 78.19 19 ARG B CA 1
ATOM 2936 C C . ARG B 1 19 ? -11.391 15.516 30.469 1 78.19 19 ARG B C 1
ATOM 2938 O O . ARG B 1 19 ? -11.43 14.312 30.766 1 78.19 19 ARG B O 1
ATOM 2945 N N . ASN B 1 20 ? -10.734 16.375 31.031 1 79.62 20 ASN B N 1
ATOM 2946 C CA . ASN B 1 20 ? -10.219 16.031 32.344 1 79.62 20 ASN B CA 1
ATOM 2947 C C . ASN B 1 20 ? -11.32 16.031 33.406 1 79.62 20 ASN B C 1
ATOM 2949 O O . ASN B 1 20 ? -11.586 17.078 34.031 1 79.62 20 ASN B O 1
ATOM 2953 N N . THR B 1 21 ? -11.844 14.852 33.625 1 77.81 21 THR B N 1
ATOM 2954 C CA . THR B 1 21 ? -13 14.742 34.531 1 77.81 21 THR B CA 1
ATOM 2955 C C . THR B 1 21 ? -12.555 14.719 36 1 77.81 21 THR B C 1
ATOM 2957 O O . THR B 1 21 ? -13.391 14.695 36.906 1 77.81 21 THR B O 1
ATOM 2960 N N . ALA B 1 22 ? -11.297 14.641 36.156 1 77.12 22 ALA B N 1
ATOM 2961 C CA . ALA B 1 22 ? -10.805 14.586 37.531 1 77.12 22 ALA B CA 1
ATOM 2962 C C . ALA B 1 22 ? -10.93 15.938 38.219 1 77.12 22 ALA B C 1
ATOM 2964 O O . ALA B 1 22 ? -10.859 16.016 39.469 1 77.12 22 ALA B O 1
ATOM 2965 N N . ARG B 1 23 ? -11.141 16.984 37.5 1 81.5 23 ARG B N 1
ATOM 2966 C CA . ARG B 1 23 ? -11.227 18.344 38.031 1 81.5 23 ARG B CA 1
ATOM 2967 C C . ARG B 1 23 ? -12.562 19 37.688 1 81.5 23 ARG B C 1
ATOM 2969 O O . ARG B 1 23 ? -13.102 18.75 36.594 1 81.5 23 ARG B O 1
ATOM 2976 N N . ARG B 1 24 ? -13.078 19.672 38.688 1 86.88 24 ARG B N 1
ATOM 2977 C CA . ARG B 1 24 ? -14.273 20.469 38.406 1 86.88 24 ARG B CA 1
ATOM 2978 C C . ARG B 1 24 ? -13.914 21.812 37.781 1 86.88 24 ARG B C 1
ATOM 2980 O O . ARG B 1 24 ? -13.086 22.547 38.312 1 86.88 24 ARG B O 1
ATOM 2987 N N . TRP B 1 25 ? -14.461 22.109 36.625 1 91.19 25 TRP B N 1
ATOM 2988 C CA . TRP B 1 25 ? -14.086 23.312 35.875 1 91.19 25 TRP B CA 1
ATOM 2989 C C . TRP B 1 25 ? -15.172 24.375 35.969 1 91.19 25 TRP B C 1
ATOM 2991 O O . TRP B 1 25 ? -16.328 24.141 35.594 1 91.19 25 TRP B O 1
ATOM 3001 N N . THR B 1 26 ? -14.875 25.516 36.688 1 92.31 26 THR B N 1
ATOM 3002 C CA . THR B 1 26 ? -15.75 26.688 36.656 1 92.31 26 THR B CA 1
ATOM 3003 C C . THR B 1 26 ? -15.492 27.547 35.438 1 92.31 26 THR B C 1
ATOM 3005 O O . THR B 1 26 ? -14.516 27.328 34.719 1 92.31 26 THR B O 1
ATOM 3008 N N . LEU B 1 27 ? -16.422 28.453 35.188 1 90.75 27 LEU B N 1
ATOM 3009 C CA . LEU B 1 27 ? -16.219 29.359 34.062 1 90.75 27 LEU B CA 1
ATOM 3010 C C . LEU B 1 27 ? -14.898 30.094 34.188 1 90.75 27 LEU B C 1
ATOM 3012 O O . LEU B 1 27 ? -14.18 30.266 33.219 1 90.75 27 LEU B O 1
ATOM 3016 N N . GLN B 1 28 ? -14.641 30.484 35.438 1 90.62 28 GLN B N 1
ATOM 3017 C CA . GLN B 1 28 ? -13.383 31.188 35.688 1 90.62 28 GLN B CA 1
ATOM 3018 C C . GLN B 1 28 ? -12.188 30.281 35.438 1 90.62 28 GLN B C 1
ATOM 3020 O O . GLN B 1 28 ? -11.164 30.734 34.906 1 90.62 28 GLN B O 1
ATOM 3025 N N . ASP B 1 29 ? -12.266 29.047 35.75 1 91.5 29 ASP B N 1
ATOM 3026 C CA . ASP B 1 29 ? -11.203 28.078 35.469 1 91.5 29 ASP B CA 1
ATOM 3027 C C . ASP B 1 29 ? -10.938 27.984 33.969 1 91.5 29 ASP B C 1
ATOM 3029 O O . ASP B 1 29 ? -9.781 27.938 33.531 1 91.5 29 ASP B O 1
ATOM 3033 N N . LEU B 1 30 ? -11.977 27.906 33.25 1 91.62 30 LEU B N 1
ATOM 3034 C CA . LEU B 1 30 ? -11.867 27.797 31.812 1 91.62 30 LEU B CA 1
ATOM 3035 C C . LEU B 1 30 ? -11.266 29.062 31.203 1 91.62 30 LEU B C 1
ATOM 3037 O O . LEU B 1 30 ? -10.461 29 30.281 1 91.62 30 LEU B O 1
ATOM 3041 N N . VAL B 1 31 ? -11.688 30.203 31.719 1 90.56 31 VAL B N 1
ATOM 3042 C CA . VAL B 1 31 ? -11.133 31.484 31.281 1 90.56 31 VAL B CA 1
ATOM 3043 C C . VAL B 1 31 ? -9.625 31.5 31.547 1 90.56 31 VAL B C 1
ATOM 3045 O O . VAL B 1 31 ? -8.844 31.891 30.688 1 90.56 31 VAL B O 1
ATOM 3048 N N . ASP B 1 32 ? -9.289 31.078 32.75 1 89.62 32 ASP B N 1
ATOM 3049 C CA . ASP B 1 32 ? -7.879 31.047 33.094 1 89.62 32 ASP B CA 1
ATOM 3050 C C . ASP B 1 32 ? -7.094 30.109 32.188 1 89.62 32 ASP B C 1
ATOM 3052 O O . ASP B 1 32 ? -5.992 30.438 31.75 1 89.62 32 ASP B O 1
ATOM 3056 N N . ALA B 1 33 ? -7.66 28.984 32 1 88.06 33 ALA B N 1
ATOM 3057 C CA . ALA B 1 33 ? -7.004 28 31.141 1 88.06 33 ALA B CA 1
ATOM 3058 C C . ALA B 1 33 ? -6.82 28.547 29.734 1 88.06 33 ALA B C 1
ATOM 3060 O O . ALA B 1 33 ? -5.766 28.359 29.125 1 88.06 33 ALA B O 1
ATOM 3061 N N . CYS B 1 34 ? -7.805 29.078 29.203 1 87.69 34 CYS B N 1
ATOM 3062 C CA . CYS B 1 34 ? -7.738 29.641 27.859 1 87.69 34 CYS B CA 1
ATOM 3063 C C . CYS B 1 34 ? -6.75 30.797 27.812 1 87.69 34 CYS B C 1
ATOM 3065 O O . CYS B 1 34 ? -6.008 30.953 26.828 1 87.69 34 CYS B O 1
ATOM 3067 N N . SER B 1 35 ? -6.863 31.625 28.859 1 84.44 35 SER B N 1
ATOM 3068 C CA . SER B 1 35 ? -5.922 32.75 28.938 1 84.44 35 SER B CA 1
ATOM 3069 C C . SER B 1 35 ? -4.48 32.25 28.984 1 84.44 35 SER B C 1
ATOM 3071 O O . SER B 1 35 ? -3.602 32.781 28.328 1 84.44 35 SER B O 1
ATOM 3073 N N . ASP B 1 36 ? -4.305 31.203 29.766 1 83.12 36 ASP B N 1
ATOM 3074 C CA . ASP B 1 36 ? -2.98 30.594 29.859 1 83.12 36 ASP B CA 1
ATOM 3075 C C . ASP B 1 36 ? -2.529 30.047 28.516 1 83.12 36 ASP B C 1
ATOM 3077 O O . ASP B 1 36 ? -1.375 30.219 28.125 1 83.12 36 ASP B O 1
ATOM 3081 N N . ALA B 1 37 ? -3.391 29.359 27.906 1 77.12 37 ALA B N 1
ATOM 3082 C CA . ALA B 1 37 ? -3.084 28.75 26.609 1 77.12 37 ALA B CA 1
ATOM 3083 C C . ALA B 1 37 ? -2.76 29.828 25.578 1 77.12 37 ALA B C 1
ATOM 3085 O O . ALA B 1 37 ? -1.833 29.656 24.781 1 77.12 37 ALA B O 1
ATOM 3086 N N . LEU B 1 38 ? -3.588 30.781 25.609 1 74.5 38 LEU B N 1
ATOM 3087 C CA . LEU B 1 38 ? -3.359 31.891 24.672 1 74.5 38 LEU B CA 1
ATOM 3088 C C . LEU B 1 38 ? -2.051 32.594 25 1 74.5 38 LEU B C 1
ATOM 3090 O O . LEU B 1 38 ? -1.334 33.031 24.094 1 74.5 38 LEU B O 1
ATOM 3094 N N . TYR B 1 39 ? -1.881 32.719 26.328 1 74.5 39 TYR B N 1
ATOM 3095 C CA . TYR B 1 39 ? -0.626 33.312 26.766 1 74.5 39 TYR B CA 1
ATOM 3096 C C . TYR B 1 39 ? 0.567 32.5 26.281 1 74.5 39 TYR B C 1
ATOM 3098 O O . TYR B 1 39 ? 1.555 33.062 25.797 1 74.5 39 TYR B O 1
ATOM 3106 N N . GLU B 1 40 ? 0.405 31.25 26.406 1 69.06 40 GLU B N 1
ATOM 3107 C CA . GLU B 1 40 ? 1.48 30.344 26 1 69.06 40 GLU B CA 1
ATOM 3108 C C . GLU B 1 40 ? 1.688 30.391 24.484 1 69.06 40 GLU B C 1
ATOM 3110 O O . GLU B 1 40 ? 2.82 30.312 24 1 69.06 40 GLU B O 1
ATOM 3115 N N . TYR B 1 41 ? 0.664 30.531 23.844 1 57.75 41 TYR B N 1
ATOM 3116 C CA . TYR B 1 41 ? 0.68 30.484 22.375 1 57.75 41 TYR B CA 1
ATOM 3117 C C . TYR B 1 41 ? 1.072 31.828 21.781 1 57.75 41 TYR B C 1
ATOM 3119 O O . TYR B 1 41 ? 1.853 31.891 20.828 1 57.75 41 TYR B O 1
ATOM 3127 N N . GLU B 1 42 ? 0.58 32.906 22.234 1 59.53 42 GLU B N 1
ATOM 3128 C CA . GLU B 1 42 ? 0.789 34.219 21.641 1 59.53 42 GLU B CA 1
ATOM 3129 C C . GLU B 1 42 ? 1.785 35.062 22.453 1 59.53 42 GLU B C 1
ATOM 3131 O O . GLU B 1 42 ? 2.369 36 21.938 1 59.53 42 GLU B O 1
ATOM 3136 N N . GLY B 1 43 ? 2.211 34.625 23.656 1 55.88 43 GLY B N 1
ATOM 3137 C CA . GLY B 1 43 ? 3.119 35.344 24.531 1 55.88 43 GLY B CA 1
ATOM 3138 C C . GLY B 1 43 ? 2.561 36.656 25.016 1 55.88 43 GLY B C 1
ATOM 3139 O O . GLY B 1 43 ? 3.291 37.469 25.594 1 55.88 43 GLY B O 1
ATOM 3140 N N . LYS B 1 44 ? 1.44 37.062 24.641 1 61.03 44 LYS B N 1
ATOM 3141 C CA . LYS B 1 44 ? 0.854 38.312 25.141 1 61.03 44 LYS B CA 1
ATOM 3142 C C . LYS B 1 44 ? -0.079 38.031 26.312 1 61.03 44 LYS B C 1
ATOM 3144 O O . LYS B 1 44 ? -0.753 37 26.359 1 61.03 44 LYS B O 1
ATOM 3149 N N . ASP B 1 45 ? 0.024 38.781 27.328 1 60.38 45 ASP B N 1
ATOM 3150 C CA . ASP B 1 45 ? -0.784 38.688 28.547 1 60.38 45 ASP B CA 1
ATOM 3151 C C . ASP B 1 45 ? -2.213 39.156 28.297 1 60.38 45 ASP B C 1
ATOM 3153 O O . ASP B 1 45 ? -2.746 40 29.047 1 60.38 45 ASP B O 1
ATOM 3157 N N . ASP B 1 46 ? -2.709 38.844 27.156 1 66.44 46 ASP B N 1
ATOM 3158 C CA . ASP B 1 46 ? -4.113 39.188 26.969 1 66.44 46 ASP B CA 1
ATOM 3159 C C . ASP B 1 46 ? -5.027 38.125 27.562 1 66.44 46 ASP B C 1
ATOM 3161 O O . ASP B 1 46 ? -4.914 36.938 27.219 1 66.44 46 ASP B O 1
ATOM 3165 N N . GLN B 1 47 ? -5.781 38.562 28.656 1 73.75 47 GLN B N 1
ATOM 3166 C CA . GLN B 1 47 ? -6.742 37.688 29.312 1 73.75 47 GLN B CA 1
ATOM 3167 C C . GLN B 1 47 ? -8.031 37.562 28.5 1 73.75 47 GLN B C 1
ATOM 3169 O O . GLN B 1 47 ? -8.547 38.594 28 1 73.75 47 GLN B O 1
ATOM 3174 N N . VAL B 1 48 ? -8.367 36.375 28.141 1 82.38 48 VAL B N 1
ATOM 3175 C CA . VAL B 1 48 ? -9.648 36.125 27.484 1 82.38 48 VAL B CA 1
ATOM 3176 C C . VAL B 1 48 ? -10.789 36.562 28.406 1 82.38 48 VAL B C 1
ATOM 3178 O O . VAL B 1 48 ? -10.727 36.312 29.625 1 82.38 48 VAL B O 1
ATOM 3181 N N . SER B 1 49 ? -11.758 37.312 27.906 1 85.69 49 SER B N 1
ATOM 3182 C CA . SER B 1 49 ? -12.898 37.719 28.719 1 85.69 49 SER B CA 1
ATOM 3183 C C . SER B 1 49 ? -13.82 36.531 29.016 1 85.69 49 SER B C 1
ATOM 3185 O O . SER B 1 49 ? -13.844 35.562 28.266 1 85.69 49 SER B O 1
ATOM 3187 N N . VAL B 1 50 ? -14.5 36.719 30.156 1 87.44 50 VAL B N 1
ATOM 3188 C CA . VAL B 1 50 ? -15.5 35.719 30.531 1 87.44 50 VAL B CA 1
ATOM 3189 C C . VAL B 1 50 ? -16.531 35.594 29.406 1 87.44 50 VAL B C 1
ATOM 3191 O O . VAL B 1 50 ? -16.953 34.5 29.062 1 87.44 50 VAL B O 1
ATOM 3194 N N . ARG B 1 51 ? -16.859 36.688 28.797 1 85.75 51 ARG B N 1
ATOM 3195 C CA . ARG B 1 51 ? -17.859 36.688 27.734 1 85.75 51 ARG B CA 1
ATOM 3196 C C . ARG B 1 51 ? -17.375 35.875 26.531 1 85.75 51 ARG B C 1
ATOM 3198 O O . ARG B 1 51 ? -18.141 35.125 25.906 1 85.75 51 ARG B O 1
ATOM 3205 N N . THR B 1 52 ? -16.188 36 26.203 1 85.75 52 THR B N 1
ATOM 3206 C CA . THR B 1 52 ? -15.609 35.281 25.062 1 85.75 52 THR B CA 1
ATOM 3207 C C . THR B 1 52 ? -15.672 33.781 25.281 1 85.75 52 THR B C 1
ATOM 3209 O O . THR B 1 52 ? -16.062 33.031 24.375 1 85.75 52 THR B O 1
ATOM 3212 N N . VAL B 1 53 ? -15.352 33.375 26.484 1 89.62 53 VAL B N 1
ATOM 3213 C CA . VAL B 1 53 ? -15.367 31.938 26.766 1 89.62 53 VAL B CA 1
ATOM 3214 C C . VAL B 1 53 ? -16.812 31.422 26.781 1 89.62 53 VAL B C 1
ATOM 3216 O O . VAL B 1 53 ? -17.094 30.312 26.328 1 89.62 53 VAL B O 1
ATOM 3219 N N . GLN B 1 54 ? -17.688 32.281 27.281 1 87.25 54 GLN B N 1
ATOM 3220 C CA . GLN B 1 54 ? -19.094 31.922 27.25 1 87.25 54 GLN B CA 1
ATOM 3221 C C . GLN B 1 54 ? -19.609 31.766 25.828 1 87.25 54 GLN B C 1
ATOM 3223 O O . GLN B 1 54 ? -20.344 30.812 25.531 1 87.25 54 GLN B O 1
ATOM 3228 N N . LEU B 1 55 ? -19.109 32.594 24.953 1 84.38 55 LEU B N 1
ATOM 3229 C CA . LEU B 1 55 ? -19.5 32.5 23.547 1 84.38 55 LEU B CA 1
ATOM 3230 C C . LEU B 1 55 ? -18.875 31.25 22.906 1 84.38 55 LEU B C 1
ATOM 3232 O O . LEU B 1 55 ? -19.516 30.578 22.094 1 84.38 55 LEU B O 1
ATOM 3236 N N . ASP B 1 56 ? -17.719 31.031 23.328 1 85.25 56 ASP B N 1
ATOM 3237 C CA . ASP B 1 56 ? -17.047 29.844 22.812 1 85.25 56 ASP B CA 1
ATOM 3238 C C . ASP B 1 56 ? -17.797 28.562 23.219 1 85.25 56 ASP B C 1
ATOM 3240 O O . ASP B 1 56 ? -17.984 27.656 22.406 1 85.25 56 ASP B O 1
ATOM 3244 N N . LEU B 1 57 ? -18.172 28.531 24.484 1 87.5 57 LEU B N 1
ATOM 3245 C CA . LEU B 1 57 ? -18.922 27.375 24.984 1 87.5 57 LEU B CA 1
ATOM 3246 C C . LEU B 1 57 ? -20.234 27.219 24.219 1 87.5 57 LEU B C 1
ATOM 3248 O O . LEU B 1 57 ? -20.625 26.094 23.875 1 87.5 57 LEU B O 1
ATOM 3252 N N . GLN B 1 58 ? -20.828 28.328 23.906 1 82.88 58 GLN B N 1
ATOM 3253 C CA . GLN B 1 58 ? -22.062 28.297 23.141 1 82.88 58 GLN B CA 1
ATOM 3254 C C . GLN B 1 58 ? -21.812 27.828 21.703 1 82.88 58 GLN B C 1
ATOM 3256 O O . GLN B 1 58 ? -22.594 27.047 21.156 1 82.88 58 GLN B O 1
ATOM 3261 N N . MET B 1 59 ? -20.766 28.266 21.188 1 78.25 59 MET B N 1
ATOM 3262 C CA . MET B 1 59 ? -20.422 27.859 19.828 1 78.25 59 MET B CA 1
ATOM 3263 C C . MET B 1 59 ? -20.094 26.375 19.781 1 78.25 59 MET B C 1
ATOM 3265 O O . MET B 1 59 ? -20.484 25.688 18.828 1 78.25 59 MET B O 1
ATOM 3269 N N . MET B 1 60 ? -19.406 25.953 20.781 1 79.12 60 MET B N 1
ATOM 3270 C CA . MET B 1 60 ? -19.047 24.531 20.844 1 79.12 60 MET B CA 1
ATOM 3271 C C . MET B 1 60 ? -20.297 23.672 20.969 1 79.12 60 MET B C 1
ATOM 3273 O O . MET B 1 60 ? -20.359 22.578 20.406 1 79.12 60 MET B O 1
ATOM 3277 N N . ARG B 1 61 ? -21.25 24.219 21.688 1 78.62 61 ARG B N 1
ATOM 3278 C CA . ARG B 1 61 ? -22.516 23.5 21.875 1 78.62 61 ARG B CA 1
ATOM 3279 C C . ARG B 1 61 ? -23.328 23.516 20.594 1 78.62 61 ARG B C 1
ATOM 3281 O O . ARG B 1 61 ? -24.125 22.609 20.344 1 78.62 61 ARG B O 1
ATOM 3288 N N . SER B 1 62 ? -23.062 24.484 19.875 1 69.69 62 SER B N 1
ATOM 3289 C CA . SER B 1 62 ? -23.891 24.688 18.703 1 69.69 62 SER B CA 1
ATOM 3290 C C . SER B 1 62 ? -23.422 23.812 17.547 1 69.69 62 SER B C 1
ATOM 3292 O O . SER B 1 62 ? -22.312 23.266 17.578 1 69.69 62 SER B O 1
ATOM 3294 N N . ASP B 1 63 ? -24.297 23.781 16.656 1 57.5 63 ASP B N 1
ATOM 3295 C CA . ASP B 1 63 ? -24.016 23.031 15.438 1 57.5 63 ASP B CA 1
ATOM 3296 C C . ASP B 1 63 ? -23.25 23.891 14.43 1 57.5 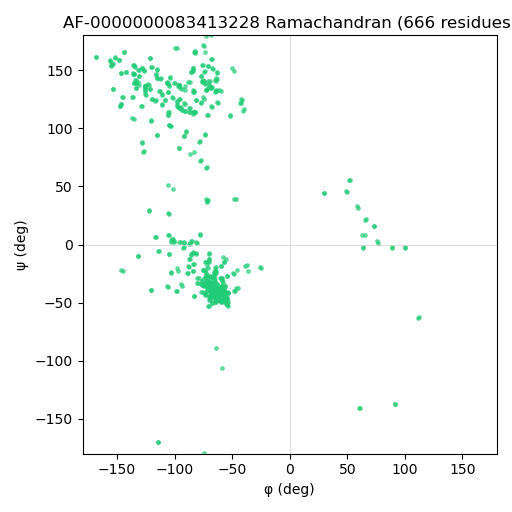63 ASP B C 1
ATOM 3298 O O . ASP B 1 63 ? -22.875 23.406 13.352 1 57.5 63 ASP B O 1
ATOM 3302 N N . ARG B 1 64 ? -22.953 25.031 14.812 1 52 64 ARG B N 1
ATOM 3303 C CA . ARG B 1 64 ? -22.391 25.969 13.852 1 52 64 ARG B CA 1
ATOM 3304 C C . ARG B 1 64 ? -20.984 25.562 13.438 1 52 64 ARG B C 1
ATOM 3306 O O . ARG B 1 64 ? -20.594 25.719 12.281 1 52 64 ARG B O 1
ATOM 3313 N N . LEU B 1 65 ? -20.328 25.094 14.477 1 50.5 65 LEU B N 1
ATOM 3314 C CA . LEU B 1 65 ? -18.953 24.688 14.195 1 50.5 65 LEU B CA 1
ATOM 3315 C C . LEU B 1 65 ? -18.859 23.156 14.078 1 50.5 65 LEU B C 1
ATOM 3317 O O . LEU B 1 65 ? -17.781 22.625 13.828 1 50.5 65 LEU B O 1
ATOM 3321 N N . GLY B 1 66 ? -20.062 22.531 14.164 1 51.56 66 GLY B N 1
ATOM 3322 C CA . GLY B 1 66 ? -20.125 21.094 14.031 1 51.56 66 GLY B CA 1
ATOM 3323 C C . GLY B 1 66 ? -19.672 20.359 15.281 1 51.56 66 GLY B C 1
ATOM 3324 O O . GLY B 1 66 ? -19.547 19.125 15.273 1 51.56 66 GLY B O 1
ATOM 3325 N N . TYR B 1 67 ? -19.312 21.047 16.312 1 61.03 67 TYR B N 1
ATOM 3326 C CA . TYR B 1 67 ? -18.828 20.391 17.531 1 61.03 67 TYR B CA 1
ATOM 3327 C C . TYR B 1 67 ? -19.969 19.719 18.281 1 61.03 67 TYR B C 1
ATOM 3329 O O . TYR B 1 67 ? -19.828 18.594 18.766 1 61.03 67 TYR B O 1
ATOM 3337 N N . GLU B 1 68 ? -21.094 20.328 18.188 1 66.88 68 GLU B N 1
ATOM 3338 C CA . GLU B 1 68 ? -22.219 19.906 19 1 66.88 68 GLU B CA 1
ATOM 3339 C C . GLU B 1 68 ? -21.75 19.297 20.328 1 66.88 68 GLU B C 1
ATOM 3341 O O . GLU B 1 68 ? -22.203 18.219 20.703 1 66.88 68 GLU B O 1
ATOM 3346 N N . ALA B 1 69 ? -20.875 19.906 20.906 1 74.56 69 ALA B N 1
ATOM 3347 C CA . ALA B 1 69 ? -20.281 19.406 22.141 1 74.56 69 ALA B CA 1
ATOM 3348 C C . ALA B 1 69 ? -21.328 19.328 23.25 1 74.56 69 ALA B C 1
ATOM 3350 O O . ALA B 1 69 ? -22.094 20.266 23.453 1 74.56 69 ALA B O 1
ATOM 3351 N N . PRO B 1 70 ? -21.422 18.156 23.719 1 84.75 70 PRO B N 1
ATOM 3352 C CA . PRO B 1 70 ? -22.406 18 24.797 1 84.75 70 PRO B CA 1
ATOM 3353 C C . PRO B 1 70 ? -21.938 18.641 26.109 1 84.75 70 PRO B C 1
ATOM 3355 O O . PRO B 1 70 ? -21.719 17.938 27.094 1 84.75 70 PRO B O 1
ATOM 3358 N N . ILE B 1 71 ? -21.812 19.953 26.125 1 87.06 71 ILE B N 1
ATOM 3359 C CA . ILE B 1 71 ? -21.344 20.656 27.312 1 87.06 71 ILE B CA 1
ATOM 3360 C C . ILE B 1 71 ? -22.531 20.969 28.219 1 87.06 71 ILE B C 1
ATOM 3362 O O . ILE B 1 71 ? -23.531 21.531 27.797 1 87.06 71 ILE B O 1
ATOM 3366 N N . GLU B 1 72 ? -22.547 20.453 29.375 1 88.25 72 GLU B N 1
ATOM 3367 C CA . GLU B 1 72 ? -23.594 20.734 30.344 1 88.25 72 GLU B CA 1
ATOM 3368 C C . GLU B 1 72 ? -23.047 21.453 31.578 1 88.25 72 GLU B C 1
ATOM 3370 O O . GLU B 1 72 ? -21.859 21.344 31.875 1 88.25 72 GLU B O 1
ATOM 3375 N N . VAL B 1 73 ? -23.859 22.312 32.156 1 83.06 73 VAL B N 1
ATOM 3376 C CA . VAL B 1 73 ? -23.547 22.969 33.406 1 83.06 73 VAL B CA 1
ATOM 3377 C C . VAL B 1 73 ? -24.172 22.188 34.562 1 83.06 73 VAL B C 1
ATOM 3379 O O . VAL B 1 73 ? -25.359 21.875 34.531 1 83.06 73 VAL B O 1
ATOM 3382 N N . TYR B 1 74 ? -23.297 21.672 35.469 1 85.31 74 TYR B N 1
ATOM 3383 C CA . TYR B 1 74 ? -23.828 20.953 36.625 1 85.31 74 TYR B CA 1
ATOM 3384 C C . TYR B 1 74 ? -23.5 21.688 37.906 1 85.31 74 TYR B C 1
ATOM 3386 O O . TYR B 1 74 ? -22.469 22.359 38.031 1 85.31 74 TYR B O 1
ATOM 3394 N N . GLU B 1 75 ? -24.438 21.656 38.844 1 85.75 75 GLU B N 1
ATOM 3395 C CA . GLU B 1 75 ? -24.391 22.344 40.125 1 85.75 75 GLU B CA 1
ATOM 3396 C C . GLU B 1 75 ? -24.25 23.844 39.938 1 85.75 75 GLU B C 1
ATOM 3398 O O . GLU B 1 75 ? -23.547 24.516 40.719 1 85.75 75 GLU B O 1
ATOM 3403 N N . ARG B 1 76 ? -24.766 24.422 38.906 1 79 76 ARG B N 1
ATOM 3404 C CA . ARG B 1 76 ? -24.938 25.828 38.562 1 79 76 ARG B CA 1
ATOM 3405 C C . ARG B 1 76 ? -23.578 26.516 38.375 1 79 76 ARG B C 1
ATOM 3407 O O . ARG B 1 76 ? -23.516 27.734 38.25 1 79 76 ARG B O 1
ATOM 3414 N N . LYS B 1 77 ? -22.453 25.781 38.375 1 84.69 77 LYS B N 1
ATOM 3415 C CA . LYS B 1 77 ? -21.188 26.5 38.312 1 84.69 77 LYS B CA 1
ATOM 3416 C C . LYS B 1 77 ? -20.156 25.703 37.531 1 84.69 77 LYS B C 1
ATOM 3418 O O . LYS B 1 77 ? -19.203 26.281 37 1 84.69 77 LYS B O 1
ATOM 3423 N N . TYR B 1 78 ? -20.344 24.422 37.438 1 89.06 78 TYR B N 1
ATOM 3424 C CA . TYR B 1 78 ? -19.281 23.594 36.844 1 89.06 78 TYR B CA 1
ATOM 3425 C C . TYR B 1 78 ? -19.672 23.125 35.438 1 89.06 78 TYR B C 1
ATOM 3427 O O . TYR B 1 78 ? -20.859 22.859 35.188 1 89.06 78 TYR B O 1
ATOM 3435 N N . TYR B 1 79 ? -18.719 23.141 34.531 1 90.38 79 TYR B N 1
ATOM 3436 C CA . TYR B 1 79 ? -18.906 22.688 33.156 1 90.38 79 TYR B CA 1
ATOM 3437 C C . TYR B 1 79 ? -18.266 21.328 32.938 1 90.38 79 TYR B C 1
ATOM 3439 O O . TYR B 1 79 ? -17.188 21.031 33.469 1 90.38 79 TYR B O 1
ATOM 3447 N N . ARG B 1 80 ? -18.938 20.453 32.25 1 87.56 80 ARG B N 1
ATOM 3448 C CA . ARG B 1 80 ? -18.406 19.156 31.844 1 87.56 80 ARG B CA 1
ATOM 3449 C C . ARG B 1 80 ? -19.062 18.672 30.562 1 87.56 80 ARG B C 1
ATOM 3451 O O . ARG B 1 80 ? -20.094 19.203 30.141 1 87.56 80 ARG B O 1
ATOM 3458 N N . TYR B 1 81 ? -18.391 17.734 29.922 1 84.94 81 TYR B N 1
ATOM 3459 C CA . TYR B 1 81 ? -19.062 17.016 28.844 1 84.94 81 TYR B CA 1
ATOM 3460 C C . TYR B 1 81 ? -20.078 16.016 29.406 1 84.94 81 TYR B C 1
ATOM 3462 O O . TYR B 1 81 ? -19.781 15.281 30.359 1 84.94 81 TYR B O 1
ATOM 3470 N N . SER B 1 82 ? -21.328 16.125 28.953 1 84.12 82 SER B N 1
ATOM 3471 C CA . SER B 1 82 ? -22.297 15.109 29.375 1 84.12 82 SER B CA 1
ATOM 3472 C C . SER B 1 82 ? -21.859 13.711 28.953 1 84.12 82 SER B C 1
ATOM 3474 O O . SER B 1 82 ? -22.188 12.727 29.609 1 84.12 82 SER B O 1
ATOM 3476 N N . ASP B 1 83 ? -21.125 13.703 27.875 1 76 83 ASP B N 1
ATOM 3477 C CA . ASP B 1 83 ? -20.438 12.5 27.406 1 76 83 ASP B CA 1
ATOM 3478 C C . ASP B 1 83 ? -18.953 12.555 27.719 1 76 83 ASP B C 1
ATOM 3480 O O . ASP B 1 83 ? -18.203 13.305 27.078 1 76 83 ASP B O 1
ATOM 3484 N N . PRO B 1 84 ? -18.562 11.852 28.734 1 73.75 84 PRO B N 1
ATOM 3485 C CA . PRO B 1 84 ? -17.172 11.945 29.172 1 73.75 84 PRO B CA 1
ATOM 3486 C C . PRO B 1 84 ? -16.188 11.586 28.062 1 73.75 84 PRO B C 1
ATOM 3488 O O . PRO B 1 84 ? -15.016 11.969 28.125 1 73.75 84 PRO B O 1
ATOM 3491 N N . ASP B 1 85 ? -16.766 11.031 27.188 1 63.5 85 ASP B N 1
ATOM 3492 C CA . ASP B 1 85 ? -15.859 10.57 26.141 1 63.5 85 ASP B CA 1
ATOM 3493 C C . ASP B 1 85 ? -15.875 11.523 24.938 1 63.5 85 ASP B C 1
ATOM 3495 O O . ASP B 1 85 ? -15.164 11.305 23.953 1 63.5 85 ASP B O 1
ATOM 3499 N N . TYR B 1 86 ? -16.594 12.484 25.125 1 63.03 86 TYR B N 1
ATOM 3500 C CA . TYR B 1 86 ? -16.703 13.445 24.031 1 63.03 86 TYR B CA 1
ATOM 3501 C C . TYR B 1 86 ? -15.438 14.281 23.906 1 63.03 86 TYR B C 1
ATOM 3503 O O . TYR B 1 86 ? -14.805 14.602 24.922 1 63.03 86 TYR B O 1
ATOM 3511 N N . SER B 1 87 ? -14.883 14.594 22.875 1 61.44 87 SER B N 1
ATOM 3512 C CA . SER B 1 87 ? -13.867 15.602 22.594 1 61.44 87 SER B CA 1
ATOM 3513 C C . SER B 1 87 ? -14.07 16.234 21.234 1 61.44 87 SER B C 1
ATOM 3515 O O . SER B 1 87 ? -14.508 15.578 20.297 1 61.44 87 SER B O 1
ATOM 3517 N N . ILE B 1 88 ? -14.117 17.656 21.328 1 55.12 88 ILE B N 1
ATOM 3518 C CA . ILE B 1 88 ? -14.25 18.344 20.047 1 55.12 88 ILE B CA 1
ATOM 3519 C C . ILE B 1 88 ? -13.148 17.875 19.094 1 55.12 88 ILE B C 1
ATOM 3521 O O . ILE B 1 88 ? -13.281 18 17.875 1 55.12 88 ILE B O 1
ATOM 3525 N N . SER B 1 89 ? -12.156 17.797 19.719 1 43.84 89 SER B N 1
ATOM 3526 C CA . SER B 1 89 ? -11.039 17.297 18.922 1 43.84 89 SER B CA 1
ATOM 3527 C C . SER B 1 89 ? -11.359 15.953 18.281 1 43.84 89 SER B C 1
ATOM 3529 O O . SER B 1 89 ? -10.586 15.445 17.469 1 43.84 89 SER B O 1
ATOM 3531 N N . ARG B 1 90 ? -12.477 15.484 18.844 1 37.91 90 ARG B N 1
ATOM 3532 C CA . ARG B 1 90 ? -12.938 14.227 18.266 1 37.91 90 ARG B CA 1
ATOM 3533 C C . ARG B 1 90 ? -13.5 14.438 16.875 1 37.91 90 ARG B C 1
ATOM 3535 O O . ARG B 1 90 ? -14.648 14.875 16.719 1 37.91 90 ARG B O 1
ATOM 3542 N N . LEU B 1 91 ? -12.953 15.25 16.188 1 36.22 91 LEU B N 1
ATOM 3543 C CA . LEU B 1 91 ? -13.414 15.328 14.805 1 36.22 91 LEU B CA 1
ATOM 3544 C C . LEU B 1 91 ? -13.688 13.938 14.242 1 36.22 91 LEU B C 1
ATOM 3546 O O . LEU B 1 91 ? -12.914 13.008 14.477 1 36.22 91 LEU B O 1
ATOM 3550 N N . PRO B 1 92 ? -14.938 13.656 13.883 1 32.97 92 PRO B N 1
ATOM 3551 C CA . PRO B 1 92 ? -15.234 12.32 13.359 1 32.97 92 PRO B CA 1
ATOM 3552 C C . PRO B 1 92 ? -14.25 11.875 12.281 1 32.97 92 PRO B C 1
ATOM 3554 O O . PRO B 1 92 ? -14.438 12.195 11.102 1 32.97 92 PRO B O 1
ATOM 3557 N N . LEU B 1 93 ? -12.969 12.148 12.375 1 34.31 93 LEU B N 1
ATOM 3558 C CA . LEU B 1 93 ? -12.094 11.562 11.367 1 34.31 93 LEU B CA 1
ATOM 3559 C C . LEU B 1 93 ? -12.328 10.055 11.258 1 34.31 93 LEU B C 1
ATOM 3561 O O . LEU B 1 93 ? -12.523 9.375 12.266 1 34.31 93 LEU B O 1
ATOM 3565 N N . SER B 1 94 ? -12.859 9.547 10.227 1 33.72 94 SER B N 1
ATOM 3566 C CA . SER B 1 94 ? -13.023 8.102 10.07 1 33.72 94 SER B CA 1
ATOM 3567 C C . SER B 1 94 ? -11.719 7.363 10.352 1 33.72 94 SER B C 1
ATOM 3569 O O . SER B 1 94 ? -10.648 7.969 10.359 1 33.72 94 SER B O 1
ATOM 3571 N N . SER B 1 95 ? -11.68 6.184 10.781 1 34 95 SER B N 1
ATOM 3572 C CA . SER B 1 95 ? -10.492 5.355 11 1 34 95 SER B CA 1
ATOM 3573 C C . SER B 1 95 ? -9.555 5.414 9.805 1 34 95 SER B C 1
ATOM 3575 O O . SER B 1 95 ? -8.328 5.391 9.961 1 34 95 SER B O 1
ATOM 3577 N N . HIS B 1 96 ? -10.117 5.457 8.602 1 35.34 96 HIS B N 1
ATOM 3578 C CA . HIS B 1 96 ? -9.391 5.527 7.34 1 35.34 96 HIS B CA 1
ATOM 3579 C C . HIS B 1 96 ? -8.617 6.836 7.219 1 35.34 96 HIS B C 1
ATOM 3581 O O . HIS B 1 96 ? -7.469 6.848 6.773 1 35.34 96 HIS B O 1
ATOM 3587 N N . ASP B 1 97 ? -9.328 7.949 7.594 1 39.34 97 ASP B N 1
ATOM 3588 C CA . ASP B 1 97 ? -8.656 9.242 7.582 1 39.34 97 ASP B CA 1
ATOM 3589 C C . ASP B 1 97 ? -7.547 9.297 8.633 1 39.34 97 ASP B C 1
ATOM 3591 O O . ASP B 1 97 ? -6.484 9.875 8.391 1 39.34 97 ASP B O 1
ATOM 3595 N N . ILE B 1 98 ? -7.695 8.57 9.602 1 37.12 98 ILE B N 1
ATOM 3596 C CA . ILE B 1 98 ? -6.719 8.414 10.68 1 37.12 98 ILE B CA 1
ATOM 3597 C C . ILE B 1 98 ? -5.535 7.582 10.188 1 37.12 98 ILE B C 1
ATOM 3599 O O . ILE B 1 98 ? -4.379 7.918 10.453 1 37.12 98 ILE B O 1
ATOM 3603 N N . GLU B 1 99 ? -5.785 6.492 9.422 1 37.06 99 GLU B N 1
ATOM 3604 C CA . GLU B 1 99 ? -4.723 5.629 8.906 1 37.06 99 GLU B CA 1
ATOM 3605 C C . GLU B 1 99 ? -3.893 6.348 7.844 1 37.06 99 GLU B C 1
ATOM 3607 O O . GLU B 1 99 ? -2.664 6.25 7.84 1 37.06 99 GLU B O 1
ATOM 3612 N N . LEU B 1 100 ? -4.469 7.008 6.922 1 41.56 100 LEU B N 1
ATOM 3613 C CA . LEU B 1 100 ? -3.744 7.844 5.969 1 41.56 100 LEU B CA 1
ATOM 3614 C C . LEU B 1 100 ? -3.045 9 6.676 1 41.56 100 LEU B C 1
ATOM 3616 O O . LEU B 1 100 ? -1.895 9.32 6.363 1 41.56 100 LEU B O 1
ATOM 3620 N N . LEU B 1 101 ? -3.742 9.531 7.645 1 42.94 101 LEU B N 1
ATOM 3621 C CA . LEU B 1 101 ? -3.129 10.523 8.516 1 42.94 101 LEU B CA 1
ATOM 3622 C C . LEU B 1 101 ? -2.066 9.891 9.406 1 42.94 101 LEU B C 1
ATOM 3624 O O . LEU B 1 101 ? -1.006 10.477 9.633 1 42.94 101 LEU B O 1
ATOM 3628 N N . ASN B 1 102 ? -2.432 8.641 9.781 1 42.44 102 ASN B N 1
ATOM 3629 C CA . ASN B 1 102 ? -1.417 7.918 10.539 1 42.44 102 ASN B CA 1
ATOM 3630 C C . ASN B 1 102 ? -0.222 7.547 9.664 1 42.44 102 ASN B C 1
ATOM 3632 O O . ASN B 1 102 ? 0.926 7.641 10.109 1 42.44 102 ASN B O 1
ATOM 3636 N N . GLY B 1 103 ? -0.443 6.992 8.492 1 40.78 103 GLY B N 1
ATOM 3637 C CA . GLY B 1 103 ? 0.646 6.82 7.547 1 40.78 103 GLY B CA 1
ATOM 3638 C C . GLY B 1 103 ? 1.35 8.117 7.203 1 40.78 103 GLY B C 1
ATOM 3639 O O . GLY B 1 103 ? 2.58 8.172 7.145 1 40.78 103 GLY B O 1
ATOM 3640 N N . ALA B 1 104 ? 0.528 9.141 7 1 44.75 104 ALA B N 1
ATOM 3641 C CA . ALA B 1 104 ? 1.107 10.477 6.895 1 44.75 104 ALA B CA 1
ATOM 3642 C C . ALA B 1 104 ? 1.714 10.914 8.227 1 44.75 104 ALA B C 1
ATOM 3644 O O . ALA B 1 104 ? 2.801 11.5 8.258 1 44.75 104 ALA B O 1
ATOM 3645 N N . ILE B 1 105 ? 0.921 10.602 9.242 1 43 105 ILE B N 1
ATOM 3646 C CA . ILE B 1 105 ? 1.442 10.828 10.586 1 43 105 ILE B CA 1
ATOM 3647 C C . ILE B 1 105 ? 2.688 9.977 10.805 1 43 105 ILE B C 1
ATOM 3649 O O . ILE B 1 105 ? 3.682 10.445 11.359 1 43 105 ILE B O 1
ATOM 3653 N N . ASP B 1 106 ? 2.578 8.711 10.438 1 41 106 ASP B N 1
ATOM 3654 C CA . ASP B 1 106 ? 3.77 7.883 10.57 1 41 106 ASP B CA 1
ATOM 3655 C C . ASP B 1 106 ? 4.902 8.406 9.688 1 41 106 ASP B C 1
ATOM 3657 O O . ASP B 1 106 ? 6.062 8.414 10.102 1 41 106 ASP B O 1
ATOM 3661 N N . ILE B 1 107 ? 4.633 8.82 8.594 1 40.94 107 ILE B N 1
ATOM 3662 C CA . ILE B 1 107 ? 5.617 9.523 7.777 1 40.94 107 ILE B CA 1
ATOM 3663 C C . ILE B 1 107 ? 5.941 10.875 8.414 1 40.94 107 ILE B C 1
ATOM 3665 O O . ILE B 1 107 ? 7.113 11.25 8.516 1 40.94 107 ILE B O 1
ATOM 3669 N N . LEU B 1 108 ? 4.852 11.484 8.82 1 44.28 108 LEU B N 1
ATOM 3670 C CA . LEU B 1 108 ? 5.09 12.734 9.539 1 44.28 108 LEU B CA 1
ATOM 3671 C C . LEU B 1 108 ? 5.754 12.469 10.883 1 44.28 108 LEU B C 1
ATOM 3673 O O . LEU B 1 108 ? 6.594 13.25 11.328 1 44.28 108 LEU B O 1
ATOM 3677 N N . ARG B 1 109 ? 5.312 11.406 11.484 1 41.22 109 ARG B N 1
ATOM 3678 C CA . ARG B 1 109 ? 6.012 11.008 12.703 1 41.22 109 ARG B CA 1
ATOM 3679 C C . ARG B 1 109 ? 7.457 10.625 12.406 1 41.22 109 ARG B C 1
ATOM 3681 O O . ARG B 1 109 ? 8.352 10.906 13.203 1 41.22 109 ARG B O 1
ATOM 3688 N N . ARG B 1 110 ? 7.734 9.852 11.508 1 37.78 110 ARG B N 1
ATOM 3689 C CA . ARG B 1 110 ? 9.094 9.516 11.086 1 37.78 110 ARG B CA 1
ATOM 3690 C C . ARG B 1 110 ? 9.852 10.766 10.641 1 37.78 110 ARG B C 1
ATOM 3692 O O . ARG B 1 110 ? 11.055 10.883 10.867 1 37.78 110 ARG B O 1
ATOM 3699 N N . PHE B 1 111 ? 9.18 11.57 10.055 1 37.62 111 PHE B N 1
ATOM 3700 C CA . PHE B 1 111 ? 9.75 12.891 9.836 1 37.62 111 PHE B CA 1
ATOM 3701 C C . PHE B 1 111 ? 9.883 13.648 11.156 1 37.62 111 PHE B C 1
ATOM 3703 O O . PHE B 1 111 ? 10.781 14.484 11.305 1 37.62 111 PHE B O 1
ATOM 3710 N N . ASP B 1 112 ? 8.891 13.523 11.922 1 38.72 112 ASP B N 1
ATOM 3711 C CA . ASP B 1 112 ? 9.086 14.07 13.258 1 38.72 112 ASP B CA 1
ATOM 3712 C C . ASP B 1 112 ? 10.328 13.477 13.922 1 38.72 112 ASP B C 1
ATOM 3714 O O . ASP B 1 112 ? 11.023 14.156 14.68 1 38.72 112 ASP B O 1
ATOM 3718 N N . GLU B 1 113 ? 10.469 12.227 13.844 1 34.66 113 GLU B N 1
ATOM 3719 C CA . GLU B 1 113 ? 11.719 11.734 14.422 1 34.66 113 GLU B CA 1
ATOM 3720 C C . GLU B 1 113 ? 12.93 12.312 13.703 1 34.66 113 GLU B C 1
ATOM 3722 O O . GLU B 1 113 ? 14.016 12.414 14.281 1 34.66 113 GLU B O 1
ATOM 3727 N N . PHE B 1 114 ? 12.922 12.305 12.508 1 31.16 114 PHE B N 1
ATOM 3728 C CA . PHE B 1 114 ? 14.117 12.938 11.953 1 31.16 114 PHE B CA 1
ATOM 3729 C C . PHE B 1 114 ? 14.172 14.406 12.328 1 31.16 114 PHE B C 1
ATOM 3731 O O . PHE B 1 114 ? 15.227 14.914 12.727 1 31.16 114 PHE B O 1
ATOM 3738 N N . ASP B 1 115 ? 13.57 15.328 11.523 1 34 115 ASP B N 1
ATOM 3739 C CA . ASP B 1 115 ? 13.906 16.688 11.953 1 34 115 ASP B CA 1
ATOM 3740 C C . ASP B 1 115 ? 13.172 17.047 13.242 1 34 115 ASP B C 1
ATOM 3742 O O . ASP B 1 115 ? 12.156 16.422 13.586 1 34 115 ASP B O 1
ATOM 3746 N N . ARG B 1 116 ? 13.602 18.172 13.938 1 33.12 116 ARG B N 1
ATOM 3747 C CA . ARG B 1 116 ? 13.336 19.203 14.938 1 33.12 116 ARG B CA 1
ATOM 3748 C C . ARG B 1 116 ? 11.867 19.641 14.906 1 33.12 116 ARG B C 1
ATOM 3750 O O . ARG B 1 116 ? 11.461 20.531 15.656 1 33.12 116 ARG B O 1
ATOM 3757 N N . TYR B 1 117 ? 11.18 19.469 13.836 1 33.44 117 TYR B N 1
ATOM 3758 C CA . TYR B 1 117 ? 9.93 20.219 13.836 1 33.44 117 TYR B CA 1
ATOM 3759 C C . TYR B 1 117 ? 8.836 19.453 14.586 1 33.44 117 TYR B C 1
ATOM 3761 O O . TYR B 1 117 ? 8.266 18.5 14.055 1 33.44 117 TYR B O 1
ATOM 3769 N N . HIS B 1 118 ? 8.852 19.5 15.773 1 35.16 118 HIS B N 1
ATOM 3770 C CA . HIS B 1 118 ? 7.898 19.297 16.859 1 35.16 118 HIS B CA 1
ATOM 3771 C C . HIS B 1 118 ? 6.473 19.562 16.391 1 35.16 118 HIS B C 1
ATOM 3773 O O . HIS B 1 118 ? 5.512 19.156 17.047 1 35.16 118 HIS B O 1
ATOM 3779 N N . ASP B 1 119 ? 6.488 20.297 15.281 1 34.12 119 ASP B N 1
ATOM 3780 C CA . ASP B 1 119 ? 5.184 20.844 14.906 1 34.12 119 ASP B CA 1
ATOM 3781 C C . ASP B 1 119 ? 4.34 19.781 14.195 1 34.12 119 ASP B C 1
ATOM 3783 O O . ASP B 1 119 ? 3.109 19.859 14.211 1 34.12 119 ASP B O 1
ATOM 3787 N N . MET B 1 120 ? 5.02 18.891 13.539 1 36.53 120 MET B N 1
ATOM 3788 C CA . MET B 1 120 ? 4.203 17.875 12.898 1 36.53 120 MET B CA 1
ATOM 3789 C C . MET B 1 120 ? 3.672 16.875 13.922 1 36.53 120 MET B C 1
ATOM 3791 O O . MET B 1 120 ? 2.709 16.156 13.648 1 36.53 120 MET B O 1
ATOM 3795 N N . ALA B 1 121 ? 4.52 16.656 14.867 1 38.88 121 ALA B N 1
ATOM 3796 C CA . ALA B 1 121 ? 4 15.875 15.984 1 38.88 121 ALA B CA 1
ATOM 3797 C C . ALA B 1 121 ? 2.645 16.406 16.438 1 38.88 121 ALA B C 1
ATOM 3799 O O . ALA B 1 121 ? 1.742 15.625 16.766 1 38.88 121 ALA B O 1
ATOM 3800 N N . ASP B 1 122 ? 2.643 17.703 16.422 1 37.97 122 ASP B N 1
ATOM 3801 C CA . ASP B 1 122 ? 1.4 18.359 16.797 1 37.97 122 ASP B CA 1
ATOM 3802 C C . ASP B 1 122 ? 0.315 18.141 15.75 1 37.97 122 ASP B C 1
ATOM 3804 O O . ASP B 1 122 ? -0.851 17.922 16.094 1 37.97 122 ASP B O 1
ATOM 3808 N N . VAL B 1 123 ? 0.701 18.141 14.516 1 40.5 123 VAL B N 1
ATOM 3809 C CA . VAL B 1 123 ? -0.255 17.828 13.453 1 40.5 123 VAL B CA 1
ATOM 3810 C C . VAL B 1 123 ? -0.634 16.359 13.508 1 40.5 123 VAL B C 1
ATOM 3812 O O . VAL B 1 123 ? -1.816 16.016 13.445 1 40.5 123 VAL B O 1
ATOM 3815 N N . VAL B 1 124 ? 0.396 15.547 13.508 1 43.06 124 VAL B N 1
ATOM 3816 C CA . VAL B 1 124 ? 0.16 14.125 13.695 1 43.06 124 VAL B CA 1
ATOM 3817 C C . VAL B 1 124 ? -0.647 13.898 14.977 1 43.06 124 VAL B C 1
ATOM 3819 O O . VAL B 1 124 ? -1.599 13.117 14.992 1 43.06 124 VAL B O 1
ATOM 3822 N N . SER B 1 125 ? -0.129 14.469 15.977 1 39.38 125 SER B N 1
ATOM 3823 C CA . SER B 1 125 ? -0.863 14.375 17.234 1 39.38 125 SER B CA 1
ATOM 3824 C C . SER B 1 125 ? -2.273 14.938 17.094 1 39.38 125 SER B C 1
ATOM 3826 O O . SER B 1 125 ? -3.234 14.344 17.594 1 39.38 125 SER B O 1
ATOM 3828 N N . ARG B 1 126 ? -2.402 15.953 16.391 1 40.5 126 ARG B N 1
ATOM 3829 C CA . ARG B 1 126 ? -3.709 16.547 16.141 1 40.5 126 ARG B CA 1
ATOM 3830 C C . ARG B 1 126 ? -4.535 15.672 15.195 1 40.5 126 ARG B C 1
ATOM 3832 O O . ARG B 1 126 ? -5.742 15.516 15.391 1 40.5 126 ARG B O 1
ATOM 3839 N N . LEU B 1 127 ? -3.75 15.148 14.195 1 42.72 127 LEU B N 1
ATOM 3840 C CA . LEU B 1 127 ? -4.418 14.188 13.32 1 42.72 127 LEU B CA 1
ATOM 3841 C C . LEU B 1 127 ? -4.77 12.914 14.078 1 42.72 127 LEU B C 1
ATOM 3843 O O . LEU B 1 127 ? -5.867 12.375 13.922 1 42.72 127 LEU B O 1
ATOM 3847 N N . GLN B 1 128 ? -3.75 12.422 14.75 1 40.31 128 GLN B N 1
ATOM 3848 C CA . GLN B 1 128 ? -3.988 11.289 15.633 1 40.31 128 GLN B CA 1
ATOM 3849 C C . GLN B 1 128 ? -5.094 11.594 16.641 1 40.31 128 GLN B C 1
ATOM 3851 O O . GLN B 1 128 ? -5.945 10.742 16.906 1 40.31 128 GLN B O 1
ATOM 3856 N N . ASP B 1 129 ? -4.938 12.633 17.234 1 38.53 129 ASP B N 1
ATOM 3857 C CA . ASP B 1 129 ? -5.922 13.094 18.219 1 38.53 129 ASP B CA 1
ATOM 3858 C C . ASP B 1 129 ? -7.297 13.258 17.578 1 38.53 129 ASP B C 1
ATOM 3860 O O . ASP B 1 129 ? -8.312 12.938 18.188 1 38.53 129 ASP B O 1
ATOM 3864 N N . ARG B 1 130 ? -7.219 13.695 16.406 1 39 130 ARG B N 1
ATOM 3865 C CA . ARG B 1 130 ? -8.492 13.828 15.703 1 39 130 ARG B CA 1
ATOM 3866 C C . ARG B 1 130 ? -9.008 12.469 15.258 1 39 130 ARG B C 1
ATOM 3868 O O . ARG B 1 130 ? -10.219 12.219 15.305 1 39 130 ARG B O 1
ATOM 3875 N N . VAL B 1 131 ? -8.094 11.547 14.734 1 43.25 131 VAL B N 1
ATOM 3876 C CA . VAL B 1 131 ? -8.453 10.172 14.414 1 43.25 131 VAL B CA 1
ATOM 3877 C C . VAL B 1 131 ? -8.836 9.43 15.695 1 43.25 131 VAL B C 1
ATOM 3879 O O . VAL B 1 131 ? -9.742 8.594 15.695 1 43.25 131 VAL B O 1
ATOM 3882 N N . ALA B 1 132 ? -8.148 9.516 16.656 1 36.44 132 ALA B N 1
ATOM 3883 C CA . ALA B 1 132 ? -8.438 8.867 17.938 1 36.44 132 ALA B CA 1
ATOM 3884 C C . ALA B 1 132 ? -9.781 9.336 18.5 1 36.44 132 ALA B C 1
ATOM 3886 O O . ALA B 1 132 ? -10.438 8.609 19.25 1 36.44 132 ALA B O 1
ATOM 3887 N N . LEU B 1 133 ? -10.141 10.477 18.359 1 34.88 133 LEU B N 1
ATOM 3888 C CA . LEU B 1 133 ? -11.32 11.008 19.031 1 34.88 133 LEU B CA 1
ATOM 3889 C C . LEU B 1 133 ? -12.594 10.414 18.422 1 34.88 133 LEU B C 1
ATOM 3891 O O . LEU B 1 133 ? -13.688 10.609 18.953 1 34.88 133 LEU B O 1
ATOM 3895 N N . THR B 1 134 ? -12.648 9.977 17.188 1 34.19 134 THR B N 1
ATOM 3896 C CA . THR B 1 134 ? -13.938 9.43 16.781 1 34.19 134 THR B CA 1
ATOM 3897 C C . THR B 1 134 ? -14.125 8.016 17.344 1 34.19 134 THR B C 1
ATOM 3899 O O . THR B 1 134 ? -13.305 7.133 17.109 1 34.19 134 THR B O 1
ATOM 3902 N N . GLU B 1 135 ? -14.633 7.922 18.453 1 39.06 135 GLU B N 1
ATOM 3903 C CA . GLU B 1 135 ? -15.102 6.66 19 1 39.06 135 GLU B CA 1
ATOM 3904 C C . GLU B 1 135 ? -15.727 5.777 17.922 1 39.06 135 GLU B C 1
ATOM 3906 O O . GLU B 1 135 ? -16.266 4.707 18.234 1 39.06 135 GLU B O 1
ATOM 3911 N N . ARG B 1 136 ? -16.078 6.422 16.766 1 43.22 136 ARG B N 1
ATOM 3912 C CA . ARG B 1 136 ? -16.844 5.562 15.867 1 43.22 136 ARG B CA 1
ATOM 3913 C C . ARG B 1 136 ? -15.945 4.535 15.195 1 43.22 136 ARG B C 1
ATOM 3915 O O . ARG B 1 136 ? -14.719 4.691 15.18 1 43.22 136 ARG B O 1
ATOM 3922 N N . ARG B 1 137 ? -16.562 3.445 14.961 1 51.97 137 ARG B N 1
ATOM 3923 C CA . ARG B 1 137 ? -15.953 2.354 14.211 1 51.97 137 ARG B CA 1
ATOM 3924 C C . ARG B 1 137 ? -15.172 2.883 13.016 1 51.97 137 ARG B C 1
ATOM 3926 O O . ARG B 1 137 ? -15.602 3.824 12.352 1 51.97 137 ARG B O 1
ATOM 3933 N N . PRO B 1 138 ? -13.969 2.551 12.93 1 51.47 138 PRO B N 1
ATOM 3934 C CA . PRO B 1 138 ? -13.164 2.992 11.781 1 51.47 138 PRO B CA 1
ATOM 3935 C C . PRO B 1 138 ? -13.922 2.883 10.461 1 51.47 138 PRO B C 1
ATOM 3937 O O . PRO B 1 138 ? -14.602 1.887 10.219 1 51.47 138 PRO B O 1
ATOM 3940 N N . ILE B 1 139 ? -14.094 3.959 9.711 1 59.16 139 ILE B N 1
ATOM 3941 C CA . ILE B 1 139 ? -14.789 4.02 8.422 1 59.16 139 ILE B CA 1
ATOM 3942 C C . ILE B 1 139 ? -13.828 3.627 7.301 1 59.16 139 ILE B C 1
ATOM 3944 O O . ILE B 1 139 ? -14.258 3.213 6.223 1 59.16 139 ILE B O 1
ATOM 3948 N N . VAL B 1 140 ? -12.523 3.779 7.59 1 53.16 140 VAL B N 1
ATOM 3949 C CA . VAL B 1 140 ? -11.523 3.463 6.574 1 53.16 140 VAL B CA 1
ATOM 3950 C C . VAL B 1 140 ? -10.516 2.459 7.129 1 53.16 140 VAL B C 1
ATOM 3952 O O . VAL B 1 140 ? -10.086 2.572 8.281 1 53.16 140 VAL B O 1
ATOM 3955 N N . ASP B 1 141 ? -10.227 1.454 6.418 1 59.22 141 ASP B N 1
ATOM 3956 C CA . ASP B 1 141 ? -9.227 0.441 6.746 1 59.22 141 ASP B CA 1
ATOM 3957 C C . ASP B 1 141 ? -8.148 0.372 5.672 1 59.22 141 ASP B C 1
ATOM 3959 O O . ASP B 1 141 ? -8.375 -0.16 4.582 1 59.22 141 ASP B O 1
ATOM 3963 N N . PHE B 1 142 ? -6.996 0.882 6.027 1 52 142 PHE B N 1
ATOM 3964 C CA . PHE B 1 142 ? -5.871 0.845 5.105 1 52 142 PHE B CA 1
ATOM 3965 C C . PHE B 1 142 ? -5.145 -0.492 5.191 1 52 142 PHE B C 1
ATOM 3967 O O . PHE B 1 142 ? -5.109 -1.118 6.25 1 52 142 PHE B O 1
ATOM 3974 N N . GLU B 1 143 ? -4.613 -0.788 4.008 1 58.69 143 GLU B N 1
ATOM 3975 C CA . GLU B 1 143 ? -3.768 -1.977 4.047 1 58.69 143 GLU B CA 1
ATOM 3976 C C . GLU B 1 143 ? -2.471 -1.707 4.805 1 58.69 143 GLU B C 1
ATOM 3978 O O . GLU B 1 143 ? -1.769 -0.735 4.516 1 58.69 143 GLU B O 1
ATOM 3983 N N . ARG B 1 144 ? -2.305 -2.367 6.078 1 50.91 144 ARG B N 1
ATOM 3984 C CA . ARG B 1 144 ? -1.104 -2.195 6.891 1 50.91 144 ARG B CA 1
ATOM 3985 C C . ARG B 1 144 ? -0.482 -3.543 7.242 1 50.91 144 ARG B C 1
ATOM 3987 O O . ARG B 1 144 ? -1.175 -4.562 7.273 1 50.91 144 ARG B O 1
ATOM 3994 N N . ASN B 1 145 ? 0.926 -3.527 7.102 1 49.84 145 ASN B N 1
ATOM 3995 C CA . ASN B 1 145 ? 1.587 -4.668 7.73 1 49.84 145 ASN B CA 1
ATOM 3996 C C . ASN B 1 145 ? 1.997 -4.359 9.164 1 49.84 145 ASN B C 1
ATOM 3998 O O . ASN B 1 145 ? 2.971 -3.639 9.398 1 49.84 145 ASN B O 1
ATOM 4002 N N . ARG B 1 146 ? 1.194 -4.664 10.078 1 47.25 146 ARG B N 1
ATOM 4003 C CA . ARG B 1 146 ? 1.375 -4.336 11.484 1 47.25 146 ARG B CA 1
ATOM 4004 C C . ARG B 1 146 ? 2.717 -4.848 12 1 47.25 146 ARG B C 1
ATOM 4006 O O . ARG B 1 146 ? 3.26 -4.316 12.969 1 47.25 146 ARG B O 1
ATOM 4013 N N . ARG B 1 147 ? 3.229 -5.852 11.438 1 49.47 147 ARG B N 1
ATOM 4014 C CA . ARG B 1 147 ? 4.453 -6.461 11.945 1 49.47 147 ARG B CA 1
ATOM 4015 C C . ARG B 1 147 ? 5.645 -6.117 11.055 1 49.47 147 ARG B C 1
ATOM 4017 O O . ARG B 1 147 ? 6.602 -6.891 10.961 1 49.47 147 ARG B O 1
ATOM 4024 N N . LEU B 1 148 ? 5.453 -4.945 10.422 1 49.88 148 LEU B N 1
ATOM 4025 C CA . LEU B 1 148 ? 6.547 -4.586 9.523 1 49.88 148 LEU B CA 1
ATOM 4026 C C . LEU B 1 148 ? 7.812 -4.262 10.312 1 49.88 148 LEU B C 1
ATOM 4028 O O . LEU B 1 148 ? 7.781 -3.453 11.242 1 49.88 148 LEU B O 1
ATOM 4032 N N . LYS B 1 149 ? 8.852 -4.961 10.133 1 58.16 149 LYS B N 1
ATOM 4033 C CA . LYS B 1 149 ? 10.156 -4.738 10.742 1 58.16 149 LYS B CA 1
ATOM 4034 C C . LYS B 1 149 ? 10.984 -3.744 9.922 1 58.16 149 LYS B C 1
ATOM 4036 O O . LYS B 1 149 ? 10.758 -3.584 8.727 1 58.16 149 LYS B O 1
ATOM 4041 N N . GLY B 1 150 ? 11.805 -2.98 10.523 1 61.25 150 GLY B N 1
ATOM 4042 C CA . GLY B 1 150 ? 12.773 -2.148 9.836 1 61.25 150 GLY B CA 1
ATOM 4043 C C . GLY B 1 150 ? 12.344 -0.697 9.719 1 61.25 150 GLY B C 1
ATOM 4044 O O . GLY B 1 150 ? 13.102 0.145 9.234 1 61.25 150 GLY B O 1
ATOM 4045 N N . LEU B 1 151 ? 11.188 -0.452 10.203 1 57.75 151 LEU B N 1
ATOM 4046 C CA . LEU B 1 151 ? 10.68 0.912 10.109 1 57.75 151 LEU B CA 1
ATOM 4047 C C . LEU B 1 151 ? 11.531 1.869 10.938 1 57.75 151 LEU B C 1
ATOM 4049 O O . LEU B 1 151 ? 11.586 3.066 10.648 1 57.75 151 LEU B O 1
ATOM 4053 N N . GLU B 1 152 ? 12.258 1.351 11.867 1 64.25 152 GLU B N 1
ATOM 4054 C CA . GLU B 1 152 ? 13.133 2.154 12.711 1 64.25 152 GLU B CA 1
ATOM 4055 C C . GLU B 1 152 ? 14.25 2.793 11.898 1 64.25 152 GLU B C 1
ATOM 4057 O O . GLU B 1 152 ? 14.789 3.838 12.273 1 64.25 152 GLU B O 1
ATOM 4062 N N . TRP B 1 153 ? 14.539 2.178 10.82 1 74.56 153 TRP B N 1
ATOM 4063 C CA . TRP B 1 153 ? 15.633 2.666 9.984 1 74.56 153 TRP B CA 1
ATOM 4064 C C . TRP B 1 153 ? 15.141 3.707 8.992 1 74.56 153 TRP B C 1
ATOM 4066 O O . TRP B 1 153 ? 15.938 4.434 8.391 1 74.56 153 TRP B O 1
ATOM 4076 N N . LEU B 1 154 ? 13.914 3.705 8.773 1 69.19 154 LEU B N 1
ATOM 4077 C CA . LEU B 1 154 ? 13.344 4.535 7.715 1 69.19 154 LEU B CA 1
ATOM 4078 C C . LEU B 1 154 ? 13.758 5.992 7.891 1 69.19 154 LEU B C 1
ATOM 4080 O O . LEU B 1 154 ? 14.336 6.594 6.977 1 69.19 154 LEU B O 1
ATOM 4084 N N . ASN B 1 155 ? 13.641 6.488 9.039 1 60.22 155 ASN B N 1
ATOM 4085 C CA . ASN B 1 155 ? 13.961 7.891 9.297 1 60.22 155 ASN B CA 1
ATOM 4086 C C . ASN B 1 155 ? 15.461 8.141 9.258 1 60.22 155 ASN B C 1
ATOM 4088 O O . ASN B 1 155 ? 15.914 9.141 8.703 1 60.22 155 ASN B O 1
ATOM 4092 N N . VAL B 1 156 ? 16.062 7.273 9.836 1 70.19 156 VAL B N 1
ATOM 4093 C CA . VAL B 1 156 ? 17.516 7.379 9.906 1 70.19 156 VAL B CA 1
ATOM 4094 C C . VAL B 1 156 ? 18.094 7.422 8.5 1 70.19 156 VAL B C 1
ATOM 4096 O O . VAL B 1 156 ? 18.891 8.312 8.18 1 70.19 156 VAL B O 1
ATOM 4099 N N . ILE B 1 157 ? 17.672 6.578 7.715 1 80.5 157 ILE B N 1
ATOM 4100 C CA . ILE B 1 157 ? 18.203 6.477 6.363 1 80.5 157 ILE B CA 1
ATOM 4101 C C . ILE B 1 157 ? 17.703 7.652 5.523 1 80.5 157 ILE B C 1
ATOM 4103 O O . ILE B 1 157 ? 18.438 8.172 4.68 1 80.5 157 ILE B O 1
ATOM 4107 N N . TYR B 1 158 ? 16.594 8.023 5.758 1 66.44 158 TYR B N 1
ATOM 4108 C CA . TYR B 1 158 ? 16.062 9.211 5.09 1 66.44 158 TYR B CA 1
ATOM 4109 C C . TYR B 1 158 ? 16.984 10.406 5.301 1 66.44 158 TYR B C 1
ATOM 4111 O O . TYR B 1 158 ? 17.312 11.117 4.352 1 66.44 158 TYR B O 1
ATOM 4119 N N . ASP B 1 159 ? 17.297 10.578 6.488 1 66.31 159 ASP B N 1
ATOM 4120 C CA . ASP B 1 159 ? 18.141 11.711 6.844 1 66.31 159 ASP B CA 1
ATOM 4121 C C . ASP B 1 159 ? 19.484 11.625 6.121 1 66.31 159 ASP B C 1
ATOM 4123 O O . ASP B 1 159 ? 20.016 12.641 5.656 1 66.31 159 ASP B O 1
ATOM 4127 N N . PHE B 1 160 ? 19.984 10.492 6.047 1 80.81 160 PHE B N 1
ATOM 4128 C CA . PHE B 1 160 ? 21.281 10.312 5.406 1 80.81 160 PHE B CA 1
ATOM 4129 C C . PHE B 1 160 ? 21.188 10.555 3.904 1 80.81 160 PHE B C 1
ATOM 4131 O O . PHE B 1 160 ? 22.109 11.086 3.291 1 80.81 160 PHE B O 1
ATOM 4138 N N . ILE B 1 161 ? 20.125 10.18 3.289 1 80.12 161 ILE B N 1
ATOM 4139 C CA . ILE B 1 161 ? 19.906 10.453 1.871 1 80.12 161 ILE B CA 1
ATOM 4140 C C . ILE B 1 161 ? 19.781 11.953 1.65 1 80.12 161 ILE B C 1
ATOM 4142 O O . ILE B 1 161 ? 20.406 12.516 0.751 1 80.12 161 ILE B O 1
ATOM 4146 N N . SER B 1 162 ? 19.047 12.539 2.512 1 69.12 162 SER B N 1
ATOM 4147 C CA . SER B 1 162 ? 18.812 13.969 2.414 1 69.12 162 SER B CA 1
ATOM 4148 C C . SER B 1 162 ? 20.094 14.766 2.562 1 69.12 162 SER B C 1
ATOM 4150 O O . SER B 1 162 ? 20.312 15.75 1.852 1 69.12 162 SER B O 1
ATOM 4152 N N . SER B 1 163 ? 20.906 14.352 3.455 1 71.12 163 SER B N 1
ATOM 4153 C CA . SER B 1 163 ? 22.156 15.055 3.725 1 71.12 163 SER B CA 1
ATOM 4154 C C . SER B 1 163 ? 23.266 14.562 2.811 1 71.12 163 SER B C 1
ATOM 4156 O O . SER B 1 163 ? 24.406 15.008 2.926 1 71.12 163 SER B O 1
ATOM 4158 N N . ARG B 1 164 ? 22.953 13.664 1.974 1 84.19 164 ARG B N 1
ATOM 4159 C CA . ARG B 1 164 ? 23.938 13.078 1.068 1 84.19 164 ARG B CA 1
ATOM 4160 C C . ARG B 1 164 ? 25.156 12.578 1.836 1 84.19 164 ARG B C 1
ATOM 4162 O O . ARG B 1 164 ? 26.281 12.945 1.523 1 84.19 164 ARG B O 1
ATOM 4169 N N . THR B 1 165 ? 24.859 11.711 2.801 1 90 165 THR B N 1
ATOM 4170 C CA . THR B 1 165 ? 25.891 11.141 3.652 1 90 165 THR B CA 1
ATOM 4171 C C . THR B 1 165 ? 26.062 9.648 3.363 1 90 165 THR B C 1
ATOM 4173 O O . THR B 1 165 ? 25.094 8.906 3.287 1 90 165 THR B O 1
ATOM 4176 N N . THR B 1 166 ? 27.312 9.367 3.16 1 96.56 166 THR B N 1
ATOM 4177 C CA . THR B 1 166 ? 27.641 7.949 3.018 1 96.56 166 THR B CA 1
ATOM 4178 C C . THR B 1 166 ? 27.344 7.195 4.312 1 96.56 166 THR B C 1
ATOM 4180 O O . THR B 1 166 ? 27.594 7.707 5.406 1 96.56 166 THR B O 1
ATOM 4183 N N . ILE B 1 167 ? 26.859 5.93 4.164 1 96.81 167 ILE B N 1
ATOM 4184 C CA . ILE B 1 167 ? 26.516 5.191 5.375 1 96.81 167 ILE B CA 1
ATOM 4185 C C . ILE B 1 167 ? 27.125 3.791 5.309 1 96.81 167 ILE B C 1
ATOM 4187 O O . ILE B 1 167 ? 27.344 3.252 4.219 1 96.81 167 ILE B O 1
ATOM 4191 N N . ARG B 1 168 ? 27.422 3.301 6.426 1 97.19 168 ARG B N 1
ATOM 4192 C CA . ARG B 1 168 ? 27.734 1.893 6.633 1 97.19 168 ARG B CA 1
ATOM 4193 C C . ARG B 1 168 ? 26.516 1.111 7.078 1 97.19 168 ARG B C 1
ATOM 4195 O O . ARG B 1 168 ? 25.875 1.462 8.078 1 97.19 168 ARG B O 1
ATOM 4202 N N . VAL B 1 169 ? 26.172 0.032 6.355 1 96.38 169 VAL B N 1
ATOM 4203 C CA . VAL B 1 169 ? 25.016 -0.794 6.672 1 96.38 169 VAL B CA 1
ATOM 4204 C C . VAL B 1 169 ? 25.453 -2.223 6.969 1 96.38 169 VAL B C 1
ATOM 4206 O O . VAL B 1 169 ? 26.219 -2.811 6.203 1 96.38 169 VAL B O 1
ATOM 4209 N N . VAL B 1 170 ? 25.062 -2.693 8.109 1 95.5 170 VAL B N 1
ATOM 4210 C CA . VAL B 1 170 ? 25.203 -4.113 8.406 1 95.5 170 VAL B CA 1
ATOM 4211 C C . VAL B 1 170 ? 23.922 -4.859 8.047 1 95.5 170 VAL B C 1
ATOM 4213 O O . VAL B 1 170 ? 22.859 -4.586 8.609 1 95.5 170 VAL B O 1
ATOM 4216 N N . TYR B 1 171 ? 24.109 -5.738 7.07 1 93.88 171 TYR B N 1
ATOM 4217 C CA . TYR B 1 171 ? 22.953 -6.371 6.457 1 93.88 171 TYR B CA 1
ATOM 4218 C C . TYR B 1 171 ? 23.016 -7.887 6.598 1 93.88 171 TYR B C 1
ATOM 4220 O O . TYR B 1 171 ? 24.062 -8.492 6.352 1 93.88 171 TYR B O 1
ATOM 4228 N N . HIS B 1 172 ? 21.875 -8.453 7 1 89.19 172 HIS B N 1
ATOM 4229 C CA . HIS B 1 172 ? 21.781 -9.906 7.109 1 89.19 172 HIS B CA 1
ATOM 4230 C C . HIS B 1 172 ? 20.766 -10.469 6.121 1 89.19 172 HIS B C 1
ATOM 4232 O O . HIS B 1 172 ? 19.578 -10.578 6.438 1 89.19 172 HIS B O 1
ATOM 4238 N N . SER B 1 173 ? 21.297 -10.859 4.992 1 83.31 173 SER B N 1
ATOM 4239 C CA . SER B 1 173 ? 20.422 -11.438 3.98 1 83.31 173 SER B CA 1
ATOM 4240 C C . SER B 1 173 ? 19.875 -12.789 4.43 1 83.31 173 SER B C 1
ATOM 4242 O O . SER B 1 173 ? 20.453 -13.445 5.297 1 83.31 173 SER B O 1
ATOM 4244 N N . PHE B 1 174 ? 18.828 -13.273 3.893 1 76.75 174 PHE B N 1
ATOM 4245 C CA . PHE B 1 174 ? 18.156 -14.508 4.285 1 76.75 174 PHE B CA 1
ATOM 4246 C C . PHE B 1 174 ? 19.016 -15.719 3.947 1 76.75 174 PHE B C 1
ATOM 4248 O O . PHE B 1 174 ? 18.984 -16.734 4.648 1 76.75 174 PHE B O 1
ATOM 4255 N N . ASN B 1 175 ? 19.734 -15.539 2.891 1 73.12 175 ASN B N 1
ATOM 4256 C CA . ASN B 1 175 ? 20.5 -16.688 2.393 1 73.12 175 ASN B CA 1
ATOM 4257 C C . ASN B 1 175 ? 21.906 -16.719 2.971 1 73.12 175 ASN B C 1
ATOM 4259 O O . ASN B 1 175 ? 22.672 -17.641 2.697 1 73.12 175 ASN B O 1
ATOM 4263 N N . ALA B 1 176 ? 22.156 -15.695 3.852 1 77.31 176 ALA B N 1
ATOM 4264 C CA . ALA B 1 176 ? 23.516 -15.609 4.371 1 77.31 176 ALA B CA 1
ATOM 4265 C C . ALA B 1 176 ? 23.594 -16.125 5.805 1 77.31 176 ALA B C 1
ATOM 4267 O O . ALA B 1 176 ? 22.672 -15.922 6.594 1 77.31 176 ALA B O 1
ATOM 4268 N N . ARG B 1 177 ? 24.656 -16.781 6.137 1 79.62 177 ARG B N 1
ATOM 4269 C CA . ARG B 1 177 ? 24.891 -17.281 7.488 1 79.62 177 ARG B CA 1
ATOM 4270 C C . ARG B 1 177 ? 25.297 -16.141 8.43 1 79.62 177 ARG B C 1
ATOM 4272 O O . ARG B 1 177 ? 24.906 -16.125 9.602 1 79.62 177 ARG B O 1
ATOM 4279 N N . HIS B 1 178 ? 26 -15.266 7.863 1 88.06 178 HIS B N 1
ATOM 4280 C CA . HIS B 1 178 ? 26.484 -14.156 8.68 1 88.06 178 HIS B CA 1
ATOM 4281 C C . HIS B 1 178 ? 26.141 -12.812 8.039 1 88.06 178 HIS B C 1
ATOM 4283 O O . HIS B 1 178 ? 26.016 -12.719 6.82 1 88.06 178 HIS B O 1
ATOM 4289 N N . PRO B 1 179 ? 26 -11.867 8.953 1 92.81 179 PRO B N 1
ATOM 4290 C CA . PRO B 1 179 ? 25.766 -10.523 8.43 1 92.81 179 PRO B CA 1
ATOM 4291 C C . PRO B 1 179 ? 26.953 -9.953 7.672 1 92.81 179 PRO B C 1
ATOM 4293 O O . PRO B 1 179 ? 28.094 -10.328 7.949 1 92.81 179 PRO B O 1
ATOM 4296 N N . SER B 1 180 ? 26.734 -9.109 6.734 1 94.38 180 SER B N 1
ATOM 4297 C CA . SER B 1 180 ? 27.766 -8.43 5.957 1 94.38 180 SER B CA 1
ATOM 4298 C C . SER B 1 180 ? 27.656 -6.918 6.109 1 94.38 180 SER B C 1
ATOM 4300 O O . SER B 1 180 ? 26.578 -6.387 6.387 1 94.38 180 SER B O 1
ATOM 4302 N N . GLU B 1 181 ? 28.812 -6.387 5.934 1 95.31 181 GLU B N 1
ATOM 4303 C CA . GLU B 1 181 ? 28.875 -4.93 6.039 1 95.31 181 GLU B CA 1
ATOM 4304 C C . GLU B 1 181 ? 29.031 -4.285 4.66 1 95.31 181 GLU B C 1
ATOM 4306 O O . GLU B 1 181 ? 29.812 -4.75 3.836 1 95.31 181 GLU B O 1
ATOM 4311 N N . TYR B 1 182 ? 28.312 -3.209 4.488 1 96.12 182 TYR B N 1
ATOM 4312 C CA . TYR B 1 182 ? 28.359 -2.484 3.225 1 96.12 182 TYR B CA 1
ATOM 4313 C C . TYR B 1 182 ? 28.516 -0.985 3.461 1 96.12 182 TYR B C 1
ATOM 4315 O O . TYR B 1 182 ? 27.891 -0.429 4.371 1 96.12 182 TYR B O 1
ATOM 4323 N N . PHE B 1 183 ? 29.406 -0.367 2.721 1 97.44 183 PHE B N 1
ATOM 4324 C CA . PHE B 1 183 ? 29.453 1.087 2.623 1 97.44 183 PHE B CA 1
ATOM 4325 C C . PHE B 1 183 ? 28.734 1.571 1.366 1 97.44 183 PHE B C 1
ATOM 4327 O O . PHE B 1 183 ? 29.172 1.286 0.25 1 97.44 183 PHE B O 1
ATOM 4334 N N . ILE B 1 184 ? 27.703 2.385 1.614 1 97.5 184 ILE B N 1
ATOM 4335 C CA . ILE B 1 184 ? 26.906 2.688 0.431 1 97.5 184 ILE B CA 1
ATOM 4336 C C . ILE B 1 184 ? 26.594 4.18 0.391 1 97.5 184 ILE B C 1
ATOM 4338 O O . ILE B 1 184 ? 26.609 4.855 1.424 1 97.5 184 ILE B O 1
ATOM 4342 N N . PHE B 1 185 ? 26.359 4.676 -0.842 1 96.88 185 PHE B N 1
ATOM 4343 C CA . PHE B 1 185 ? 25.703 5.953 -1.105 1 96.88 185 PHE B CA 1
ATOM 4344 C C . PHE B 1 185 ? 24.203 5.777 -1.229 1 96.88 185 PHE B C 1
ATOM 4346 O O . PHE B 1 185 ? 23.703 5.34 -2.27 1 96.88 185 PHE B O 1
ATOM 4353 N N . PRO B 1 186 ? 23.438 6.016 -0.181 1 94.19 186 PRO B N 1
ATOM 4354 C CA . PRO B 1 186 ? 22 5.812 -0.26 1 94.19 186 PRO B CA 1
ATOM 4355 C C . PRO B 1 186 ? 21.297 6.844 -1.145 1 94.19 186 PRO B C 1
ATOM 4357 O O . PRO B 1 186 ? 21.609 8.039 -1.064 1 94.19 186 PRO B O 1
ATOM 4360 N N . TYR B 1 187 ? 20.344 6.398 -1.983 1 89 187 TYR B N 1
ATOM 4361 C CA . TYR B 1 187 ? 19.75 7.281 -2.975 1 89 187 TYR B CA 1
ATOM 4362 C C . TYR B 1 187 ? 18.234 7.395 -2.758 1 89 187 TYR B C 1
ATOM 4364 O O . TYR B 1 187 ? 17.656 8.469 -2.936 1 89 187 TYR B O 1
ATOM 4372 N N . LEU B 1 188 ? 17.625 6.266 -2.404 1 84.75 188 LEU B N 1
ATOM 4373 C CA . LEU B 1 188 ? 16.172 6.227 -2.475 1 84.75 188 LEU B CA 1
ATOM 4374 C C . LEU B 1 188 ? 15.609 5.211 -1.483 1 84.75 188 LEU B C 1
ATOM 4376 O O . LEU B 1 188 ? 16.141 4.109 -1.345 1 84.75 188 LEU B O 1
ATOM 4380 N N . LEU B 1 189 ? 14.633 5.652 -0.816 1 77.94 189 LEU B N 1
ATOM 4381 C CA . LEU B 1 189 ? 13.781 4.734 -0.061 1 77.94 189 LEU B CA 1
ATOM 4382 C C . LEU B 1 189 ? 12.523 4.391 -0.844 1 77.94 189 LEU B C 1
ATOM 4384 O O . LEU B 1 189 ? 11.766 5.285 -1.238 1 77.94 189 LEU B O 1
ATOM 4388 N N . LYS B 1 190 ? 12.305 3.105 -1.071 1 80.75 190 LYS B N 1
ATOM 4389 C CA . LYS B 1 190 ? 11.172 2.674 -1.878 1 80.75 190 LYS B CA 1
ATOM 4390 C C . LYS B 1 190 ? 10.32 1.656 -1.125 1 80.75 190 LYS B C 1
ATOM 4392 O O . LYS B 1 190 ? 10.852 0.749 -0.481 1 80.75 190 LYS B O 1
ATOM 4397 N N . GLU B 1 191 ? 9.047 1.88 -1.203 1 73.69 191 GLU B N 1
ATOM 4398 C CA . GLU B 1 191 ? 8.102 0.938 -0.615 1 73.69 191 GLU B CA 1
ATOM 4399 C C . GLU B 1 191 ? 7.578 -0.042 -1.661 1 73.69 191 GLU B C 1
ATOM 4401 O O . GLU B 1 191 ? 7.273 0.351 -2.789 1 73.69 191 GLU B O 1
ATOM 4406 N N . TYR B 1 192 ? 7.492 -1.292 -1.317 1 81.38 192 TYR B N 1
ATOM 4407 C CA . TYR B 1 192 ? 6.871 -2.305 -2.164 1 81.38 192 TYR B CA 1
ATOM 4408 C C . TYR B 1 192 ? 6.18 -3.371 -1.324 1 81.38 192 TYR B C 1
ATOM 4410 O O . TYR B 1 192 ? 6.82 -4.031 -0.5 1 81.38 192 TYR B O 1
ATOM 4418 N N . ARG B 1 193 ? 4.898 -3.465 -1.588 1 77.56 193 ARG B N 1
ATOM 4419 C CA . ARG B 1 193 ? 4.074 -4.441 -0.882 1 77.56 193 ARG B CA 1
ATOM 4420 C C . ARG B 1 193 ? 4.289 -4.352 0.625 1 77.56 193 ARG B C 1
ATOM 4422 O O . ARG B 1 193 ? 4.535 -5.367 1.28 1 77.56 193 ARG B O 1
ATOM 4429 N N . ASN B 1 194 ? 4.301 -3.188 1.104 1 67.94 194 ASN B N 1
ATOM 4430 C CA . ASN B 1 194 ? 4.348 -2.867 2.527 1 67.94 194 ASN B CA 1
ATOM 4431 C C . ASN B 1 194 ? 5.727 -3.135 3.119 1 67.94 194 ASN B C 1
ATOM 4433 O O . ASN B 1 194 ? 5.871 -3.275 4.336 1 67.94 194 ASN B O 1
ATOM 4437 N N . ARG B 1 195 ? 6.664 -3.275 2.287 1 78.06 195 ARG B N 1
ATOM 4438 C CA . ARG B 1 195 ? 8.062 -3.344 2.715 1 78.06 195 ARG B CA 1
ATOM 4439 C C . ARG B 1 195 ? 8.852 -2.152 2.188 1 78.06 195 ARG B C 1
ATOM 4441 O O . ARG B 1 195 ? 8.539 -1.613 1.124 1 78.06 195 ARG B O 1
ATOM 4448 N N . TRP B 1 196 ? 9.844 -1.841 2.996 1 77.5 196 TRP B N 1
ATOM 4449 C CA . TRP B 1 196 ? 10.672 -0.7 2.613 1 77.5 196 TRP B CA 1
ATOM 4450 C C . TRP B 1 196 ? 12.078 -1.149 2.244 1 77.5 196 TRP B C 1
ATOM 4452 O O . TRP B 1 196 ? 12.648 -2.035 2.889 1 77.5 196 TRP B O 1
ATOM 4462 N N . PHE B 1 197 ? 12.594 -0.46 1.228 1 88.38 197 PHE B N 1
ATOM 4463 C CA . PHE B 1 197 ? 13.938 -0.74 0.731 1 88.38 197 PHE B CA 1
ATOM 4464 C C . PHE B 1 197 ? 14.742 0.545 0.599 1 88.38 197 PHE B C 1
ATOM 4466 O O . PHE B 1 197 ? 14.195 1.597 0.261 1 88.38 197 PHE B O 1
ATOM 4473 N N . VAL B 1 198 ? 16.047 0.45 0.862 1 91.19 198 VAL B N 1
ATOM 4474 C CA . VAL B 1 198 ? 16.953 1.553 0.541 1 91.19 198 VAL B CA 1
ATOM 4475 C C . VAL B 1 198 ? 17.844 1.172 -0.646 1 91.19 198 VAL B C 1
ATOM 4477 O O . VAL B 1 198 ? 18.422 0.085 -0.67 1 91.19 198 VAL B O 1
ATOM 4480 N N . PHE B 1 199 ? 17.781 2.027 -1.658 1 93.69 199 PHE B N 1
ATOM 4481 C CA . PHE B 1 199 ? 18.641 1.857 -2.82 1 93.69 199 PHE B CA 1
ATOM 4482 C C . PHE B 1 199 ? 19.891 2.73 -2.699 1 93.69 199 PHE B C 1
ATOM 4484 O O . PHE B 1 199 ? 19.812 3.883 -2.271 1 93.69 199 PHE B O 1
ATOM 4491 N N . GLY B 1 200 ? 21 2.17 -3.031 1 94.81 200 GLY B N 1
ATOM 4492 C CA . GLY B 1 200 ? 22.266 2.902 -3.004 1 94.81 200 GLY B CA 1
ATOM 4493 C C . GLY B 1 200 ? 23.391 2.168 -3.693 1 94.81 200 GLY B C 1
ATOM 4494 O O . GLY B 1 200 ? 23.328 0.956 -3.906 1 94.81 200 GLY B O 1
ATOM 4495 N N . SER B 1 201 ? 24.422 2.857 -4.043 1 95.5 201 SER B N 1
ATOM 4496 C CA . SER B 1 201 ? 25.609 2.275 -4.656 1 95.5 201 SER B CA 1
ATOM 4497 C C . SER B 1 201 ? 26.703 2.014 -3.613 1 95.5 201 SER B C 1
ATOM 4499 O O . SER B 1 201 ? 26.891 2.814 -2.697 1 95.5 201 SER B O 1
ATOM 4501 N N . ARG B 1 202 ? 27.25 0.88 -3.781 1 95.5 202 ARG B N 1
ATOM 4502 C CA . ARG B 1 202 ? 28.344 0.536 -2.869 1 95.5 202 ARG B CA 1
ATOM 4503 C C . ARG B 1 202 ? 29.578 1.392 -3.137 1 95.5 202 ARG B C 1
ATOM 4505 O O . ARG B 1 202 ? 29.938 1.612 -4.293 1 95.5 202 ARG B O 1
ATOM 4512 N N . ALA B 1 203 ? 30.188 1.766 -2.039 1 95.12 203 ALA B N 1
ATOM 4513 C CA . ALA B 1 203 ? 31.422 2.518 -2.16 1 95.12 203 ALA B CA 1
ATOM 4514 C C . ALA B 1 203 ? 32.531 1.643 -2.727 1 95.12 203 ALA B C 1
ATOM 4516 O O . ALA B 1 203 ? 32.719 0.492 -2.316 1 95.12 203 ALA B O 1
ATOM 4517 N N . GLY B 1 204 ? 33.312 2.096 -3.68 1 90.62 204 GLY B N 1
ATOM 4518 C CA . GLY B 1 204 ? 34.375 1.331 -4.305 1 90.62 204 GLY B CA 1
ATOM 4519 C C . GLY B 1 204 ? 34.094 0.973 -5.75 1 90.62 204 GLY B C 1
ATOM 4520 O O . GLY B 1 204 ? 34.719 1.52 -6.664 1 90.62 204 GLY B O 1
ATOM 4521 N N . ASP B 1 205 ? 32.969 0.127 -5.953 1 92.25 205 ASP B N 1
ATOM 4522 C CA . ASP B 1 205 ? 32.719 -0.354 -7.312 1 92.25 205 ASP B CA 1
ATOM 4523 C C . ASP B 1 205 ? 31.422 0.221 -7.875 1 92.25 205 ASP B C 1
ATOM 4525 O O . ASP B 1 205 ? 31.047 -0.072 -9.016 1 92.25 205 ASP B O 1
ATOM 4529 N N . MET B 1 206 ? 30.672 0.934 -7.113 1 92.94 206 MET B N 1
ATOM 4530 C CA . MET B 1 206 ? 29.469 1.662 -7.512 1 92.94 206 MET B CA 1
ATOM 4531 C C . MET B 1 206 ? 28.359 0.7 -7.945 1 92.94 206 MET B C 1
ATOM 4533 O O . MET B 1 206 ? 27.453 1.083 -8.688 1 92.94 206 MET B O 1
ATOM 4537 N N . LYS B 1 207 ? 28.484 -0.51 -7.492 1 93 207 LYS B N 1
ATOM 4538 C CA . LYS B 1 207 ? 27.391 -1.454 -7.754 1 93 207 LYS B CA 1
ATOM 4539 C C . LYS B 1 207 ? 26.125 -1.065 -6.992 1 93 207 LYS B C 1
ATOM 4541 O O . LYS B 1 207 ? 26.188 -0.717 -5.809 1 93 207 LYS B O 1
ATOM 4546 N N . LEU B 1 208 ? 25.047 -1.126 -7.684 1 93.31 208 LEU B N 1
ATOM 4547 C CA . LEU B 1 208 ? 23.766 -0.737 -7.09 1 93.31 208 LEU B CA 1
ATOM 4548 C C . LEU B 1 208 ? 23.172 -1.888 -6.285 1 93.31 208 LEU B C 1
ATOM 4550 O O . LEU B 1 208 ? 23.125 -3.027 -6.758 1 93.31 208 LEU B O 1
ATOM 4554 N N . PHE B 1 209 ? 22.734 -1.533 -5.055 1 93.06 209 PHE B N 1
ATOM 4555 C CA . PHE B 1 209 ? 22.094 -2.51 -4.184 1 93.06 209 PHE B CA 1
ATOM 4556 C C . PHE B 1 209 ? 20.75 -2 -3.701 1 93.06 209 PHE B C 1
ATOM 4558 O O . PHE B 1 209 ? 20.5 -0.793 -3.701 1 93.06 209 PHE B O 1
ATOM 4565 N N . ASN B 1 210 ? 19.844 -2.9 -3.457 1 92.56 210 ASN B N 1
ATOM 4566 C CA . ASN B 1 210 ? 18.641 -2.623 -2.67 1 92.56 210 ASN B CA 1
ATOM 4567 C C . ASN B 1 210 ? 18.609 -3.453 -1.39 1 92.56 210 ASN B C 1
ATOM 4569 O O . ASN B 1 210 ? 18.797 -4.672 -1.431 1 92.56 210 ASN B O 1
ATOM 4573 N N . PHE B 1 211 ? 18.5 -2.777 -0.249 1 93.5 211 PHE B N 1
ATOM 4574 C CA . PHE B 1 211 ? 18.469 -3.432 1.054 1 93.5 211 PHE B CA 1
ATOM 4575 C C . PHE B 1 211 ? 17.094 -3.314 1.689 1 93.5 211 PHE B C 1
ATOM 4577 O O . PHE B 1 211 ? 16.578 -2.209 1.889 1 93.5 211 PHE B O 1
ATOM 4584 N N . ALA B 1 212 ? 16.547 -4.488 1.937 1 90.75 212 ALA B N 1
ATOM 4585 C CA . ALA B 1 212 ? 15.312 -4.469 2.729 1 90.75 212 ALA B CA 1
ATOM 4586 C C . ALA B 1 212 ? 15.578 -3.953 4.141 1 90.75 212 ALA B C 1
ATOM 4588 O O . ALA B 1 212 ? 16.484 -4.438 4.82 1 90.75 212 ALA B O 1
ATOM 4589 N N . LEU B 1 213 ? 14.812 -3.055 4.605 1 85.31 213 LEU B N 1
ATOM 4590 C CA . LEU B 1 213 ? 15.07 -2.416 5.891 1 85.31 213 LEU B CA 1
ATOM 4591 C C . LEU B 1 213 ? 14.883 -3.406 7.035 1 85.31 213 LEU B C 1
ATOM 4593 O O . LEU B 1 213 ? 15.531 -3.283 8.078 1 85.31 213 LEU B O 1
ATOM 4597 N N . ASP B 1 214 ? 14.023 -4.395 6.824 1 81.62 214 ASP B N 1
ATOM 4598 C CA . ASP B 1 214 ? 13.711 -5.359 7.871 1 81.62 214 ASP B CA 1
ATOM 4599 C C . ASP B 1 214 ? 14.898 -6.281 8.141 1 81.62 214 ASP B C 1
ATOM 4601 O O . ASP B 1 214 ? 14.906 -7.023 9.125 1 81.62 214 ASP B O 1
ATOM 4605 N N . ARG B 1 215 ? 15.922 -6.191 7.312 1 90 215 ARG B N 1
ATOM 4606 C CA . ARG B 1 215 ? 17.062 -7.074 7.469 1 90 215 ARG B CA 1
ATOM 4607 C C . ARG B 1 215 ? 18.328 -6.277 7.801 1 90 215 ARG B C 1
ATOM 4609 O O . ARG B 1 215 ? 19.438 -6.828 7.816 1 90 215 ARG B O 1
ATOM 4616 N N . ILE B 1 216 ? 18.172 -5.066 8.008 1 92.19 216 ILE B N 1
ATOM 4617 C CA . ILE B 1 216 ? 19.281 -4.215 8.43 1 92.19 216 ILE B CA 1
ATOM 4618 C C . ILE B 1 216 ? 19.453 -4.301 9.945 1 92.19 216 ILE B C 1
ATOM 4620 O O . ILE B 1 216 ? 18.484 -4.172 10.695 1 92.19 216 ILE B O 1
ATOM 4624 N N . LEU B 1 217 ? 20.641 -4.508 10.297 1 91.38 217 LEU B N 1
ATOM 4625 C CA . LEU B 1 217 ? 20.938 -4.652 11.719 1 91.38 217 LEU B CA 1
ATOM 4626 C C . LEU B 1 217 ? 21.453 -3.342 12.305 1 91.38 217 LEU B C 1
ATOM 4628 O O . LEU B 1 217 ? 21.156 -3.006 13.453 1 91.38 217 LEU B O 1
ATOM 4632 N N . GLU B 1 218 ? 22.281 -2.709 11.477 1 93 218 GLU B N 1
ATOM 4633 C CA . GLU B 1 218 ? 22.906 -1.473 11.93 1 93 218 GLU B CA 1
ATOM 4634 C C . GLU B 1 218 ? 23.109 -0.496 10.773 1 93 218 GLU B C 1
ATOM 4636 O O . GLU B 1 218 ? 23.328 -0.91 9.633 1 93 218 GLU B O 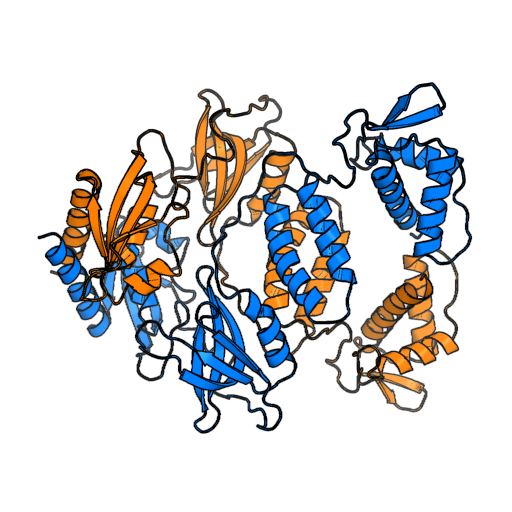1
ATOM 4641 N N . VAL B 1 219 ? 23 0.802 11.164 1 92.81 219 VAL B N 1
ATOM 4642 C CA . VAL B 1 219 ? 23.281 1.879 10.219 1 92.81 219 VAL B CA 1
ATOM 4643 C C . VAL B 1 219 ? 24.109 2.959 10.906 1 92.81 219 VAL B C 1
ATOM 4645 O O . VAL B 1 219 ? 23.75 3.445 11.977 1 92.81 219 VAL B O 1
ATOM 4648 N N . ASN B 1 220 ? 25.203 3.26 10.258 1 94.56 220 ASN B N 1
ATOM 4649 C CA . ASN B 1 220 ? 26.062 4.312 10.773 1 94.56 220 ASN B CA 1
ATOM 4650 C C . ASN B 1 220 ? 26.531 5.25 9.664 1 94.56 220 ASN B C 1
ATOM 4652 O O . ASN B 1 220 ? 26.812 4.805 8.555 1 94.56 220 ASN B O 1
ATOM 4656 N N . PRO B 1 221 ? 26.703 6.508 10.016 1 93.88 221 PRO B N 1
ATOM 4657 C CA . PRO B 1 221 ? 27.25 7.438 9.023 1 93.88 221 PRO B CA 1
ATOM 4658 C C . PRO B 1 221 ? 28.766 7.281 8.828 1 93.88 221 PRO B C 1
ATOM 4660 O O . PRO B 1 221 ? 29.469 6.93 9.773 1 93.88 221 PRO B O 1
ATOM 4663 N N . CYS B 1 222 ? 29.109 7.488 7.645 1 95.5 222 CYS B N 1
ATOM 4664 C CA . CYS B 1 222 ? 30.531 7.504 7.297 1 95.5 222 CYS B CA 1
ATOM 4665 C C . CYS B 1 222 ? 30.891 8.781 6.551 1 95.5 222 CYS B C 1
ATOM 4667 O O . CYS B 1 222 ? 31.203 8.742 5.359 1 95.5 222 CYS B O 1
ATOM 4669 N N . PRO B 1 223 ? 31.078 9.836 7.219 1 89.25 223 PRO B N 1
ATOM 4670 C CA . PRO B 1 223 ? 31.359 11.117 6.562 1 89.25 223 PRO B CA 1
ATOM 4671 C C . PRO B 1 223 ? 32.75 11.172 5.922 1 89.25 223 PRO B C 1
ATOM 4673 O O . PRO B 1 223 ? 33 12.008 5.051 1 89.25 223 PRO B O 1
ATOM 4676 N N . ASP B 1 224 ? 33.562 10.266 6.285 1 92.75 224 ASP B N 1
ATOM 4677 C CA . ASP B 1 224 ? 34.938 10.25 5.762 1 92.75 224 ASP B CA 1
ATOM 4678 C C . ASP B 1 224 ? 34.969 9.781 4.309 1 92.75 224 ASP B C 1
ATOM 4680 O O . ASP B 1 224 ? 35.938 10.016 3.59 1 92.75 224 ASP B O 1
ATOM 4684 N N . ILE B 1 225 ? 33.969 9.086 3.914 1 95.19 225 ILE B N 1
ATOM 4685 C CA . ILE B 1 225 ? 33.844 8.641 2.529 1 95.19 225 ILE B CA 1
ATOM 4686 C C . ILE B 1 225 ? 32.969 9.609 1.751 1 95.19 225 ILE B C 1
ATOM 4688 O O . ILE B 1 225 ? 31.766 9.719 2.027 1 95.19 225 ILE B O 1
ATOM 4692 N N . PRO B 1 226 ? 33.531 10.227 0.774 1 94.38 226 PRO B N 1
ATOM 4693 C CA . PRO B 1 226 ? 32.75 11.219 0.035 1 94.38 226 PRO B CA 1
ATOM 4694 C C . PRO B 1 226 ? 31.562 10.609 -0.698 1 94.38 226 PRO B C 1
ATOM 4696 O O . PRO B 1 226 ? 31.688 9.547 -1.32 1 94.38 226 PRO B O 1
ATOM 4699 N N . TYR B 1 227 ? 30.531 11.281 -0.69 1 94 227 TYR B N 1
ATOM 4700 C CA . TYR B 1 227 ? 29.281 10.852 -1.312 1 94 227 TYR B CA 1
ATOM 4701 C C . TYR B 1 227 ? 29.359 10.969 -2.83 1 94 227 TYR B C 1
ATOM 4703 O O . TYR B 1 227 ? 29.938 11.93 -3.354 1 94 227 TYR B O 1
ATOM 4711 N N . ARG B 1 228 ? 28.797 10 -3.488 1 94.25 228 ARG B N 1
ATOM 4712 C CA . ARG B 1 228 ? 28.781 10.023 -4.949 1 94.25 228 ARG B CA 1
ATOM 4713 C C . ARG B 1 228 ? 27.406 9.68 -5.492 1 94.25 228 ARG B C 1
ATOM 4715 O O . ARG B 1 228 ? 26.75 8.766 -4.992 1 94.25 228 ARG B O 1
ATOM 4722 N N . ASP B 1 229 ? 27.031 10.336 -6.512 1 90.81 229 ASP B N 1
ATOM 4723 C CA . ASP B 1 229 ? 25.812 10.008 -7.227 1 90.81 229 ASP B CA 1
ATOM 4724 C C . ASP B 1 229 ? 26.047 8.883 -8.234 1 90.81 229 ASP B C 1
ATOM 4726 O O . ASP B 1 229 ? 27.172 8.641 -8.648 1 90.81 229 ASP B O 1
ATOM 4730 N N . ASP B 1 230 ? 25 8.18 -8.469 1 91.06 230 ASP B N 1
ATOM 4731 C CA . ASP B 1 230 ? 25.031 7.156 -9.508 1 91.06 230 ASP B CA 1
ATOM 4732 C C . ASP B 1 230 ? 24.266 7.613 -10.75 1 91.06 230 ASP B C 1
ATOM 4734 O O . ASP B 1 230 ? 23.031 7.738 -10.711 1 91.06 230 ASP B O 1
ATOM 4738 N N . PRO B 1 231 ? 24.875 7.797 -11.789 1 87 231 PRO B N 1
ATOM 4739 C CA . PRO B 1 231 ? 24.203 8.266 -13.008 1 87 231 PRO B CA 1
ATOM 4740 C C . PRO B 1 231 ? 23.203 7.258 -13.555 1 87 231 PRO B C 1
ATOM 4742 O O . PRO B 1 231 ? 22.266 7.637 -14.258 1 87 231 PRO B O 1
ATOM 4745 N N . ASP B 1 232 ? 23.406 6.035 -13.211 1 85.12 232 ASP B N 1
ATOM 4746 C CA . ASP B 1 232 ? 22.531 4.996 -13.734 1 85.12 232 ASP B CA 1
ATOM 4747 C C . ASP B 1 232 ? 21.25 4.879 -12.898 1 85.12 232 ASP B C 1
ATOM 4749 O O . ASP B 1 232 ? 20.297 4.227 -13.312 1 85.12 232 ASP B O 1
ATOM 4753 N N . PHE B 1 233 ? 21.297 5.414 -11.766 1 87.44 233 PHE B N 1
ATOM 4754 C CA . PHE B 1 233 ? 20.125 5.395 -10.898 1 87.44 233 PHE B CA 1
ATOM 4755 C C . PHE B 1 233 ? 19.328 6.688 -11.023 1 87.44 233 PHE B C 1
ATOM 4757 O O . PHE B 1 233 ? 19.516 7.613 -10.227 1 87.44 233 PHE B O 1
ATOM 4764 N N . ASP B 1 234 ? 18.484 6.734 -12.062 1 79.44 234 ASP B N 1
ATOM 4765 C CA . ASP B 1 234 ? 17.719 7.941 -12.344 1 79.44 234 ASP B CA 1
ATOM 4766 C C . ASP B 1 234 ? 16.219 7.699 -12.148 1 79.44 234 ASP B C 1
ATOM 4768 O O . ASP B 1 234 ? 15.828 6.668 -11.602 1 79.44 234 ASP B O 1
ATOM 4772 N N . ASP B 1 235 ? 15.445 8.633 -12.555 1 71.69 235 ASP B N 1
ATOM 4773 C CA . ASP B 1 235 ? 14 8.602 -12.336 1 71.69 235 ASP B CA 1
ATOM 4774 C C . ASP B 1 235 ? 13.344 7.516 -13.188 1 71.69 235 ASP B C 1
ATOM 4776 O O . ASP B 1 235 ? 12.203 7.113 -12.922 1 71.69 235 ASP B O 1
ATOM 4780 N N . HIS B 1 236 ? 14.062 7.008 -14.094 1 80.38 236 HIS B N 1
ATOM 4781 C CA . HIS B 1 236 ? 13.5 6.02 -15.008 1 80.38 236 HIS B CA 1
ATOM 4782 C C . HIS B 1 236 ? 13.945 4.609 -14.641 1 80.38 236 HIS B C 1
ATOM 4784 O O . HIS B 1 236 ? 13.594 3.645 -15.32 1 80.38 236 HIS B O 1
ATOM 4790 N N . PHE B 1 237 ? 14.672 4.543 -13.555 1 86.81 237 PHE B N 1
ATOM 4791 C CA . PHE B 1 237 ? 15.234 3.264 -13.148 1 86.81 237 PHE B CA 1
ATOM 4792 C C . PHE B 1 237 ? 14.141 2.229 -12.922 1 86.81 237 PHE B C 1
ATOM 4794 O O . PHE B 1 237 ? 14.305 1.057 -13.266 1 86.81 237 PHE B O 1
ATOM 4801 N N . PHE B 1 238 ? 12.969 2.668 -12.531 1 87.31 238 PHE B N 1
ATOM 4802 C CA . PHE B 1 238 ? 11.93 1.719 -12.148 1 87.31 238 PHE B CA 1
ATOM 4803 C C . PHE B 1 238 ? 10.867 1.61 -13.242 1 87.31 238 PHE B C 1
ATOM 4805 O O . PHE B 1 238 ? 9.859 0.923 -13.062 1 87.31 238 PHE B O 1
ATOM 4812 N N . ASP B 1 239 ? 11.039 2.17 -14.375 1 86.69 239 ASP B N 1
ATOM 4813 C CA . ASP B 1 239 ? 10.031 2.205 -15.43 1 86.69 239 ASP B CA 1
ATOM 4814 C C . ASP B 1 239 ? 9.734 0.802 -15.953 1 86.69 239 ASP B C 1
ATOM 4816 O O . ASP B 1 239 ? 8.641 0.542 -16.469 1 86.69 239 ASP B O 1
ATOM 4820 N N . ASP B 1 240 ? 10.711 -0.06 -15.758 1 93.5 240 ASP B N 1
ATOM 4821 C CA . ASP B 1 240 ? 10.547 -1.392 -16.328 1 93.5 240 ASP B CA 1
ATOM 4822 C C . ASP B 1 240 ? 10.641 -2.469 -15.25 1 93.5 240 ASP B C 1
ATOM 4824 O O . ASP B 1 240 ? 11.094 -3.584 -15.516 1 93.5 240 ASP B O 1
ATOM 4828 N N . VAL B 1 241 ? 10.25 -2.064 -14.094 1 92.69 241 VAL B N 1
ATOM 4829 C CA . VAL B 1 241 ? 10.438 -3.012 -13 1 92.69 241 VAL B CA 1
ATOM 4830 C C . VAL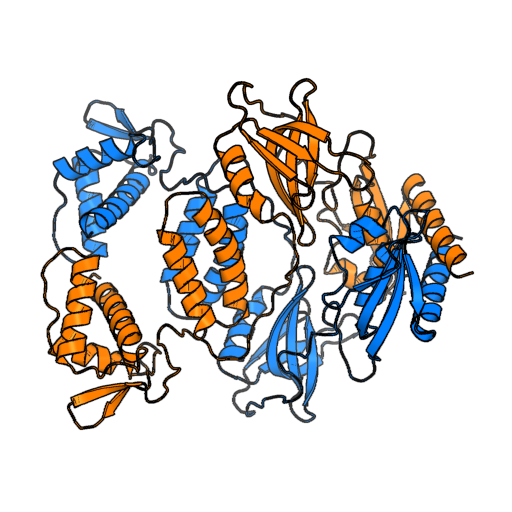 B 1 241 ? 9.109 -3.244 -12.281 1 92.69 241 VAL B C 1
ATOM 4832 O O . VAL B 1 241 ? 8.359 -2.297 -12.031 1 92.69 241 VAL B O 1
ATOM 4835 N N . ILE B 1 242 ? 8.766 -4.461 -12.109 1 91.88 242 ILE B N 1
ATOM 4836 C CA . ILE B 1 242 ? 7.754 -4.836 -11.133 1 91.88 242 ILE B CA 1
ATOM 4837 C C . ILE B 1 242 ? 8.422 -5.148 -9.797 1 91.88 242 ILE B C 1
ATOM 4839 O O . ILE B 1 242 ? 9.25 -6.059 -9.703 1 91.88 242 ILE B O 1
ATOM 4843 N N . GLY B 1 243 ? 8.125 -4.332 -8.82 1 91.62 243 GLY B N 1
ATOM 4844 C CA . GLY B 1 243 ? 8.781 -4.539 -7.539 1 91.62 243 GLY B CA 1
ATOM 4845 C C . GLY B 1 243 ? 10.062 -3.754 -7.391 1 91.62 243 GLY B C 1
ATOM 4846 O O . GLY B 1 243 ? 10.117 -2.568 -7.723 1 91.62 243 GLY B O 1
ATOM 4847 N N . VAL B 1 244 ? 11.086 -4.465 -6.82 1 90.88 244 VAL B N 1
ATOM 4848 C CA . VAL B 1 244 ? 12.258 -3.68 -6.434 1 90.88 244 VAL B CA 1
ATOM 4849 C C . VAL B 1 244 ? 13.523 -4.355 -6.945 1 90.88 244 VAL B C 1
ATOM 4851 O O . VAL B 1 244 ? 14.594 -3.74 -6.977 1 90.88 244 VAL B O 1
ATOM 4854 N N . THR B 1 245 ? 13.43 -5.559 -7.441 1 91.75 245 THR B N 1
ATOM 4855 C CA . THR B 1 245 ? 14.625 -6.301 -7.816 1 91.75 245 THR B CA 1
ATOM 4856 C C . THR B 1 245 ? 15.039 -5.973 -9.242 1 91.75 245 THR B C 1
ATOM 4858 O O . THR B 1 245 ? 14.289 -6.223 -10.188 1 91.75 245 THR B O 1
ATOM 4861 N N . LYS B 1 246 ? 16.172 -5.348 -9.367 1 90.62 246 LYS B N 1
ATOM 4862 C CA . LYS B 1 246 ? 16.734 -5.043 -10.68 1 90.62 246 LYS B CA 1
ATOM 4863 C C . LYS B 1 246 ? 18.266 -5.082 -10.648 1 90.62 246 LYS B C 1
ATOM 4865 O O . LYS B 1 246 ? 18.891 -4.434 -9.805 1 90.62 246 LYS B O 1
ATOM 4870 N N . HIS B 1 247 ? 18.859 -5.938 -11.406 1 84.19 247 HIS B N 1
ATOM 4871 C CA . HIS B 1 247 ? 20.312 -5.941 -11.594 1 84.19 247 HIS B CA 1
ATOM 4872 C C . HIS B 1 247 ? 20.672 -6.328 -13.023 1 84.19 247 HIS B C 1
ATOM 4874 O O . HIS B 1 247 ? 19.812 -6.773 -13.789 1 84.19 247 HIS B O 1
ATOM 4880 N N . SER B 1 248 ? 21.875 -6.074 -13.336 1 81.12 248 SER B N 1
ATOM 4881 C CA . SER B 1 248 ? 22.344 -6.156 -14.711 1 81.12 248 SER B CA 1
ATOM 4882 C C . SER B 1 248 ? 22.156 -7.562 -15.273 1 81.12 248 SER B C 1
ATOM 4884 O O . SER B 1 248 ? 22.047 -7.738 -16.484 1 81.12 248 SER B O 1
ATOM 4886 N N . ARG B 1 249 ? 21.984 -8.57 -14.523 1 85.31 249 ARG B N 1
ATOM 4887 C CA . ARG B 1 249 ? 21.891 -9.953 -14.984 1 85.31 249 ARG B CA 1
ATOM 4888 C C . ARG B 1 249 ? 20.453 -10.305 -15.359 1 85.31 249 ARG B C 1
ATOM 4890 O O . ARG B 1 249 ? 20.203 -11.336 -15.984 1 85.31 249 ARG B O 1
ATOM 4897 N N . LEU B 1 250 ? 19.578 -9.477 -14.992 1 90 250 LEU B N 1
ATOM 4898 C CA . LEU B 1 250 ? 18.172 -9.734 -15.297 1 90 250 LEU B CA 1
ATOM 4899 C C . LEU B 1 250 ? 17.781 -9.102 -16.625 1 90 250 LEU B C 1
ATOM 4901 O O . LEU B 1 250 ? 17.875 -7.879 -16.781 1 90 250 LEU B O 1
ATOM 4905 N N . PRO B 1 251 ? 17.328 -9.891 -17.531 1 92.06 251 PRO B N 1
ATOM 4906 C CA . PRO B 1 251 ? 17 -9.352 -18.844 1 92.06 251 PRO B CA 1
ATOM 4907 C C . PRO B 1 251 ? 15.68 -8.57 -18.859 1 92.06 251 PRO B C 1
ATOM 4909 O O . PRO B 1 251 ? 14.734 -8.938 -18.156 1 92.06 251 PRO B O 1
ATOM 4912 N N . LYS B 1 252 ? 15.758 -7.504 -19.594 1 94.44 252 LYS B N 1
ATOM 4913 C CA . LYS B 1 252 ? 14.531 -6.781 -19.922 1 94.44 252 LYS B CA 1
ATOM 4914 C C . LYS B 1 252 ? 13.875 -7.348 -21.172 1 94.44 252 LYS B C 1
ATOM 4916 O O . LYS B 1 252 ? 14.57 -7.715 -22.125 1 94.44 252 LYS B O 1
ATOM 4921 N N . ALA B 1 253 ? 12.523 -7.445 -21.172 1 96.5 253 ALA B N 1
ATOM 4922 C CA . ALA B 1 253 ? 11.836 -7.996 -22.344 1 96.5 253 ALA B CA 1
ATOM 4923 C C . ALA B 1 253 ? 10.414 -7.465 -22.438 1 96.5 253 ALA B C 1
ATOM 4925 O O . ALA B 1 253 ? 9.852 -6.977 -21.453 1 96.5 253 ALA B O 1
ATOM 4926 N N . THR B 1 254 ? 9.969 -7.512 -23.641 1 97.12 254 THR B N 1
ATOM 4927 C CA . THR B 1 254 ? 8.539 -7.355 -23.859 1 97.12 254 THR B CA 1
ATOM 4928 C C . THR B 1 254 ? 7.809 -8.68 -23.656 1 97.12 254 THR B C 1
ATOM 4930 O O . THR B 1 254 ? 7.996 -9.625 -24.422 1 97.12 254 THR B O 1
ATOM 4933 N N . VAL B 1 255 ? 7.016 -8.719 -22.672 1 97.88 255 VAL B N 1
ATOM 4934 C CA . VAL B 1 255 ? 6.328 -9.953 -22.312 1 97.88 255 VAL B CA 1
ATOM 4935 C C . VAL B 1 255 ? 4.887 -9.906 -22.828 1 97.88 255 VAL B C 1
ATOM 4937 O O . VAL B 1 255 ? 4.16 -8.945 -22.547 1 97.88 255 VAL B O 1
ATOM 4940 N N . ARG B 1 256 ? 4.523 -10.875 -23.547 1 97.56 256 ARG B N 1
ATOM 4941 C CA . ARG B 1 256 ? 3.137 -11.055 -23.969 1 97.56 256 ARG B CA 1
ATOM 4942 C C . ARG B 1 256 ? 2.473 -12.188 -23.188 1 97.56 256 ARG B C 1
ATOM 4944 O O . ARG B 1 256 ? 3.059 -13.266 -23.031 1 97.56 256 ARG B O 1
ATOM 4951 N N . PHE B 1 257 ? 1.33 -11.891 -22.688 1 97.06 257 PHE B N 1
ATOM 4952 C CA . PHE B 1 257 ? 0.655 -12.945 -21.938 1 97.06 257 PHE B CA 1
ATOM 4953 C C . PHE B 1 257 ? -0.847 -12.914 -22.188 1 97.06 257 PHE B C 1
ATOM 4955 O O . PHE B 1 257 ? -1.413 -11.859 -22.469 1 97.06 257 PHE B O 1
ATOM 4962 N N . TRP B 1 258 ? -1.371 -14.094 -22.125 1 95.44 258 TRP B N 1
ATOM 4963 C CA . TRP B 1 258 ? -2.797 -14.328 -22.328 1 95.44 258 TRP B CA 1
ATOM 4964 C C . TRP B 1 258 ? -3.508 -14.492 -20.984 1 95.44 258 TRP B C 1
ATOM 4966 O O . TRP B 1 258 ? -2.975 -15.117 -20.062 1 95.44 258 TRP B O 1
ATOM 4976 N N . ALA B 1 259 ? -4.688 -13.906 -20.844 1 94.62 259 ALA B N 1
ATOM 4977 C CA . ALA B 1 259 ? -5.531 -14.047 -19.672 1 94.62 259 ALA B CA 1
ATOM 4978 C C . ALA B 1 259 ? -6.926 -14.539 -20.047 1 94.62 259 ALA B C 1
ATOM 4980 O O . ALA B 1 259 ? -7.504 -14.086 -21.031 1 94.62 259 ALA B O 1
ATOM 4981 N N . ASP B 1 260 ? -7.426 -15.453 -19.281 1 92.12 260 ASP B N 1
ATOM 4982 C CA . ASP B 1 260 ? -8.781 -15.938 -19.562 1 92.12 260 ASP B CA 1
ATOM 4983 C C . ASP B 1 260 ? -9.82 -14.898 -19.141 1 92.12 260 ASP B C 1
ATOM 4985 O O . ASP B 1 260 ? -9.477 -13.844 -18.609 1 92.12 260 ASP B O 1
ATOM 4989 N N . SER B 1 261 ? -11.055 -15.203 -19.328 1 87.62 261 SER B N 1
ATOM 4990 C CA . SER B 1 261 ? -12.133 -14.25 -19.125 1 87.62 261 SER B CA 1
ATOM 4991 C C . SER B 1 261 ? -12.25 -13.852 -17.656 1 87.62 261 SER B C 1
ATOM 4993 O O . SER B 1 261 ? -12.602 -12.719 -17.328 1 87.62 261 SER B O 1
ATOM 4995 N N . SER B 1 262 ? -11.883 -14.758 -16.812 1 84.62 262 SER B N 1
ATOM 4996 C CA . SER B 1 262 ? -12.016 -14.5 -15.391 1 84.62 262 SER B CA 1
ATOM 4997 C C . SER B 1 262 ? -10.953 -13.523 -14.906 1 84.62 262 SER B C 1
ATOM 4999 O O . SER B 1 262 ? -11.18 -12.766 -13.961 1 84.62 262 SER B O 1
ATOM 5001 N N . GLN B 1 263 ? -9.797 -13.516 -15.578 1 89.06 263 GLN B N 1
ATOM 5002 C CA . GLN B 1 263 ? -8.688 -12.672 -15.141 1 89.06 263 GLN B CA 1
ATOM 5003 C C . GLN B 1 263 ? -8.547 -11.438 -16.016 1 89.06 263 GLN B C 1
ATOM 5005 O O . GLN B 1 263 ? -8.016 -10.414 -15.586 1 89.06 263 GLN B O 1
ATOM 5010 N N . ALA B 1 264 ? -9.023 -11.539 -17.188 1 89.19 264 ALA B N 1
ATOM 5011 C CA . ALA B 1 264 ? -8.789 -10.508 -18.188 1 89.19 264 ALA B CA 1
ATOM 5012 C C . ALA B 1 264 ? -9.359 -9.164 -17.734 1 89.19 264 ALA B C 1
ATOM 5014 O O . ALA B 1 264 ? -8.68 -8.141 -17.812 1 89.19 264 ALA B O 1
ATOM 5015 N N . SER B 1 265 ? -10.562 -9.227 -17.297 1 83.38 265 SER B N 1
ATOM 5016 C CA . SER B 1 265 ? -11.211 -7.988 -16.875 1 83.38 265 SER B CA 1
ATOM 5017 C C . SER B 1 265 ? -10.5 -7.379 -15.672 1 83.38 265 SER B C 1
ATOM 5019 O O . SER B 1 265 ? -10.352 -6.156 -15.586 1 83.38 265 SER B O 1
ATOM 5021 N N . TYR B 1 266 ? -10.055 -8.281 -14.812 1 84 266 TYR B N 1
ATOM 5022 C CA . TYR B 1 266 ? -9.32 -7.84 -13.625 1 84 266 TYR B CA 1
ATOM 5023 C C . TYR B 1 266 ? -8 -7.191 -14.008 1 84 266 TYR B C 1
ATOM 5025 O O . TYR B 1 266 ? -7.664 -6.109 -13.516 1 84 266 TYR B O 1
ATOM 5033 N N . ILE B 1 267 ? -7.352 -7.758 -14.891 1 88.75 267 ILE B N 1
ATOM 5034 C CA . ILE B 1 267 ? -6.035 -7.289 -15.32 1 88.75 267 ILE B CA 1
ATOM 5035 C C . ILE B 1 267 ? -6.184 -6 -16.125 1 88.75 267 ILE B C 1
ATOM 5037 O O . ILE B 1 267 ? -5.336 -5.109 -16.047 1 88.75 267 ILE B O 1
ATOM 5041 N N . LEU B 1 268 ? -7.277 -5.926 -16.812 1 86 268 LEU B N 1
ATOM 5042 C CA . LEU B 1 268 ? -7.535 -4.734 -17.609 1 86 268 LEU B CA 1
ATOM 5043 C C . LEU B 1 268 ? -7.719 -3.51 -16.719 1 86 268 LEU B C 1
ATOM 5045 O O . LEU B 1 268 ? -7.234 -2.424 -17.047 1 86 268 LEU B O 1
ATOM 5049 N N . THR B 1 269 ? -8.359 -3.68 -15.586 1 80.19 269 THR B N 1
ATOM 5050 C CA . THR B 1 269 ? -8.68 -2.561 -14.703 1 80.19 269 THR B CA 1
ATOM 5051 C C . THR B 1 269 ? -7.547 -2.316 -13.711 1 80.19 269 THR B C 1
ATOM 5053 O O . THR B 1 269 ? -7.406 -1.212 -13.18 1 80.19 269 THR B O 1
ATOM 5056 N N . LYS B 1 270 ? -6.805 -3.328 -13.477 1 82.12 270 LYS B N 1
ATOM 5057 C CA . LYS B 1 270 ? -5.629 -3.227 -12.617 1 82.12 270 LYS B CA 1
ATOM 5058 C C . LYS B 1 270 ? -4.391 -3.797 -13.312 1 82.12 270 LYS B C 1
ATOM 5060 O O . LYS B 1 270 ? -3.984 -4.926 -13.031 1 82.12 270 LYS B O 1
ATOM 5065 N N . PRO B 1 271 ? -3.805 -2.969 -13.992 1 87.69 271 PRO B N 1
ATOM 5066 C CA . PRO B 1 271 ? -2.639 -3.443 -14.742 1 87.69 271 PRO B CA 1
ATOM 5067 C C . PRO B 1 271 ? -1.517 -3.939 -13.828 1 87.69 271 PRO B C 1
ATOM 5069 O O . PRO B 1 271 ? -1.33 -3.414 -12.727 1 87.69 271 PRO B O 1
ATOM 5072 N N . VAL B 1 272 ? -0.8 -4.922 -14.32 1 91 272 VAL B N 1
ATOM 5073 C CA . VAL B 1 272 ? 0.299 -5.504 -13.562 1 91 272 VAL B CA 1
ATOM 5074 C C . VAL B 1 272 ? 1.497 -4.559 -13.578 1 91 272 VAL B C 1
ATOM 5076 O O . VAL B 1 272 ? 2.355 -4.621 -12.695 1 91 272 VAL B O 1
ATOM 5079 N N . HIS B 1 273 ? 1.503 -3.713 -14.562 1 91.56 273 HIS B N 1
ATOM 5080 C CA . HIS B 1 273 ? 2.574 -2.744 -14.766 1 91.56 273 HIS B CA 1
ATOM 5081 C C . HIS B 1 273 ? 2.086 -1.546 -15.578 1 91.56 273 HIS B C 1
ATOM 5083 O O . HIS B 1 273 ? 1.129 -1.658 -16.344 1 91.56 273 HIS B O 1
ATOM 5089 N N . ASP B 1 274 ? 2.758 -0.489 -15.461 1 82.56 274 ASP B N 1
ATOM 5090 C CA . ASP B 1 274 ? 2.352 0.752 -16.109 1 82.56 274 ASP B CA 1
ATOM 5091 C C . ASP B 1 274 ? 2.482 0.642 -17.625 1 82.56 274 ASP B C 1
ATOM 5093 O O . ASP B 1 274 ? 1.746 1.299 -18.375 1 82.56 274 ASP B O 1
ATOM 5097 N N . SER B 1 275 ? 3.34 -0.17 -18.156 1 91.81 275 SER B N 1
ATOM 5098 C CA . SER B 1 275 ? 3.584 -0.315 -19.578 1 91.81 275 SER B CA 1
ATOM 5099 C C . SER B 1 275 ? 2.551 -1.231 -20.234 1 91.81 275 SER B C 1
ATOM 5101 O O . SER B 1 275 ? 2.602 -1.48 -21.438 1 91.81 275 SER B O 1
ATOM 5103 N N . GLN B 1 276 ? 1.65 -1.664 -19.438 1 93.62 276 GLN B N 1
ATOM 5104 C CA . GLN B 1 276 ? 0.712 -2.678 -19.906 1 93.62 276 GLN B CA 1
ATOM 5105 C C . GLN B 1 276 ? -0.164 -2.139 -21.031 1 93.62 276 GLN B C 1
ATOM 5107 O O . GLN B 1 276 ? -0.664 -1.014 -20.953 1 93.62 276 GLN B O 1
ATOM 5112 N N . ARG B 1 277 ? -0.276 -2.938 -22.125 1 93.25 277 ARG B N 1
ATOM 5113 C CA . ARG B 1 277 ? -1.175 -2.672 -23.234 1 93.25 277 ARG B CA 1
ATOM 5114 C C . ARG B 1 277 ? -1.994 -3.91 -23.594 1 93.25 277 ARG B C 1
ATOM 5116 O O . ARG B 1 277 ? -1.484 -5.031 -23.547 1 93.25 277 ARG B O 1
ATOM 5123 N N . CYS B 1 278 ? -3.232 -3.703 -23.844 1 92.19 278 CYS B N 1
ATOM 5124 C CA . CYS B 1 278 ? -4.066 -4.789 -24.344 1 92.19 278 CYS B CA 1
ATOM 5125 C C . CYS B 1 278 ? -3.898 -4.957 -25.844 1 92.19 278 CYS B C 1
ATOM 5127 O O . CYS B 1 278 ? -4.23 -4.059 -26.609 1 92.19 278 CYS B O 1
ATOM 5129 N N . VAL B 1 279 ? -3.381 -5.984 -26.297 1 90.75 279 VAL B N 1
ATOM 5130 C CA . VAL B 1 279 ? -3.041 -6.18 -27.703 1 90.75 279 VAL B CA 1
ATOM 5131 C C . VAL B 1 279 ? -4.188 -6.891 -28.406 1 90.75 279 VAL B C 1
ATOM 5133 O O . VAL B 1 279 ? -4.379 -6.711 -29.625 1 90.75 279 VAL B O 1
ATOM 5136 N N . ASP B 1 280 ? -4.836 -7.746 -27.703 1 82.94 280 ASP B N 1
ATOM 5137 C CA . ASP B 1 280 ? -5.969 -8.445 -28.312 1 82.94 280 ASP B CA 1
ATOM 5138 C C . ASP B 1 280 ? -7.148 -8.508 -27.328 1 82.94 280 ASP B C 1
ATOM 5140 O O . ASP B 1 280 ? -7.07 -9.172 -26.297 1 82.94 280 ASP B O 1
ATOM 5144 N N . ARG B 1 281 ? -8.211 -7.801 -27.516 1 75.31 281 ARG B N 1
ATOM 5145 C CA . ARG B 1 281 ? -9.383 -7.738 -26.656 1 75.31 281 ARG B CA 1
ATOM 5146 C C . ARG B 1 281 ? -10.492 -8.656 -27.172 1 75.31 281 ARG B C 1
ATOM 5148 O O . ARG B 1 281 ? -11.352 -9.086 -26.391 1 75.31 281 ARG B O 1
ATOM 5155 N N . CYS B 1 282 ? -10.383 -8.93 -28.266 1 64 282 CYS B N 1
ATOM 5156 C CA . CYS B 1 282 ? -11.617 -9.352 -28.922 1 64 282 CYS B CA 1
ATOM 5157 C C . CYS B 1 282 ? -11.617 -10.859 -29.141 1 64 282 CYS B C 1
ATOM 5159 O O . CYS B 1 282 ? -11.867 -11.328 -30.25 1 64 282 CYS B O 1
ATOM 5161 N N . ASN B 1 283 ? -11.32 -11.477 -27.984 1 70 283 ASN B N 1
ATOM 5162 C CA . ASN B 1 283 ? -11.539 -12.898 -28.219 1 70 283 ASN B CA 1
ATOM 5163 C C . ASN B 1 283 ? -12.961 -13.32 -27.875 1 70 283 ASN B C 1
ATOM 5165 O O . ASN B 1 283 ? -13.562 -12.781 -26.953 1 70 283 ASN B O 1
ATOM 5169 N N . ASP B 1 284 ? -13.609 -13.984 -28.594 1 75.69 284 ASP B N 1
ATOM 5170 C CA . ASP B 1 284 ? -14.984 -14.438 -28.438 1 75.69 284 ASP B CA 1
ATOM 5171 C C . ASP B 1 284 ? -15.211 -15.039 -27.047 1 75.69 284 ASP B C 1
ATOM 5173 O O . ASP B 1 284 ? -16.297 -14.938 -26.484 1 75.69 284 ASP B O 1
ATOM 5177 N N . ASP B 1 285 ? -14.188 -15.5 -26.484 1 82.62 285 ASP B N 1
ATOM 5178 C CA . ASP B 1 285 ? -14.352 -16.188 -25.203 1 82.62 285 ASP B CA 1
ATOM 5179 C C . ASP B 1 285 ? -14.125 -15.25 -24.031 1 82.62 285 ASP B C 1
ATOM 5181 O O . ASP B 1 285 ? -14.188 -15.664 -22.875 1 82.62 285 ASP B O 1
ATOM 5185 N N . GLY B 1 286 ? -13.867 -13.992 -24.266 1 83.88 286 GLY B N 1
ATOM 5186 C CA . GLY B 1 286 ? -13.672 -13.016 -23.203 1 83.88 286 GLY B CA 1
ATOM 5187 C C . GLY B 1 286 ? -12.234 -12.914 -22.734 1 83.88 286 GLY B C 1
ATOM 5188 O O . GLY B 1 286 ? -11.914 -12.102 -21.859 1 83.88 286 GLY B O 1
ATOM 5189 N N . SER B 1 287 ? -11.43 -13.773 -23.344 1 91 287 SER B N 1
ATOM 5190 C CA . SER B 1 287 ? -10.016 -13.727 -23 1 91 287 SER B CA 1
ATOM 5191 C C . SER B 1 287 ? -9.328 -12.531 -23.672 1 91 287 SER B C 1
ATOM 5193 O O . SER B 1 287 ? -9.859 -11.953 -24.609 1 91 287 SER B O 1
ATOM 5195 N N . MET B 1 288 ? -8.273 -12.094 -23.078 1 93.62 288 MET B N 1
ATOM 5196 C CA . MET B 1 288 ? -7.52 -10.961 -23.609 1 93.62 288 MET B CA 1
ATOM 5197 C C . MET B 1 288 ? -6.02 -11.25 -23.594 1 93.62 288 MET B C 1
ATOM 5199 O O . MET B 1 288 ? -5.559 -12.109 -22.844 1 93.62 288 MET B O 1
ATOM 5203 N N . THR B 1 289 ? -5.355 -10.617 -24.5 1 95.69 289 THR B N 1
ATOM 5204 C CA . THR B 1 289 ? -3.898 -10.695 -24.531 1 95.69 289 THR B CA 1
ATOM 5205 C C . THR B 1 289 ? -3.275 -9.344 -24.203 1 95.69 289 THR B C 1
ATOM 5207 O O . THR B 1 289 ? -3.695 -8.312 -24.734 1 95.69 289 THR B O 1
ATOM 5210 N N . PHE B 1 290 ? -2.33 -9.398 -23.328 1 96.44 290 PHE B N 1
ATOM 5211 C CA . PHE B 1 290 ? -1.684 -8.18 -22.859 1 96.44 290 PHE B CA 1
ATOM 5212 C C . PHE B 1 290 ? -0.185 -8.219 -23.141 1 96.44 290 PHE B C 1
ATOM 5214 O O . PHE B 1 290 ? 0.374 -9.281 -23.406 1 96.44 290 PHE B O 1
ATOM 5221 N N . GLU B 1 291 ? 0.422 -7.039 -23.125 1 97.12 291 GLU B N 1
ATOM 5222 C CA . GLU B 1 291 ? 1.87 -6.895 -23.234 1 97.12 291 GLU B CA 1
ATOM 5223 C C . GLU B 1 291 ? 2.408 -5.914 -22.188 1 97.12 291 GLU B C 1
ATOM 5225 O O . GLU B 1 291 ? 1.785 -4.887 -21.922 1 97.12 291 GLU B O 1
ATOM 5230 N N . VAL B 1 292 ? 3.539 -6.309 -21.641 1 96.81 292 VAL B N 1
ATOM 5231 C CA . VAL B 1 292 ? 4.227 -5.418 -20.719 1 96.81 292 VAL B CA 1
ATOM 5232 C C . VAL B 1 292 ? 5.723 -5.406 -21.016 1 96.81 292 VAL B C 1
ATOM 5234 O O . VAL B 1 292 ? 6.273 -6.402 -21.484 1 96.81 292 VAL B O 1
ATOM 5237 N N . ASP B 1 293 ? 6.355 -4.281 -20.797 1 96.69 293 ASP B N 1
ATOM 5238 C CA . ASP B 1 293 ? 7.805 -4.129 -20.922 1 96.69 293 ASP B CA 1
ATOM 5239 C C . ASP B 1 293 ? 8.461 -4.059 -19.547 1 96.69 293 ASP B C 1
ATOM 5241 O O . ASP B 1 293 ? 8.492 -3 -18.922 1 96.69 293 ASP B O 1
ATOM 5245 N N . VAL B 1 294 ? 9.062 -5.227 -19.188 1 97 294 VAL B N 1
ATOM 5246 C CA . VAL B 1 294 ? 9.539 -5.277 -17.812 1 97 294 VAL B CA 1
ATOM 5247 C C . VAL B 1 294 ? 10.789 -6.148 -17.719 1 97 294 VAL B C 1
ATOM 5249 O O . VAL B 1 294 ? 11.086 -6.91 -18.641 1 97 294 VAL B O 1
ATOM 5252 N N . VAL B 1 295 ? 11.578 -5.938 -16.641 1 96.19 295 VAL B N 1
ATOM 5253 C CA . VAL B 1 295 ? 12.664 -6.844 -16.297 1 96.19 295 VAL B CA 1
ATOM 5254 C C . VAL B 1 295 ? 12.094 -8.148 -15.75 1 96.19 295 VAL B C 1
ATOM 5256 O O . VAL B 1 295 ? 11.148 -8.141 -14.953 1 96.19 295 VAL B O 1
ATOM 5259 N N . LEU B 1 296 ? 12.602 -9.273 -16.219 1 96.44 296 LEU B N 1
ATOM 5260 C CA . LEU B 1 296 ? 12.133 -10.578 -15.773 1 96.44 296 LEU B CA 1
ATOM 5261 C C . LEU B 1 296 ? 12.703 -10.93 -14.398 1 96.44 296 LEU B C 1
ATOM 5263 O O . LEU B 1 296 ? 13.539 -11.836 -14.281 1 96.44 296 LEU B O 1
ATOM 5267 N N . ASN B 1 297 ? 12.219 -10.289 -13.422 1 95.5 297 ASN B N 1
ATOM 5268 C CA . ASN B 1 297 ? 12.672 -10.492 -12.055 1 95.5 297 ASN B CA 1
ATOM 5269 C C . ASN B 1 297 ? 11.719 -11.398 -11.281 1 95.5 297 ASN B C 1
ATOM 5271 O O . ASN B 1 297 ? 10.664 -11.781 -11.789 1 95.5 297 ASN B O 1
ATOM 5275 N N . PRO B 1 298 ? 12.086 -11.852 -10.109 1 92.75 298 PRO B N 1
ATOM 5276 C CA . PRO B 1 298 ? 11.258 -12.758 -9.32 1 92.75 298 PRO B CA 1
ATOM 5277 C C . PRO B 1 298 ? 9.859 -12.195 -9.047 1 92.75 298 PRO B C 1
ATOM 5279 O O . PRO B 1 298 ? 8.883 -12.945 -9.016 1 92.75 298 PRO B O 1
ATOM 5282 N N . GLU B 1 299 ? 9.781 -10.906 -8.852 1 93.81 299 GLU B N 1
ATOM 5283 C CA . GLU B 1 299 ? 8.484 -10.289 -8.594 1 93.81 299 GLU B CA 1
ATOM 5284 C C . GLU B 1 299 ? 7.547 -10.461 -9.781 1 93.81 299 GLU B C 1
ATOM 5286 O O . GLU B 1 299 ? 6.348 -10.695 -9.602 1 93.81 299 GLU B O 1
ATOM 5291 N N . PHE B 1 300 ? 8.078 -10.32 -10.992 1 96.12 300 PHE B N 1
ATOM 5292 C CA . PHE B 1 300 ? 7.273 -10.531 -12.195 1 96.12 300 PHE B CA 1
ATOM 5293 C C . PHE B 1 300 ? 6.664 -11.93 -12.195 1 96.12 300 PHE B C 1
ATOM 5295 O O . PHE B 1 300 ? 5.457 -12.078 -12.383 1 96.12 300 PHE B O 1
ATOM 5302 N N . TYR B 1 301 ? 7.48 -12.875 -11.945 1 95.31 301 TYR B N 1
ATOM 5303 C CA . TYR B 1 301 ? 7.02 -14.258 -11.992 1 95.31 301 TYR B CA 1
ATOM 5304 C C . TYR B 1 301 ? 6.027 -14.539 -10.867 1 95.31 301 TYR B C 1
ATOM 5306 O O . TYR B 1 301 ? 5.078 -15.305 -11.047 1 95.31 301 TYR B O 1
ATOM 5314 N N . ALA B 1 302 ? 6.293 -13.953 -9.75 1 94.38 302 ALA B N 1
ATOM 5315 C CA . ALA B 1 302 ? 5.363 -14.109 -8.633 1 94.38 302 ALA B CA 1
ATOM 5316 C C . ALA B 1 302 ? 3.979 -13.578 -8.992 1 94.38 302 ALA B C 1
ATOM 5318 O O . ALA B 1 302 ? 2.963 -14.203 -8.672 1 94.38 302 ALA B O 1
ATOM 5319 N N . VAL B 1 303 ? 3.951 -12.453 -9.609 1 94.56 303 VAL B N 1
ATOM 5320 C CA . VAL B 1 303 ? 2.688 -11.844 -10.016 1 94.56 303 VAL B CA 1
ATOM 5321 C C . VAL B 1 303 ? 1.986 -12.742 -11.031 1 94.56 303 VAL B C 1
ATOM 5323 O O . VAL B 1 303 ? 0.794 -13.031 -10.898 1 94.56 303 VAL B O 1
ATOM 5326 N N . MET B 1 304 ? 2.691 -13.211 -12.008 1 95.56 304 MET B N 1
ATOM 5327 C CA . MET B 1 304 ? 2.107 -14.086 -13.016 1 95.56 304 MET B CA 1
ATOM 5328 C C . MET B 1 304 ? 1.584 -15.375 -12.383 1 95.56 304 MET B C 1
ATOM 5330 O O . MET B 1 304 ? 0.5 -15.844 -12.727 1 95.56 304 MET B O 1
ATOM 5334 N N . MET B 1 305 ? 2.311 -15.906 -11.43 1 94.56 305 MET B N 1
ATOM 5335 C CA . MET B 1 305 ? 1.929 -17.125 -10.734 1 94.56 305 MET B CA 1
ATOM 5336 C C . MET B 1 305 ? 0.648 -16.922 -9.938 1 94.56 305 MET B C 1
ATOM 5338 O O . MET B 1 305 ? -0.152 -17.859 -9.789 1 94.56 305 MET B O 1
ATOM 5342 N N . SER B 1 306 ? 0.469 -15.805 -9.469 1 93.56 306 SER B N 1
ATOM 5343 C CA . SER B 1 306 ? -0.661 -15.523 -8.594 1 93.56 306 SER B CA 1
ATOM 5344 C C . SER B 1 306 ? -1.987 -15.688 -9.328 1 93.56 306 SER B C 1
ATOM 5346 O O . SER B 1 306 ? -3.031 -15.883 -8.695 1 93.56 306 SER B O 1
ATOM 5348 N N . PHE B 1 307 ? -1.932 -15.586 -10.602 1 93.5 307 PHE B N 1
ATOM 5349 C CA . PHE B 1 307 ? -3.148 -15.734 -11.391 1 93.5 307 PHE B CA 1
ATOM 5350 C C . PHE B 1 307 ? -3.439 -17.203 -11.672 1 93.5 307 PHE B C 1
ATOM 5352 O O . PHE B 1 307 ? -4.48 -17.531 -12.242 1 93.5 307 PHE B O 1
ATOM 5359 N N . GLY B 1 308 ? -2.494 -18.031 -11.289 1 91.06 308 GLY B N 1
ATOM 5360 C CA . GLY B 1 308 ? -2.68 -19.453 -11.539 1 91.06 308 GLY B CA 1
ATOM 5361 C C . GLY B 1 308 ? -2.822 -19.781 -13.008 1 91.06 308 GLY B C 1
ATOM 5362 O O . GLY B 1 308 ? -2.117 -19.219 -13.852 1 91.06 308 GLY B O 1
ATOM 5363 N N . GLY B 1 309 ? -3.725 -20.703 -13.25 1 90.5 309 GLY B N 1
ATOM 5364 C CA . GLY B 1 309 ? -3.943 -21.141 -14.625 1 90.5 309 GLY B CA 1
ATOM 5365 C C . GLY B 1 309 ? -4.785 -20.156 -15.422 1 90.5 309 GLY B C 1
ATOM 5366 O O . GLY B 1 309 ? -5.184 -20.453 -16.547 1 90.5 309 GLY B O 1
ATOM 5367 N N . GLY B 1 310 ? -5.043 -19.016 -14.852 1 92.44 310 GLY B N 1
ATOM 5368 C CA . GLY B 1 310 ? -5.844 -18 -15.531 1 92.44 310 GLY B CA 1
ATOM 5369 C C . GLY B 1 310 ? -5.031 -17.109 -16.453 1 92.44 310 GLY B C 1
ATOM 5370 O O . GLY B 1 310 ? -5.594 -16.359 -17.234 1 92.44 310 GLY B O 1
ATOM 5371 N N . VAL B 1 311 ? -3.732 -17.234 -16.391 1 94.75 311 VAL B N 1
ATOM 5372 C CA . VAL B 1 311 ? -2.838 -16.422 -17.219 1 94.75 311 VAL B CA 1
ATOM 5373 C C . VAL B 1 311 ? -1.752 -17.312 -17.828 1 94.75 311 VAL B C 1
ATOM 5375 O O . VAL B 1 311 ? -1.224 -18.203 -17.156 1 94.75 311 VAL B O 1
ATOM 5378 N N . LYS B 1 312 ? -1.427 -17.094 -19.062 1 96.44 312 LYS B N 1
ATOM 5379 C CA . LYS B 1 312 ? -0.367 -17.797 -19.766 1 96.44 312 LYS B CA 1
ATOM 5380 C C . LYS B 1 312 ? 0.602 -16.828 -20.438 1 96.44 312 LYS B C 1
ATOM 5382 O O . LYS B 1 312 ? 0.207 -16.047 -21.297 1 96.44 312 LYS B O 1
ATOM 5387 N N . VAL B 1 313 ? 1.844 -16.922 -20.016 1 97.44 313 VAL B N 1
ATOM 5388 C CA . VAL B 1 313 ? 2.869 -16.141 -20.688 1 97.44 313 VAL B CA 1
ATOM 5389 C C . VAL B 1 313 ? 3.162 -16.734 -22.062 1 97.44 313 VAL B C 1
ATOM 5391 O O . VAL B 1 313 ? 3.363 -17.938 -22.188 1 97.44 313 VAL B O 1
ATOM 5394 N N . LEU B 1 314 ? 3.213 -15.914 -23.062 1 97.12 314 LEU B N 1
ATOM 5395 C CA . LEU B 1 314 ? 3.363 -16.375 -24.438 1 97.12 314 LEU B CA 1
ATOM 5396 C C . LEU B 1 314 ? 4.773 -16.094 -24.953 1 97.12 314 LEU B C 1
ATOM 5398 O O . LEU B 1 314 ? 5.281 -16.812 -25.812 1 97.12 314 LEU B O 1
ATOM 5402 N N . SER B 1 315 ? 5.297 -15 -24.531 1 97 315 SER B N 1
ATOM 5403 C CA . SER B 1 315 ? 6.641 -14.57 -24.922 1 97 315 SER B CA 1
ATOM 5404 C C . SER B 1 315 ? 7.246 -13.641 -23.875 1 97 315 SER B C 1
ATOM 5406 O O . SER B 1 315 ? 6.52 -12.969 -23.141 1 97 315 SER B O 1
ATOM 5408 N N . PRO B 1 316 ? 8.633 -13.648 -23.859 1 97.38 316 PRO B N 1
ATOM 5409 C CA . PRO B 1 316 ? 9.656 -14.367 -24.609 1 97.38 316 PRO B CA 1
ATOM 5410 C C . PRO B 1 316 ? 9.789 -15.828 -24.188 1 97.38 316 PRO B C 1
ATOM 5412 O O . PRO B 1 316 ? 9.211 -16.234 -23.172 1 97.38 316 PRO B O 1
ATOM 5415 N N . LYS B 1 317 ? 10.555 -16.641 -24.906 1 96.5 317 LYS B N 1
ATOM 5416 C CA . LYS B 1 317 ? 10.688 -18.078 -24.672 1 96.5 317 LYS B CA 1
ATOM 5417 C C . LYS B 1 317 ? 11.266 -18.359 -23.281 1 96.5 317 LYS B C 1
ATOM 5419 O O . LYS B 1 317 ? 10.859 -19.312 -22.609 1 96.5 317 LYS B O 1
ATOM 5424 N N . SER B 1 318 ? 12.188 -17.578 -22.891 1 95.88 318 SER B N 1
ATOM 5425 C CA . SER B 1 318 ? 12.812 -17.766 -21.594 1 95.88 318 SER B CA 1
ATOM 5426 C C . SER B 1 318 ? 11.797 -17.641 -20.469 1 95.88 318 SER B C 1
ATOM 5428 O O . SER B 1 318 ? 11.805 -18.438 -19.516 1 95.88 318 SER B O 1
ATOM 5430 N N . ALA B 1 319 ? 10.906 -16.672 -20.578 1 96.69 319 ALA B N 1
ATOM 5431 C CA . ALA B 1 319 ? 9.867 -16.469 -19.562 1 96.69 319 ALA B CA 1
ATOM 5432 C C . ALA B 1 319 ? 8.844 -17.609 -19.594 1 96.69 319 ALA B C 1
ATOM 5434 O O . ALA B 1 319 ? 8.367 -18.047 -18.547 1 96.69 319 ALA B O 1
ATOM 5435 N N . VAL B 1 320 ? 8.531 -18.047 -20.797 1 97.19 320 VAL B N 1
ATOM 5436 C CA . VAL B 1 320 ? 7.59 -19.141 -20.969 1 97.19 320 VAL B CA 1
ATOM 5437 C C . VAL B 1 320 ? 8.141 -20.391 -20.297 1 97.19 320 VAL B C 1
ATOM 5439 O O . VAL B 1 320 ? 7.426 -21.062 -19.547 1 97.19 320 VAL B O 1
ATOM 5442 N N . THR B 1 321 ? 9.367 -20.672 -20.562 1 96.25 321 THR B N 1
ATOM 5443 C CA . THR B 1 321 ? 10.016 -21.859 -20 1 96.25 321 THR B CA 1
ATOM 5444 C C . THR B 1 321 ? 10.062 -21.781 -18.484 1 96.25 321 THR B C 1
ATOM 5446 O O . THR B 1 321 ? 9.773 -22.766 -17.797 1 96.25 321 THR B O 1
ATOM 5449 N N . ARG B 1 322 ? 10.398 -20.641 -17.984 1 95.5 322 ARG B N 1
ATOM 5450 C CA . ARG B 1 322 ? 10.477 -20.453 -16.547 1 95.5 322 ARG B CA 1
ATOM 5451 C C . ARG B 1 322 ? 9.109 -20.641 -15.891 1 95.5 322 ARG B C 1
ATOM 5453 O O . ARG B 1 322 ? 8.992 -21.312 -14.859 1 95.5 322 ARG B O 1
ATOM 5460 N N . MET B 1 323 ? 8.094 -20.094 -16.469 1 95.62 323 MET B N 1
ATOM 5461 C CA . MET B 1 323 ? 6.738 -20.234 -15.953 1 95.62 323 MET B CA 1
ATOM 5462 C C . MET B 1 323 ? 6.316 -21.703 -15.961 1 95.62 323 MET B C 1
ATOM 5464 O O . MET B 1 323 ? 5.754 -22.203 -14.984 1 95.62 323 MET B O 1
ATOM 5468 N N . ARG B 1 324 ? 6.559 -22.344 -17.047 1 95 324 ARG B N 1
ATOM 5469 C CA . ARG B 1 324 ? 6.238 -23.75 -17.156 1 95 324 ARG B CA 1
ATOM 5470 C C . ARG B 1 324 ? 6.914 -24.562 -16.062 1 95 324 ARG B C 1
ATOM 5472 O O . ARG B 1 324 ? 6.277 -25.391 -15.406 1 95 324 ARG B O 1
ATOM 5479 N N . ASP B 1 325 ? 8.18 -24.297 -15.891 1 94.88 325 ASP B N 1
ATOM 5480 C CA . ASP B 1 325 ? 8.938 -25.016 -14.875 1 94.88 325 ASP B CA 1
ATOM 5481 C C . ASP B 1 325 ? 8.383 -24.75 -13.484 1 94.88 325 ASP B C 1
ATOM 5483 O O . ASP B 1 325 ? 8.328 -25.641 -12.641 1 94.88 325 ASP B O 1
ATOM 5487 N N . MET B 1 326 ? 8 -23.578 -13.25 1 93.81 326 MET B N 1
ATOM 5488 C CA . MET B 1 326 ? 7.461 -23.203 -11.945 1 93.81 326 MET B CA 1
ATOM 5489 C C . MET B 1 326 ? 6.141 -23.922 -11.68 1 93.81 326 MET B C 1
ATOM 5491 O O . MET B 1 326 ? 5.922 -24.438 -10.578 1 93.81 326 MET B O 1
ATOM 5495 N N . PHE B 1 327 ? 5.25 -23.969 -12.625 1 94.38 327 PHE B N 1
ATOM 5496 C CA . PHE B 1 327 ? 3.979 -24.656 -12.469 1 94.38 327 PHE B CA 1
ATOM 5497 C C . PHE B 1 327 ? 4.203 -26.156 -12.281 1 94.38 327 PHE B C 1
ATOM 5499 O O . PHE B 1 327 ? 3.531 -26.781 -11.461 1 94.38 327 PHE B O 1
ATOM 5506 N N . ARG B 1 328 ? 5.129 -26.672 -13.047 1 93.62 328 ARG B N 1
ATOM 5507 C CA . ARG B 1 328 ? 5.426 -28.094 -12.938 1 93.62 328 ARG B CA 1
ATOM 5508 C C . ARG B 1 328 ? 5.988 -28.438 -11.562 1 93.62 328 ARG B C 1
ATOM 5510 O O . ARG B 1 328 ? 5.609 -29.438 -10.969 1 93.62 328 ARG B O 1
ATOM 5517 N N . LYS B 1 329 ? 6.906 -27.641 -11.117 1 92.94 329 LYS B N 1
ATOM 5518 C CA . LYS B 1 329 ? 7.441 -27.844 -9.773 1 92.94 329 LYS B CA 1
ATOM 5519 C C . LYS B 1 329 ? 6.328 -27.828 -8.727 1 92.94 329 LYS B C 1
ATOM 5521 O O . LYS B 1 329 ? 6.309 -28.672 -7.824 1 92.94 329 LYS B O 1
ATOM 5526 N N . GLY B 1 330 ? 5.438 -26.891 -8.852 1 91.62 330 GLY B N 1
ATOM 5527 C CA . GLY B 1 330 ? 4.297 -26.812 -7.953 1 91.62 330 GLY B CA 1
ATOM 5528 C C . GLY B 1 330 ? 3.402 -28.031 -8.016 1 91.62 330 GLY B C 1
ATOM 5529 O O . GLY B 1 330 ? 2.979 -28.547 -6.977 1 91.62 330 GLY B O 1
ATOM 5530 N N . ALA B 1 331 ? 3.123 -28.438 -9.211 1 91.94 331 ALA B N 1
ATOM 5531 C CA . ALA B 1 331 ? 2.279 -29.625 -9.383 1 91.94 331 ALA B CA 1
ATOM 5532 C C . ALA B 1 331 ? 2.945 -30.859 -8.797 1 91.94 331 ALA B C 1
ATOM 5534 O O . ALA B 1 331 ? 2.277 -31.703 -8.195 1 91.94 331 ALA B O 1
ATOM 5535 N N . ASN B 1 332 ? 4.219 -30.922 -8.883 1 91.44 332 ASN B N 1
ATOM 5536 C CA . ASN B 1 332 ? 4.977 -32.094 -8.422 1 91.44 332 ASN B CA 1
ATOM 5537 C C . ASN B 1 332 ? 4.984 -32.188 -6.895 1 91.44 332 ASN B C 1
ATOM 5539 O O . ASN B 1 332 ? 5.031 -33.281 -6.336 1 91.44 332 ASN B O 1
ATOM 5543 N N . ILE B 1 333 ? 4.934 -31.031 -6.273 1 90 333 ILE B N 1
ATOM 5544 C CA . ILE B 1 333 ? 4.996 -31.047 -4.812 1 90 333 ILE B CA 1
ATOM 5545 C C . ILE B 1 333 ? 3.688 -31.594 -4.25 1 90 333 ILE B C 1
ATOM 5547 O O . ILE B 1 333 ? 3.652 -32.094 -3.121 1 90 333 ILE B O 1
ATOM 5551 N N . TYR B 1 334 ? 2.643 -31.438 -4.965 1 90.31 334 TYR B N 1
ATOM 5552 C CA . TYR B 1 334 ? 1.354 -31.953 -4.516 1 90.31 334 TYR B CA 1
ATOM 5553 C C . TYR B 1 334 ? 1.111 -33.375 -5.066 1 90.31 334 TYR B C 1
ATOM 5555 O O . TYR B 1 334 ? 0.173 -34.031 -4.648 1 90.31 334 TYR B O 1
ATOM 5563 N N . GLY B 1 335 ? 1.978 -33.906 -5.867 1 80.44 335 GLY B N 1
ATOM 5564 C CA . GLY B 1 335 ? 1.848 -35.219 -6.422 1 80.44 335 GLY B CA 1
ATOM 5565 C C . GLY B 1 335 ? 0.924 -35.281 -7.621 1 80.44 335 GLY B C 1
ATOM 5566 O O . GLY B 1 335 ? -0.074 -34.562 -7.684 1 80.44 335 GLY B O 1
#

Nearest PDB structures (foldseek):
  6sj9-assembly2_B  TM=3.208E-01  e=5.907E-09  Paenarthrobacter aurescens
  6sj9-assembly1_A  TM=2.789E-01  e=6.028E-10  Paenarthrobacter aurescens
  7tb6-assembly1_A-2  TM=4.111E-01  e=2.750E-07  Stenotrophomonas maltophilia
  7qfz-assembly4_H  TM=3.919E-01  e=2.601E-07  Escherichia fergusonii ATCC 35469
  7tb5-assembly1_A-2  TM=3.320E-01  e=2.908E-07  Pseudomonas aeruginosa

Foldseek 3Di:
DVLVVLLVQLLQQLLVVQLPPVDWAFLVNSQVSSQVSCCVVVVDNDGDDSVSSVVSVVVCCDCPVPNVFQWDDPPNTTIHGPDSLRGSLLQLCALQQLVVLVVVLVVLVLVVVPDDPPVVPVVSVSSNSNSVSNPDHHPRDDDADPPAALVVCVSVLVVCQVVQFWKKWFFDDPPDPHTDIFTWRWHDWDDDPNWIWTWTATPPPRAIDIGTSNGTDDMGTDRVRHGDDDPCDDPCVCQAEQGDDDDPPWDKDKWKKKFFQVCQVVCVVPPSHPQKDWPAQDDPRNMTMIIGTHTPDPNVLVVQCVSPPRMAIDDDPVSNVVNVVVVVVVVVVVD/DVLVVLLVQLLQQLLVVQLPPVDWAFLVNSQVSSQVSCCVVVVDNDGDDSVSSVVSVVVCCDCPVPNVFQWDDPPNTTIHGPDSLRGSLLQVCALQQLVVLVVVLLVLVLVVVQDPPCVVVVVSVSSNSNSVSNPDHHPRDDDADPPAALSVCVSVLVVCQVVQFWKKWFFDDPPDPHTDIFTWRWHDWDDDPNWIWTWTATPPPRAIDIGTSNGTDDMGTDRVRHGDDDPCDDPCVCQAEQGDDDDPPWDKDKWKKKFFQVCQVVCVVPPSHPQKDWPAQDDPRNMTMIIGTHTPDPNVLVVQCVSPPRMAIDDDPVSNVVNVVVVVVVVVVVD